Protein 8UO8 (pdb70)

Organism: Homo sapiens (NCBI:txid9606)

InterPro domains:
  IPR005828 Major facilitator, sugar transporter-like [PF00083] (129-327)
  IPR005829 Sugar transporter, conserved site [PS00216] (165-181)
  IPR005829 Sugar transporter, conserved site [PS00217] (207-232)
  IPR011701 Major facilitator superfamily [PF07690] (538-678)
  IPR020846 Major facilitator superfamily domain [PS50850] (111-678)
  IPR022308 Synaptic vesicle protein SV2 [TIGR01299] (8-683)
  IPR036259 MFS transporter superfamily [G3DSA:1.20.1250.20] (103-435)
  IPR036259 MFS transporter superfamily [G3DSA:1.20.1250.20] (519-682)
  IPR036259 MFS transporter superfamily [SSF103473] (94-417)
  IPR036259 MFS transporter superfamily [SSF103473] (537-679)
  IPR055415 SV2A/B/C, luminal domain [PF23894] (428-519)

Sequence (574 aa):
DEEQLAHQYETIMDECGHGRFQWILFFVLGLALMADGVEVFVVSFALPSAEKDMCLSSSKKGMLGMIVYLGMMAGAFILGGLADKLGRKRVLSMSLAVNASFASLSSFVQGYGAFLFCRLISGIGIGGALPIVFAYFSEFLSREKRGEHLSWLGIFWMTGGLYASAMAWSIIPHYGWGFSMGTNYHFHSWRVFVIVCALPCTVSMVALKFMPESPRFLLEMGKHDEAWMILKQVHDTNMRAKGTPEKVFTVSNIKTPFKTIFKQVWDNALYCVMGPYRMNTLILAVVWFAMAFSYYGLTVWFPDMIRYFQDEEYKSKMKVFFGEHVYGATINFTMENQIHQHGKLVNDKFTRMYFKHVLFEDTFFDECYFEDVTSTDTYFKNCTIESTIFYNTDLYEHKFINCRFINSTFLEQKEGCHMDLEQDNDFLIYLVSFLGSLSVLPGNIISALLMDRIGRLKMIGGSMLISAVCCFFLFFGNSESAMIGWQCLFCGTSIAAWNALDVITVELYPTNQRATAFGILNGLCKFGAILGNTIFASFVGITKVVPILLAAASLVGGGLIALRLPETREQVLM

Structure (mmCIF, N/CA/C/O backbone):
data_8UO8
#
_entry.id   8UO8
#
_cell.length_a   1.00
_cell.length_b   1.00
_cell.length_c   1.00
_cell.angle_alpha   90.00
_cell.angle_beta   90.00
_cell.angle_gamma   90.00
#
_symmetry.space_group_name_H-M   'P 1'
#
loop_
_entity.id
_entity.type
_entity.pdbx_description
1 polymer 'Synaptic vesicle glycoprotein 2B'
2 non-polymer 2-acetamido-2-deoxy-beta-D-glucopyranose
3 non-polymer (4R)-4-(2-chloro-2,2-difluoroethyl)-1-{[(4R)-2-(methoxymethyl)-6-(trifluoromethyl)imidazo[2,1-b][1,3,4]thiadiazol-5-yl]methyl}pyrrolidin-2-one
4 non-polymer 1,2-DIDECANOYL-SN-GLYCERO-3-[PHOSPHO-L-SERINE]
5 non-polymer (3beta,14beta,17beta,25R)-3-[4-methoxy-3-(methoxymethyl)butoxy]spirost-5-en
6 non-polymer '[(2R)-3-[oxidanyl-[2-(trimethyl-$l^{4}-azanyl)ethoxy]phosphoryl]oxy-2-propanoyloxy-propyl] propanoate'
7 non-polymer 'CHOLESTEROL HEMISUCCINATE'
8 water water
#
loop_
_atom_site.group_PDB
_atom_site.id
_atom_site.type_symbol
_atom_site.label_atom_id
_atom_site.label_alt_id
_atom_site.label_comp_id
_atom_site.label_asym_id
_atom_site.label_entity_id
_atom_site.label_seq_id
_atom_site.pdbx_PDB_ins_code
_atom_site.Cartn_x
_atom_site.Cartn_y
_atom_site.Cartn_z
_atom_site.occupancy
_atom_site.B_iso_or_equiv
_atom_site.auth_seq_id
_atom_site.auth_comp_id
_atom_site.auth_asym_id
_atom_site.auth_atom_id
_atom_site.pdbx_PDB_model_num
ATOM 1 N N . ASP A 1 87 ? 85.702 97.585 119.031 1.00 53.77 87 ASP A N 1
ATOM 2 C CA . ASP A 1 87 ? 85.960 99.016 118.930 1.00 53.77 87 ASP A CA 1
ATOM 3 C C . ASP A 1 87 ? 87.462 99.288 118.988 1.00 53.77 87 ASP A C 1
ATOM 4 O O . ASP A 1 87 ? 88.272 98.377 118.813 1.00 53.77 87 ASP A O 1
ATOM 9 N N . GLU A 1 88 ? 87.832 100.548 119.234 1.00 53.33 88 GLU A N 1
ATOM 10 C CA . GLU A 1 88 ? 89.246 100.906 119.262 1.00 53.33 88 GLU A CA 1
ATOM 11 C C . GLU A 1 88 ? 89.969 100.251 120.431 1.00 53.33 88 GLU A C 1
ATOM 12 O O . GLU A 1 88 ? 91.157 99.929 120.319 1.00 53.33 88 GLU A O 1
ATOM 18 N N . GLU A 1 89 ? 89.279 100.038 121.551 1.00 52.87 89 GLU A N 1
ATOM 19 C CA . GLU A 1 89 ? 89.899 99.338 122.671 1.00 52.87 89 GLU A CA 1
ATOM 20 C C . GLU A 1 89 ? 90.271 97.913 122.278 1.00 52.87 89 GLU A C 1
ATOM 21 O O . GLU A 1 89 ? 91.382 97.446 122.559 1.00 52.87 89 GLU A O 1
ATOM 27 N N . GLN A 1 90 ? 89.354 97.208 121.612 1.00 52.00 90 GLN A N 1
ATOM 28 C CA . GLN A 1 90 ? 89.649 95.851 121.169 1.00 52.00 90 GLN A CA 1
ATOM 29 C C . GLN A 1 90 ? 90.723 95.850 120.091 1.00 52.00 90 GLN A C 1
ATOM 30 O O . GLN A 1 90 ? 91.559 94.942 120.040 1.00 52.00 90 GLN A O 1
ATOM 36 N N . LEU A 1 91 ? 90.716 96.860 119.221 1.00 50.10 91 LEU A N 1
ATOM 37 C CA . LEU A 1 91 ? 91.772 96.985 118.222 1.00 50.10 91 LEU A CA 1
ATOM 38 C C . LEU A 1 91 ? 93.136 97.107 118.887 1.00 50.10 91 LEU A C 1
ATOM 39 O O . LEU A 1 91 ? 94.097 96.433 118.496 1.00 50.10 91 LEU A O 1
ATOM 44 N N . ALA A 1 92 ? 93.237 97.963 119.904 1.00 46.89 92 ALA A N 1
ATOM 45 C CA . ALA A 1 92 ? 94.510 98.147 120.592 1.00 46.89 92 ALA A CA 1
ATOM 46 C C . ALA A 1 92 ? 94.920 96.888 121.343 1.00 46.89 92 ALA A C 1
ATOM 47 O O . ALA A 1 92 ? 96.104 96.536 121.373 1.00 46.89 92 ALA A O 1
ATOM 49 N N . HIS A 1 93 ? 93.961 96.199 121.963 1.00 48.79 93 HIS A N 1
ATOM 50 C CA . HIS A 1 93 ? 94.278 94.944 122.638 1.00 48.79 93 HIS A CA 1
ATOM 51 C C . HIS A 1 93 ? 94.819 93.917 121.650 1.00 48.79 93 HIS A C 1
ATOM 52 O O . HIS A 1 93 ? 95.816 93.234 121.921 1.00 48.79 93 HIS A O 1
ATOM 59 N N . GLN A 1 94 ? 94.168 93.795 120.492 1.00 50.42 94 GLN A N 1
ATOM 60 C CA . GLN A 1 94 ? 94.632 92.861 119.475 1.00 50.42 94 GLN A CA 1
ATOM 61 C C . GLN A 1 94 ? 96.018 93.237 118.975 1.00 50.42 94 GLN A C 1
ATOM 62 O O . GLN A 1 94 ? 96.863 92.365 118.757 1.00 50.42 94 GLN A O 1
ATOM 68 N N . TYR A 1 95 ? 96.275 94.533 118.790 1.00 44.32 95 TYR A N 1
ATOM 69 C CA . TYR A 1 95 ? 97.588 94.957 118.315 1.00 44.32 95 TYR A CA 1
ATOM 70 C C . TYR A 1 95 ? 98.666 94.685 119.355 1.00 44.32 95 TYR A C 1
ATOM 71 O O . TYR A 1 95 ? 99.797 94.322 119.008 1.00 44.32 95 TYR A O 1
ATOM 80 N N . GLU A 1 96 ? 98.341 94.866 120.635 1.00 44.34 96 GLU A N 1
ATOM 81 C CA . GLU A 1 96 ? 99.301 94.550 121.684 1.00 44.34 96 GLU A CA 1
ATOM 82 C C . GLU A 1 96 ? 99.598 93.058 121.717 1.00 44.34 96 GLU A C 1
ATOM 83 O O . GLU A 1 96 ? 100.759 92.653 121.846 1.00 44.34 96 GLU A O 1
ATOM 89 N N . THR A 1 97 ? 98.564 92.224 121.593 1.00 48.03 97 THR A N 1
ATOM 90 C CA . THR A 1 97 ? 98.794 90.785 121.508 1.00 48.03 97 THR A CA 1
ATOM 91 C C . THR A 1 97 ? 99.648 90.442 120.293 1.00 48.03 97 THR A C 1
ATOM 92 O O . THR A 1 97 ? 100.519 89.566 120.358 1.00 48.03 97 THR A O 1
ATOM 96 N N . ILE A 1 98 ? 99.419 91.134 119.177 1.00 48.34 98 ILE A N 1
ATOM 97 C CA . ILE A 1 98 ? 100.203 90.905 117.966 1.00 48.34 98 ILE A CA 1
ATOM 98 C C . ILE A 1 98 ? 101.675 91.196 118.228 1.00 48.34 98 ILE A C 1
ATOM 99 O O . ILE A 1 98 ? 102.551 90.357 117.985 1.00 48.34 98 ILE A O 1
ATOM 104 N N . MET A 1 99 ? 101.966 92.403 118.714 1.00 45.28 99 MET A N 1
ATOM 105 C CA . MET A 1 99 ? 103.348 92.788 118.965 1.00 45.28 99 MET A CA 1
ATOM 106 C C . MET A 1 99 ? 103.987 91.944 120.058 1.00 45.28 99 MET A C 1
ATOM 107 O O . MET A 1 99 ? 105.217 91.832 120.100 1.00 45.28 99 MET A O 1
ATOM 112 N N . ASP A 1 100 ? 103.185 91.351 120.944 1.00 46.54 100 ASP A N 1
ATOM 113 C CA . ASP A 1 100 ? 103.738 90.421 121.922 1.00 46.54 100 ASP A CA 1
ATOM 114 C C . ASP A 1 100 ? 104.084 89.091 121.266 1.00 46.54 100 ASP A C 1
ATOM 115 O O . ASP A 1 100 ? 105.065 88.440 121.643 1.00 46.54 100 ASP A O 1
ATOM 120 N N . GLU A 1 101 ? 103.287 88.673 120.280 1.00 50.11 101 GLU A N 1
ATOM 121 C CA . GLU A 1 101 ? 103.619 87.475 119.514 1.00 50.11 101 GLU A CA 1
ATOM 122 C C . GLU A 1 101 ? 104.912 87.675 118.732 1.00 50.11 101 GLU A C 1
ATOM 123 O O . GLU A 1 101 ? 105.828 86.848 118.800 1.00 50.11 101 GLU A O 1
ATOM 129 N N . CYS A 1 102 ? 104.998 88.770 117.975 1.00 46.62 102 CYS A N 1
ATOM 130 C CA . CYS A 1 102 ? 106.214 89.065 117.222 1.00 46.62 102 CYS A CA 1
ATOM 131 C C . CYS A 1 102 ? 107.395 89.286 118.160 1.00 46.62 102 CYS A C 1
ATOM 132 O O . CYS A 1 102 ? 108.38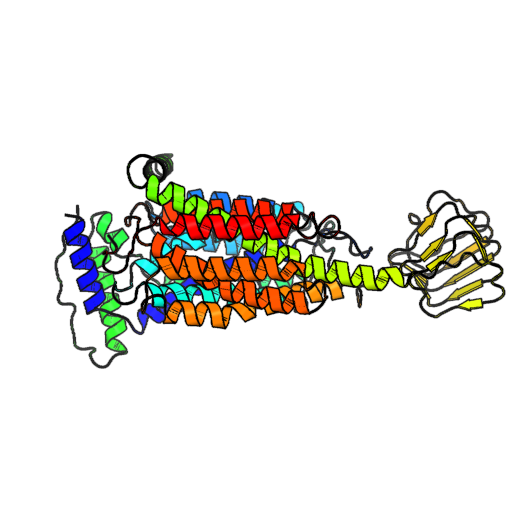1 88.541 118.128 1.00 46.62 102 CYS A O 1
ATOM 135 N N . GLY A 1 103 ? 107.312 90.311 119.000 1.00 42.13 103 GLY A N 1
ATOM 136 C CA . GLY A 1 103 ? 108.350 90.582 119.974 1.00 42.13 103 GLY A CA 1
ATOM 137 C C . GLY A 1 103 ? 109.456 91.464 119.426 1.00 42.13 103 GLY A C 1
ATOM 138 O O . GLY A 1 103 ? 109.266 92.289 118.528 1.00 42.13 103 GLY A O 1
ATOM 139 N N . HIS A 1 104 ? 110.640 91.279 119.999 1.00 35.53 104 HIS A N 1
ATOM 140 C CA . HIS A 1 104 ? 111.835 92.014 119.613 1.00 35.53 104 HIS A CA 1
ATOM 141 C C . HIS A 1 104 ? 112.774 91.120 118.814 1.00 35.53 104 HIS A C 1
ATOM 142 O O . HIS A 1 104 ? 112.600 89.902 118.731 1.00 35.53 104 HIS A O 1
ATOM 149 N N . GLY A 1 105 ? 113.789 91.746 118.222 1.00 35.63 105 GLY A N 1
ATOM 150 C CA . GLY A 1 105 ? 114.805 91.000 117.511 1.00 35.63 105 GLY A CA 1
ATOM 151 C C . GLY A 1 105 ? 115.521 91.782 116.433 1.00 35.63 105 GLY A C 1
ATOM 152 O O . GLY A 1 105 ? 115.886 92.945 116.625 1.00 35.63 105 GLY A O 1
ATOM 153 N N . ARG A 1 106 ? 115.722 91.142 115.281 0.50 36.60 106 ARG A N 1
ATOM 154 C CA . ARG A 1 106 ? 116.569 91.714 114.243 0.50 36.60 106 ARG A CA 1
ATOM 155 C C . ARG A 1 106 ? 115.952 92.964 113.627 0.50 36.60 106 ARG A C 1
ATOM 156 O O . ARG A 1 106 ? 116.660 93.728 112.963 0.50 36.60 106 ARG A O 1
ATOM 164 N N . PHE A 1 107 ? 114.664 93.209 113.859 1.00 35.57 107 PHE A N 1
ATOM 165 C CA . PHE A 1 107 ? 113.961 94.339 113.261 1.00 35.57 107 PHE A CA 1
ATOM 166 C C . PHE A 1 107 ? 113.870 95.548 114.183 1.00 35.57 107 PHE A C 1
ATOM 167 O O . PHE A 1 107 ? 114.065 96.681 113.731 1.00 35.57 107 PHE A O 1
ATOM 175 N N . GLN A 1 108 ? 113.562 95.343 115.464 1.00 32.99 108 GLN A N 1
ATOM 176 C CA . GLN A 1 108 ? 113.472 96.475 116.379 1.00 32.99 108 GLN A CA 1
ATOM 177 C C . GLN A 1 108 ? 114.825 97.152 116.545 1.00 32.99 108 GLN A C 1
ATOM 178 O O . GLN A 1 108 ? 114.906 98.382 116.612 1.00 32.99 108 GLN A O 1
ATOM 184 N N . TRP A 1 109 ? 115.900 96.366 116.614 1.00 32.59 109 TRP A N 1
ATOM 185 C CA . TRP A 1 109 ? 117.235 96.949 116.699 1.00 32.59 109 TRP A CA 1
ATOM 186 C C . TRP A 1 109 ? 117.563 97.751 115.446 1.00 32.59 109 TRP A C 1
ATOM 187 O O . TRP A 1 109 ? 118.138 98.844 115.528 1.00 32.59 109 TRP A O 1
ATOM 198 N N . ILE A 1 110 ? 117.217 97.217 114.274 1.00 28.79 110 ILE A N 1
ATOM 199 C CA . ILE A 1 110 ? 117.445 97.939 113.027 1.00 28.79 110 ILE A CA 1
ATOM 200 C C . ILE A 1 110 ? 116.703 99.266 113.042 1.00 28.79 110 ILE A C 1
ATOM 201 O O . ILE A 1 110 ? 117.245 100.309 112.660 1.00 28.79 110 ILE A O 1
ATOM 206 N N . LEU A 1 111 ? 115.442 99.242 113.468 1.00 26.00 111 LEU A N 1
ATOM 207 C CA . LEU A 1 111 ? 114.653 100.466 113.508 1.00 26.00 111 LEU A CA 1
ATOM 208 C C . LEU A 1 111 ? 115.196 101.449 114.536 1.00 26.00 111 LEU A C 1
ATOM 209 O O . LEU A 1 111 ? 115.124 102.665 114.331 1.00 26.00 111 LEU A O 1
ATOM 214 N N . PHE A 1 112 ? 115.748 100.941 115.637 1.00 24.91 112 PHE A N 1
ATOM 215 C CA . PHE A 1 112 ? 116.319 101.805 116.660 1.00 24.91 112 PHE A CA 1
ATOM 216 C C . PHE A 1 112 ? 117.604 102.458 116.179 1.00 24.91 112 PHE A C 1
ATOM 217 O O . PHE A 1 112 ? 117.897 103.598 116.554 1.00 24.91 112 PHE A O 1
ATOM 225 N N . PHE A 1 113 ? 118.375 101.759 115.348 1.00 25.91 113 PHE A N 1
ATOM 226 C CA . PHE A 1 113 ? 119.563 102.363 114.758 1.00 25.91 113 PHE A CA 1
ATOM 227 C C . PHE A 1 113 ? 119.204 103.337 113.645 1.00 25.91 113 PHE A C 1
ATOM 228 O O . PHE A 1 113 ? 119.882 104.354 113.475 1.00 25.91 113 PHE A O 1
ATOM 236 N N . VAL A 1 114 ? 118.149 103.048 112.886 1.00 22.59 114 VAL A N 1
ATOM 237 C CA . VAL A 1 114 ? 117.749 103.928 111.793 1.00 22.59 114 VAL A CA 1
ATOM 238 C C . VAL A 1 114 ? 117.159 105.223 112.338 1.00 22.59 114 VAL A C 1
ATOM 239 O O . VAL A 1 114 ? 117.677 106.316 112.086 1.00 22.59 114 VAL A O 1
ATOM 243 N N . LEU A 1 115 ? 116.059 105.119 113.083 1.00 23.21 115 LEU A N 1
ATOM 244 C CA . LEU A 1 115 ? 115.420 106.311 113.623 1.00 23.21 115 LEU A CA 1
ATOM 245 C C . LEU A 1 115 ? 116.333 107.071 114.570 1.00 23.21 115 LEU A C 1
ATOM 246 O O . LEU A 1 115 ? 116.134 108.273 114.774 1.00 23.21 115 LEU A O 1
ATOM 251 N N . GLY A 1 116 ? 117.324 106.403 115.155 1.00 23.33 116 GLY A N 1
ATOM 252 C CA . GLY A 1 116 ? 118.283 107.114 115.979 1.00 23.33 116 GLY A CA 1
ATOM 253 C C . GLY A 1 116 ? 119.037 108.171 115.198 1.00 23.33 116 GLY A C 1
ATOM 254 O O . GLY A 1 116 ? 119.304 109.262 115.706 1.00 23.33 116 GLY A O 1
ATOM 255 N N . LEU A 1 117 ? 119.381 107.866 113.946 1.00 20.71 117 LEU A N 1
ATOM 256 C CA . LEU A 1 117 ? 120.098 108.823 113.115 1.00 20.71 117 LEU A CA 1
ATOM 257 C C . LEU A 1 117 ? 119.285 110.082 112.853 1.00 20.71 117 LEU A C 1
ATOM 258 O O . LEU A 1 117 ? 119.859 111.108 112.472 1.00 20.71 117 LEU A O 1
ATOM 263 N N . ALA A 1 118 ? 117.966 110.033 113.042 1.00 20.03 118 ALA A N 1
ATOM 264 C CA . ALA A 1 118 ? 117.145 111.228 112.903 1.00 20.03 118 ALA A CA 1
ATOM 265 C C . ALA A 1 118 ? 117.161 112.085 114.158 1.00 20.03 118 ALA A C 1
ATOM 266 O O . ALA A 1 118 ? 116.783 113.259 114.095 1.00 20.03 118 ALA A O 1
ATOM 268 N N . LEU A 1 119 ? 117.575 111.522 115.292 1.00 21.54 119 LEU A N 1
ATOM 269 C CA . LEU A 1 119 ? 117.857 112.309 116.484 1.00 21.54 119 LEU A CA 1
ATOM 270 C C . LEU A 1 119 ? 119.288 112.822 116.474 1.00 21.54 119 LEU A C 1
ATOM 271 O O . LEU A 1 119 ? 119.543 113.971 116.850 1.00 21.54 119 LEU A O 1
ATOM 276 N N . MET A 1 120 ? 120.225 111.972 116.053 1.00 20.62 120 MET A N 1
ATOM 277 C CA . MET A 1 120 ? 121.601 112.401 115.843 1.00 20.62 120 MET A CA 1
ATOM 278 C C . MET A 1 120 ? 121.645 113.721 115.089 1.00 20.62 120 MET A C 1
ATOM 279 O O . MET A 1 120 ? 122.365 114.650 115.473 1.00 20.62 120 MET A O 1
ATOM 284 N N . ALA A 1 121 ? 120.864 113.826 114.013 1.00 20.63 121 ALA A N 1
ATOM 285 C CA . ALA A 1 121 ? 120.813 115.072 113.261 1.00 20.63 121 ALA A CA 1
ATOM 286 C C . ALA A 1 121 ? 120.181 116.189 114.075 1.00 20.63 121 ALA A C 1
ATOM 287 O O . ALA A 1 121 ? 120.572 117.351 113.934 1.00 20.63 121 ALA A O 1
ATOM 289 N N . ASP A 1 122 ? 119.217 115.866 114.938 1.00 20.85 122 ASP A N 1
ATOM 290 C CA . ASP A 1 122 ? 118.635 116.895 115.792 1.00 20.85 122 ASP A CA 1
ATOM 291 C C . ASP A 1 122 ? 119.652 117.406 116.803 1.00 20.85 122 ASP A C 1
ATOM 292 O O . ASP A 1 122 ? 119.693 118.605 117.096 1.00 20.85 122 ASP A O 1
ATOM 297 N N . GLY A 1 123 ? 120.491 116.518 117.337 1.00 21.28 123 GLY A N 1
ATOM 298 C CA . GLY A 1 123 ? 121.570 116.969 118.200 1.00 21.28 123 GLY A CA 1
ATOM 299 C C . GLY A 1 123 ? 122.584 117.815 117.457 1.00 21.28 123 GLY A C 1
ATOM 300 O O . GLY A 1 123 ? 123.052 118.837 117.968 1.00 21.28 123 GLY A O 1
ATOM 301 N N . VAL A 1 124 ? 122.936 117.401 116.240 1.00 21.23 124 VAL A N 1
ATOM 302 C CA . VAL A 1 124 ? 123.856 118.184 115.423 1.00 21.23 124 VAL A CA 1
ATOM 303 C C . VAL A 1 124 ? 123.292 119.576 115.172 1.00 21.23 124 VAL A C 1
ATOM 304 O O . VAL A 1 124 ? 124.020 120.573 115.216 1.00 21.23 124 VAL A O 1
ATOM 308 N N . GLU A 1 125 ? 121.990 119.667 114.904 1.00 20.77 125 GLU A N 1
ATOM 309 C CA . GLU A 1 125 ? 121.381 120.965 114.642 1.00 20.77 125 GLU A CA 1
ATOM 310 C C . GLU A 1 125 ? 121.309 121.807 115.908 1.00 20.77 125 GLU A C 1
ATOM 311 O O . GLU A 1 125 ? 121.566 123.014 115.869 1.00 20.77 125 GLU A O 1
ATOM 317 N N . VAL A 1 126 ? 120.944 121.196 117.035 1.00 21.14 126 VAL A N 1
ATOM 318 C CA . VAL A 1 126 ? 120.956 121.912 118.306 1.00 21.14 126 VAL A CA 1
ATOM 319 C C . VAL A 1 126 ? 122.335 122.500 118.563 1.00 21.14 126 VAL A C 1
ATOM 320 O O . VAL A 1 126 ? 122.465 123.649 119.005 1.00 21.14 126 VAL A O 1
ATOM 324 N N . PHE A 1 127 ? 123.386 121.727 118.289 1.00 21.93 127 PHE A N 1
ATOM 325 C CA . PHE A 1 127 ? 124.739 122.250 118.439 1.00 21.93 127 PHE A CA 1
ATOM 326 C C . PHE A 1 127 ? 124.983 123.407 117.481 1.00 21.93 127 PHE A C 1
ATOM 327 O O . PHE A 1 127 ? 125.386 124.498 117.895 1.00 21.93 127 PHE A O 1
ATOM 335 N N . VAL A 1 128 ? 124.744 123.187 116.189 1.00 22.60 128 VAL A N 1
ATOM 336 C CA . VAL A 1 128 ? 124.990 124.225 115.193 1.00 22.60 128 VAL A CA 1
ATOM 337 C C . VAL A 1 128 ? 124.246 125.504 115.539 1.00 22.60 128 VAL A C 1
ATOM 338 O O . VAL A 1 128 ? 124.652 126.600 115.134 1.00 22.60 128 VAL A O 1
ATOM 342 N N . VAL A 1 129 ? 123.156 125.391 116.288 1.00 21.23 129 VAL A N 1
ATOM 343 C CA . VAL A 1 129 ? 122.305 126.538 116.577 1.00 21.23 129 VAL A CA 1
ATOM 344 C C . VAL A 1 129 ? 122.717 127.231 117.870 1.00 21.23 129 VAL A C 1
ATOM 345 O O . VAL A 1 129 ? 122.631 128.457 117.973 1.00 21.23 129 VAL A O 1
ATOM 349 N N . SER A 1 130 ? 123.169 126.475 118.871 1.00 22.34 130 SER A N 1
ATOM 350 C CA . SER A 1 130 ? 123.476 127.054 120.173 1.00 22.34 130 SER A CA 1
ATOM 351 C C . SER A 1 130 ? 124.951 127.376 120.364 1.00 22.34 130 SER A C 1
ATOM 352 O O . SER A 1 130 ? 125.274 128.370 121.024 1.00 22.34 130 SER A O 1
ATOM 355 N N . PHE A 1 131 ? 125.852 126.565 119.813 1.00 23.86 131 PHE A N 1
ATOM 356 C CA . PHE A 1 131 ? 127.279 126.683 120.069 1.00 23.86 131 PHE A CA 1
ATOM 357 C C . PHE A 1 131 ? 128.102 127.073 118.852 1.00 23.86 131 PHE A C 1
ATOM 358 O O . PHE A 1 131 ? 129.128 127.734 119.015 1.00 23.86 131 PHE A O 1
ATOM 366 N N . ALA A 1 132 ? 127.700 126.671 117.646 1.00 22.85 132 ALA A N 1
ATOM 367 C CA . ALA A 1 132 ? 128.395 127.056 116.425 1.00 22.85 132 ALA A CA 1
ATOM 368 C C . ALA A 1 132 ? 127.758 128.269 115.764 1.00 22.85 132 ALA A C 1
ATOM 369 O O . ALA A 1 132 ? 127.949 128.491 114.564 1.00 22.85 132 ALA A O 1
ATOM 371 N N . LEU A 1 133 ? 127.004 129.045 116.525 1.00 26.77 133 LEU A N 1
ATOM 372 C CA . LEU A 1 133 ? 126.432 130.320 116.116 1.00 26.77 133 LEU A CA 1
ATOM 373 C C . LEU A 1 133 ? 127.451 131.457 116.008 1.00 26.77 133 LEU A C 1
ATOM 374 O O . LEU A 1 133 ? 127.205 132.409 115.256 1.00 26.77 133 LEU A O 1
ATOM 379 N N . PRO A 1 134 ? 128.605 131.426 116.726 1.00 27.62 134 PRO A N 1
ATOM 380 C CA . PRO A 1 134 ? 129.350 132.671 116.933 1.00 27.62 134 PRO A CA 1
ATOM 381 C C . PRO A 1 134 ? 130.044 133.176 115.679 1.00 27.62 134 PRO A C 1
ATOM 382 O O . PRO A 1 134 ? 130.871 134.090 115.748 1.00 27.62 134 PRO A O 1
ATOM 386 N N . SER A 1 135 ? 129.719 132.585 114.529 1.00 27.77 135 SER A N 1
ATOM 387 C CA . SER A 1 135 ? 130.308 133.004 113.266 1.00 27.77 135 SER A CA 1
ATOM 388 C C . SER A 1 135 ? 130.278 134.514 113.069 1.00 27.77 135 SER A C 1
ATOM 389 O O . SER A 1 135 ? 131.024 135.032 112.230 1.00 27.77 135 SER A O 1
ATOM 392 N N . ALA A 1 136 ? 129.430 135.234 113.804 1.00 29.45 136 ALA A N 1
ATOM 393 C CA . ALA A 1 136 ? 129.446 136.689 113.748 1.00 29.45 136 ALA A CA 1
ATOM 394 C C . ALA A 1 136 ? 130.508 137.302 114.649 1.00 29.45 136 ALA A C 1
ATOM 395 O O . ALA A 1 136 ? 130.882 138.461 114.437 1.00 29.45 136 ALA A O 1
ATOM 397 N N . GLU A 1 137 ? 130.987 136.568 115.651 1.00 29.69 137 GLU A N 1
ATOM 398 C CA . GLU A 1 137 ? 132.093 137.048 116.466 1.00 29.69 137 GLU A CA 1
ATOM 399 C C . GLU A 1 137 ? 133.238 137.502 115.573 1.00 29.69 137 GLU A C 1
ATOM 400 O O . GLU A 1 137 ? 133.718 136.746 114.727 1.00 29.69 137 GLU A O 1
ATOM 406 N N . LYS A 1 138 ? 133.672 138.743 115.766 1.00 34.05 138 LYS A N 1
ATOM 407 C CA . LYS A 1 138 ? 134.650 139.351 114.872 1.00 34.05 138 LYS A CA 1
ATOM 408 C C . LYS A 1 138 ? 135.959 138.576 114.943 1.00 34.05 138 LYS A C 1
ATOM 409 O O . LYS A 1 138 ? 136.637 138.576 115.974 1.00 34.05 138 LYS A O 1
ATOM 415 N N . ASP A 1 139 ? 136.314 137.910 113.841 1.00 36.92 139 ASP A N 1
ATOM 416 C CA . ASP A 1 139 ? 137.535 137.111 113.814 1.00 36.92 139 ASP A CA 1
ATOM 417 C C . ASP A 1 139 ? 138.770 137.953 114.100 1.00 36.92 139 ASP A C 1
ATOM 418 O O . ASP A 1 139 ? 139.773 137.430 114.598 1.00 36.92 139 ASP A O 1
ATOM 423 N N . MET A 1 140 ? 138.722 139.247 113.790 1.00 39.70 140 MET A N 1
ATOM 424 C CA . MET A 1 140 ? 139.874 140.117 113.981 1.00 39.70 140 MET A CA 1
ATOM 425 C C . MET A 1 140 ? 140.001 140.629 115.407 1.00 39.70 140 MET A C 1
ATOM 426 O O . MET A 1 140 ? 141.039 141.205 115.748 1.00 39.70 140 MET A O 1
ATOM 431 N N . CYS A 1 141 ? 138.987 140.431 116.242 1.00 37.79 141 CYS A N 1
ATOM 432 C CA . CYS A 1 141 ? 138.991 140.910 117.613 1.00 37.79 141 CYS A CA 1
ATOM 433 C C . CYS A 1 141 ? 138.681 139.762 118.561 1.00 37.79 141 CYS A C 1
ATOM 434 O O . CYS A 1 141 ? 137.919 138.848 118.232 1.00 37.79 141 CYS A O 1
ATOM 437 N N . LEU A 1 142 ? 139.288 139.818 119.737 1.00 41.39 142 LEU A N 1
ATOM 438 C CA . LEU A 1 142 ? 139.083 138.843 120.794 1.00 41.39 142 LEU A CA 1
ATOM 439 C C . LEU A 1 142 ? 138.197 139.434 121.881 1.00 41.39 142 LEU A C 1
ATOM 440 O O . LEU A 1 142 ? 137.994 140.648 121.966 1.00 41.39 142 LEU A O 1
ATOM 445 N N . SER A 1 143 ? 137.666 138.553 122.725 1.00 37.35 143 SER A N 1
ATOM 446 C CA . SER A 1 143 ? 136.701 138.879 123.768 1.00 37.35 143 SER A CA 1
ATOM 447 C C . SER A 1 143 ? 135.340 139.242 123.194 1.00 37.35 143 SER A C 1
ATOM 448 O O . SER A 1 143 ? 134.446 139.630 123.957 1.00 37.35 143 SER A O 1
ATOM 451 N N . SER A 1 144 ? 135.148 139.132 121.882 1.00 33.07 144 SER A N 1
ATOM 452 C CA . SER A 1 144 ? 133.876 139.497 121.278 1.00 33.07 144 SER A CA 1
ATOM 453 C C . SER A 1 144 ? 132.761 138.601 121.798 1.00 33.07 144 SER A C 1
ATOM 454 O O . SER A 1 144 ? 132.954 137.403 122.022 1.00 33.07 144 SER A O 1
ATOM 457 N N . SER A 1 145 ? 131.587 139.192 121.990 1.00 29.57 145 SER A N 1
ATOM 458 C CA . SER A 1 145 ? 130.449 138.465 122.525 1.00 29.57 145 SER A CA 1
ATOM 459 C C . SER A 1 145 ? 129.754 137.671 121.427 1.00 29.57 145 SER A C 1
ATOM 460 O O . SER A 1 145 ? 129.730 138.069 120.259 1.00 29.57 145 SER A O 1
ATOM 463 N N . LYS A 1 146 ? 129.184 136.535 121.818 1.00 26.27 146 LYS A N 1
ATOM 464 C CA . LYS A 1 146 ? 128.518 135.665 120.866 1.00 26.27 146 LYS A CA 1
ATOM 465 C C . LYS A 1 146 ? 127.303 136.363 120.260 1.00 26.27 146 LYS A C 1
ATOM 466 O O . LYS A 1 146 ? 126.911 137.462 120.657 1.00 26.27 146 LYS A O 1
ATOM 472 N N . LYS A 1 147 ? 126.724 135.699 119.262 1.00 27.39 147 LYS A N 1
ATOM 473 C CA . LYS A 1 147 ? 125.564 136.289 118.552 1.00 27.39 147 LYS A CA 1
ATOM 474 C C . LYS A 1 147 ? 124.280 135.625 119.050 1.00 27.39 147 LYS A C 1
ATOM 475 O O . LYS A 1 147 ? 124.366 134.791 119.967 1.00 27.39 147 LYS A O 1
ATOM 481 N N . GLY A 1 148 ? 123.136 136.013 118.489 1.00 27.20 148 GLY A N 1
ATOM 482 C CA . GLY A 1 148 ? 121.847 135.410 118.867 1.00 27.20 148 GLY A CA 1
ATOM 483 C C . GLY A 1 148 ? 120.935 135.395 117.660 1.00 27.20 148 GLY A C 1
ATOM 484 O O . GLY A 1 148 ? 119.774 135.811 117.794 1.00 27.20 148 GLY A O 1
ATOM 485 N N . MET A 1 149 ? 121.464 134.970 116.511 1.00 26.28 149 MET A N 1
ATOM 486 C CA . MET A 1 149 ? 120.657 134.929 115.265 1.00 26.28 149 MET A CA 1
ATOM 487 C C . MET A 1 149 ? 120.844 133.579 114.570 1.00 26.28 149 MET A C 1
ATOM 488 O O . MET A 1 149 ? 119.825 133.036 114.114 1.00 26.28 149 MET A O 1
ATOM 493 N N . LEU A 1 150 ? 122.078 133.059 114.494 1.00 24.52 150 LEU A N 1
ATOM 494 C CA . LEU A 1 150 ? 122.304 131.806 113.716 1.00 24.52 150 LEU A CA 1
ATOM 495 C C . LEU A 1 150 ? 121.099 130.901 113.929 1.00 24.52 150 LEU A C 1
ATOM 496 O O . LEU A 1 150 ? 120.463 130.508 112.940 1.00 24.52 150 LEU A O 1
ATOM 501 N N . GLY A 1 151 ? 120.807 130.588 115.182 1.00 23.57 151 GLY A N 1
ATOM 502 C CA . GLY A 1 151 ? 119.716 129.631 115.374 1.00 23.57 151 GLY A CA 1
ATOM 503 C C . GLY A 1 151 ? 118.648 130.131 116.315 1.00 23.57 151 GLY A C 1
ATOM 504 O O . GLY A 1 151 ? 117.600 129.476 116.402 1.00 23.57 151 GLY A O 1
ATOM 505 N N . MET A 1 152 ? 118.884 131.247 116.997 1.00 24.16 152 MET A N 1
ATOM 506 C CA . MET A 1 152 ? 117.759 131.753 117.814 1.00 24.16 152 MET A CA 1
ATOM 507 C C . MET A 1 152 ? 116.552 131.801 116.876 1.00 24.16 152 MET A C 1
ATOM 508 O O . MET A 1 152 ? 115.465 131.471 117.347 1.00 24.16 152 MET A O 1
ATOM 513 N N . ILE A 1 153 ? 116.767 132.123 115.594 1.00 22.11 153 ILE A N 1
ATOM 514 C CA . ILE A 1 153 ? 115.670 132.140 114.578 1.00 22.11 153 ILE A CA 1
ATOM 515 C C . ILE A 1 153 ? 115.443 130.726 114.016 1.00 22.11 153 ILE A C 1
ATOM 516 O O . ILE A 1 153 ? 114.295 130.431 113.642 1.00 22.11 153 ILE A O 1
ATOM 521 N N . VAL A 1 154 ? 116.477 129.877 113.977 1.00 20.71 154 VAL A N 1
ATOM 522 C CA . VAL A 1 154 ? 116.312 128.469 113.499 1.00 20.71 154 VAL A CA 1
ATOM 523 C C . VAL A 1 154 ? 115.483 127.701 114.533 1.00 20.71 154 VAL A C 1
ATOM 524 O O . VAL A 1 154 ? 114.775 126.759 114.142 1.00 20.71 154 VAL A O 1
ATOM 528 N N . TYR A 1 155 ? 115.552 128.095 115.805 1.00 19.44 155 TYR A N 1
ATOM 529 C CA . TYR A 1 155 ? 114.681 127.457 116.822 1.00 19.44 155 TYR A CA 1
ATOM 530 C C . TYR A 1 155 ? 113.230 127.734 116.428 1.00 19.44 155 TYR A C 1
ATOM 531 O O . TYR A 1 155 ? 112.404 126.811 116.496 1.00 19.44 155 TYR A O 1
ATOM 540 N N . LEU A 1 156 ? 112.937 128.967 116.010 1.00 19.58 156 LEU A N 1
ATOM 541 C CA . LEU A 1 156 ? 111.568 129.296 115.528 1.00 19.58 156 LEU A CA 1
ATOM 542 C C . LEU A 1 156 ? 111.294 128.419 114.309 1.00 19.58 156 LEU A C 1
ATOM 543 O O . LEU A 1 156 ? 110.113 128.135 114.045 1.00 19.58 156 LEU A O 1
ATOM 548 N N . GLY A 1 157 ? 112.337 128.025 113.582 1.00 19.07 157 GLY A N 1
ATOM 549 C CA . GLY A 1 157 ? 112.182 127.081 112.464 1.00 19.07 157 GLY A CA 1
ATOM 550 C C . GLY A 1 157 ? 111.714 125.745 112.999 1.00 19.07 157 GLY A C 1
ATOM 551 O O . GLY A 1 157 ? 110.731 125.242 112.470 1.00 19.07 157 GLY A O 1
ATOM 552 N N . MET A 1 158 ? 112.337 125.230 114.063 1.00 18.98 158 MET A N 1
ATOM 553 C CA . MET A 1 158 ? 111.995 123.910 114.659 1.00 18.98 158 MET A CA 1
ATOM 554 C C . MET A 1 158 ? 110.644 124.009 115.370 1.00 18.98 158 MET A C 1
ATOM 555 O O . MET A 1 158 ? 110.073 122.949 115.668 1.00 18.98 158 MET A O 1
ATOM 560 N N . MET A 1 159 ? 110.155 125.221 115.638 1.00 19.82 159 MET A N 1
ATOM 561 C CA . MET A 1 159 ? 108.858 125.460 116.325 1.00 19.82 159 MET A CA 1
ATOM 562 C C . MET A 1 159 ? 107.720 125.406 115.304 1.00 19.82 159 MET A C 1
ATOM 563 O O . MET A 1 159 ? 106.587 125.129 115.727 1.00 19.82 159 MET A O 1
ATOM 568 N N . ALA A 1 160 ? 108.000 125.650 114.020 1.00 18.15 160 ALA A N 1
ATOM 569 C CA . ALA A 1 160 ? 106.993 125.641 112.931 1.00 18.15 160 ALA A CA 1
ATOM 570 C C . ALA A 1 160 ? 106.981 124.267 112.268 1.00 18.15 160 ALA A C 1
ATOM 571 O O . ALA A 1 160 ? 105.931 123.912 111.727 1.00 18.15 160 ALA A O 1
ATOM 573 N N . GLY A 1 161 ? 108.116 123.568 112.230 1.00 18.79 161 GLY A N 1
ATOM 574 C CA . GLY A 1 161 ? 108.221 122.213 111.722 1.00 18.79 161 GLY A CA 1
ATOM 575 C C . GLY A 1 161 ? 107.612 121.188 112.652 1.00 18.79 161 GLY A C 1
ATOM 576 O O . GLY A 1 161 ? 107.065 120.180 112.198 1.00 18.79 161 GLY A O 1
ATOM 577 N N . ALA A 1 162 ? 107.693 121.424 113.960 1.00 18.36 162 ALA A N 1
ATOM 578 C CA . ALA A 1 162 ? 107.043 120.529 114.904 1.00 18.36 162 ALA A CA 1
ATOM 579 C C . ALA A 1 162 ? 105.533 120.703 114.879 1.00 18.36 162 ALA A C 1
ATOM 580 O O . ALA A 1 162 ? 104.795 119.723 115.022 1.00 18.36 162 ALA A O 1
ATOM 582 N N . PHE A 1 163 ? 105.058 121.934 114.699 1.00 18.79 163 PHE A N 1
ATOM 583 C CA . PHE A 1 163 ? 103.621 122.161 114.602 1.00 18.79 163 PHE A CA 1
ATOM 584 C C . PHE A 1 163 ? 103.049 121.512 113.348 1.00 18.79 163 PHE A C 1
ATOM 585 O O . PHE A 1 163 ? 102.096 120.728 113.420 1.00 18.79 163 PHE A O 1
ATOM 593 N N . ILE A 1 164 ? 103.625 121.823 112.188 1.00 21.85 164 ILE A N 1
ATOM 594 C CA . ILE A 1 164 ? 103.058 121.372 110.921 1.00 21.85 164 ILE A CA 1
ATOM 595 C C . ILE A 1 164 ? 103.460 119.933 110.627 1.00 21.85 164 ILE A C 1
ATOM 596 O O . ILE A 1 164 ? 102.613 119.034 110.571 1.00 21.85 164 ILE A O 1
ATOM 601 N N . LEU A 1 165 ? 104.759 119.690 110.439 1.00 21.68 165 LEU A N 1
ATOM 602 C CA . LEU A 1 165 ? 105.211 118.358 110.058 1.00 21.68 165 LEU A CA 1
ATOM 603 C C . LEU A 1 165 ? 104.955 117.328 111.148 1.00 21.68 165 LEU A C 1
ATOM 604 O O . LEU A 1 165 ? 104.824 116.139 110.841 1.00 21.68 165 LEU A O 1
ATOM 609 N N . GLY A 1 166 ? 104.880 117.751 112.409 1.00 21.15 166 GLY A N 1
ATOM 610 C CA . GLY A 1 166 ? 104.536 116.829 113.474 1.00 21.15 166 GLY A CA 1
ATOM 611 C C . GLY A 1 166 ? 103.059 116.527 113.578 1.00 21.15 166 GLY A C 1
ATOM 612 O O . GLY A 1 166 ? 102.690 115.471 114.098 1.00 21.15 166 GLY A O 1
ATOM 613 N N . GLY A 1 167 ? 102.208 117.428 113.098 1.00 24.16 167 GLY A N 1
ATOM 614 C CA . GLY A 1 167 ? 100.777 117.207 113.109 1.00 24.16 167 GLY A CA 1
ATOM 615 C C . GLY A 1 167 ? 100.270 116.685 111.783 1.00 24.16 167 GLY A C 1
ATOM 616 O O . GLY A 1 167 ? 99.192 116.090 111.707 1.00 24.16 167 GLY A O 1
ATOM 617 N N . LEU A 1 168 ? 101.044 116.913 110.727 1.00 26.60 168 LEU A N 1
ATOM 618 C CA . LEU A 1 168 ? 100.727 116.395 109.406 1.00 26.60 168 LEU A CA 1
ATOM 619 C C . LEU A 1 168 ? 101.047 114.915 109.271 1.00 26.60 168 LEU A C 1
ATOM 620 O O . LEU A 1 168 ? 100.815 114.341 108.203 1.00 26.60 168 LEU A O 1
ATOM 625 N N . ALA A 1 169 ? 101.573 114.290 110.323 1.00 24.70 169 ALA A N 1
ATOM 626 C CA . ALA A 1 169 ? 101.925 112.880 110.257 1.00 24.70 169 ALA A CA 1
ATOM 627 C C . ALA A 1 169 ? 100.715 111.992 110.510 1.00 24.70 169 ALA A C 1
ATOM 628 O O . ALA A 1 169 ? 100.541 110.968 109.840 1.00 24.70 169 ALA A O 1
ATOM 630 N N . ASP A 1 170 ? 99.869 112.371 111.466 1.00 28.03 170 ASP A N 1
ATOM 631 C CA . ASP A 1 170 ? 98.677 111.603 111.795 1.00 28.03 170 ASP A CA 1
ATOM 632 C C . ASP A 1 170 ? 97.642 111.608 110.681 1.00 28.03 170 ASP A C 1
ATOM 633 O O . ASP A 1 170 ? 96.622 110.921 110.809 1.00 28.03 170 ASP A O 1
ATOM 638 N N . LYS A 1 171 ? 97.870 112.360 109.604 1.00 30.50 171 LYS A N 1
ATOM 639 C CA . LYS A 1 171 ? 96.965 112.401 108.465 1.00 30.50 171 LYS A CA 1
ATOM 640 C C . LYS A 1 171 ? 97.592 111.899 107.176 1.00 30.50 171 LYS A C 1
ATOM 641 O O . LYS A 1 171 ? 96.866 111.451 106.288 1.00 30.50 171 LYS A O 1
ATOM 647 N N . LEU A 1 172 ? 98.917 111.962 107.054 1.00 28.66 172 LEU A N 1
ATOM 648 C CA . LEU A 1 172 ? 99.620 111.465 105.881 1.00 28.66 172 LEU A CA 1
ATOM 649 C C . LEU A 1 172 ? 100.483 110.248 106.161 1.00 28.66 172 LEU A C 1
ATOM 650 O O . LEU A 1 172 ? 100.686 109.432 105.260 1.00 28.66 172 LEU A O 1
ATOM 655 N N . GLY A 1 173 ? 100.993 110.110 107.372 1.00 27.94 173 GLY A N 1
ATOM 656 C CA . GLY A 1 173 ? 101.851 109.000 107.738 1.00 27.94 173 GLY A CA 1
ATOM 657 C C . GLY A 1 173 ? 102.998 109.465 108.610 1.00 27.94 173 GLY A C 1
ATOM 658 O O . GLY A 1 173 ? 103.328 110.647 108.684 1.00 27.94 173 GLY A O 1
ATOM 659 N N . ARG A 1 174 ? 103.624 108.504 109.285 1.00 26.40 174 ARG A N 1
ATOM 660 C CA . ARG A 1 174 ? 104.753 108.776 110.157 1.00 26.40 174 ARG A CA 1
ATOM 661 C C . ARG A 1 174 ? 106.093 108.550 109.473 1.00 26.40 174 ARG A C 1
ATOM 662 O O . ARG A 1 174 ? 107.123 108.968 110.009 1.00 26.40 174 ARG A O 1
ATOM 670 N N . LYS A 1 175 ? 106.101 107.902 108.312 1.00 25.49 175 LYS A N 1
ATOM 671 C CA . LYS A 1 175 ? 107.303 107.725 107.511 1.00 25.49 175 LYS A CA 1
ATOM 672 C C . LYS A 1 175 ? 107.352 108.675 106.327 1.00 25.49 175 LYS A C 1
ATOM 673 O O . LYS A 1 175 ? 108.423 109.190 105.993 1.00 25.49 175 LYS A O 1
ATOM 679 N N . ARG A 1 176 ? 106.211 108.912 105.682 1.00 25.54 176 ARG A N 1
ATOM 680 C CA . ARG A 1 176 ? 106.163 109.861 104.577 1.00 25.54 176 ARG A CA 1
ATOM 681 C C . ARG A 1 176 ? 106.637 111.236 105.024 1.00 25.54 176 ARG A C 1
ATOM 682 O O . ARG A 1 176 ? 107.562 111.813 104.437 1.00 25.54 176 ARG A O 1
ATOM 690 N N . VAL A 1 177 ? 106.021 111.774 106.076 1.00 23.02 177 VAL A N 1
ATOM 691 C CA . VAL A 1 177 ? 106.382 113.110 106.529 1.00 23.02 177 VAL A CA 1
ATOM 692 C C . VAL A 1 177 ? 107.748 113.108 107.193 1.00 23.02 177 VAL A C 1
ATOM 693 O O . VAL A 1 177 ? 108.472 114.106 107.130 1.00 23.02 177 VAL A O 1
ATOM 697 N N . LEU A 1 178 ? 108.132 112.007 107.839 1.00 21.16 178 LEU A N 1
ATOM 698 C CA . LEU A 1 178 ? 109.488 111.917 108.370 1.00 21.16 178 LEU A CA 1
ATOM 699 C C . LEU A 1 178 ? 110.514 111.960 107.245 1.00 21.16 178 LEU A C 1
ATOM 700 O O . LEU A 1 178 ? 111.549 112.629 107.359 1.00 21.16 178 LEU A O 1
ATOM 705 N N . SER A 1 179 ? 110.240 111.255 106.146 1.00 21.14 179 SER A N 1
ATOM 706 C CA . SER A 1 179 ? 111.119 111.323 104.987 1.00 21.14 179 SER A CA 1
ATOM 707 C C . SER A 1 179 ? 111.180 112.737 104.428 1.00 21.14 179 SER A C 1
ATOM 708 O O . SER A 1 179 ? 112.263 113.235 104.103 1.00 21.14 179 SER A O 1
ATOM 711 N N . MET A 1 180 ? 110.026 113.397 104.299 1.00 21.45 180 MET A N 1
ATOM 712 C CA . MET A 1 180 ? 110.016 114.771 103.804 1.00 21.45 180 MET A CA 1
ATOM 713 C C . MET A 1 180 ? 110.837 115.686 104.701 1.00 21.45 180 MET A C 1
ATOM 714 O O . MET A 1 180 ? 111.604 116.525 104.214 1.00 21.45 180 MET A O 1
ATOM 719 N N . SER A 1 181 ? 110.679 115.546 106.016 1.00 20.01 181 SER A N 1
ATOM 720 C CA . SER A 1 181 ? 111.421 116.371 106.960 1.00 20.01 181 SER A CA 1
ATOM 721 C C . SER A 1 181 ? 112.920 116.152 106.823 1.00 20.01 181 SER A C 1
ATOM 722 O O . SER A 1 181 ? 113.696 117.110 106.704 1.00 20.01 181 SER A O 1
ATOM 725 N N . LEU A 1 182 ? 113.351 114.892 106.868 1.00 19.69 182 LEU A N 1
ATOM 726 C CA . LEU A 1 182 ? 114.771 114.604 106.740 1.00 19.69 182 LEU A CA 1
ATOM 727 C C . LEU A 1 182 ? 115.319 115.079 105.402 1.00 19.69 182 LEU A C 1
ATOM 728 O O . LEU A 1 182 ? 116.472 115.513 105.327 1.00 19.69 182 LEU A O 1
ATOM 733 N N . ALA A 1 183 ? 114.514 115.026 104.340 1.00 19.48 183 ALA A N 1
ATOM 734 C CA . ALA A 1 183 ? 114.996 115.485 103.043 1.00 19.48 183 ALA A CA 1
ATOM 735 C C . ALA A 1 183 ? 115.145 116.997 103.023 1.00 19.48 183 ALA A C 1
ATOM 736 O O . ALA A 1 183 ? 116.136 117.521 102.504 1.00 19.48 183 ALA A O 1
ATOM 738 N N . VAL A 1 184 ? 114.171 117.714 103.581 1.00 18.62 184 VAL A N 1
ATOM 739 C CA . VAL A 1 184 ? 114.292 119.162 103.710 1.00 18.62 184 VAL A CA 1
ATOM 740 C C . VAL A 1 184 ? 115.569 119.513 104.461 1.00 18.62 184 VAL A C 1
ATOM 741 O O . VAL A 1 184 ? 116.333 120.397 104.053 1.00 18.62 184 VAL A O 1
ATOM 745 N N . ASN A 1 185 ? 115.817 118.820 105.572 1.00 19.57 185 ASN A N 1
ATOM 746 C CA . ASN A 1 185 ? 117.000 119.110 106.376 1.00 19.57 185 ASN A CA 1
ATOM 747 C C . ASN A 1 185 ? 118.280 118.830 105.597 1.00 19.57 185 ASN A C 1
ATOM 748 O O . ASN A 1 185 ? 119.175 119.679 105.526 1.00 19.57 185 ASN A O 1
ATOM 753 N N . ALA A 1 186 ? 118.385 117.642 105.001 1.00 19.97 186 ALA A N 1
ATOM 754 C CA . ALA A 1 186 ? 119.606 117.272 104.299 1.00 19.97 186 ALA A CA 1
ATOM 755 C C . ALA A 1 186 ? 119.835 118.132 103.066 1.00 19.97 186 ALA A C 1
ATOM 756 O O . ALA A 1 186 ? 120.980 118.296 102.633 1.00 19.97 186 ALA A O 1
ATOM 758 N N . SER A 1 187 ? 118.772 118.687 102.487 1.00 19.91 187 SER A N 1
ATOM 759 C CA . SER A 1 187 ? 118.929 119.538 101.316 1.00 19.91 187 SER A CA 1
ATOM 760 C C . SER A 1 187 ? 119.356 120.942 101.718 1.00 19.91 187 SER A C 1
ATOM 761 O O . SER A 1 187 ? 120.410 121.427 101.294 1.00 19.91 187 SER A O 1
ATOM 764 N N . PHE A 1 188 ? 118.551 121.609 102.542 1.00 20.56 188 PHE A N 1
ATOM 765 C CA . PHE A 1 188 ? 118.877 122.966 102.956 1.00 20.56 188 PHE A CA 1
ATOM 766 C C . PHE A 1 188 ? 120.030 123.025 103.949 1.00 20.56 188 PHE A C 1
ATOM 767 O O . PHE A 1 188 ? 120.383 124.124 104.387 1.00 20.56 188 PHE A O 1
ATOM 775 N N . ALA A 1 189 ? 120.619 121.888 104.319 1.00 21.76 189 ALA A N 1
ATOM 776 C CA . ALA A 1 189 ? 121.846 121.875 105.108 1.00 21.76 189 ALA A CA 1
ATOM 777 C C . ALA A 1 189 ? 123.069 121.768 104.203 1.00 21.76 189 ALA A C 1
ATOM 778 O O . ALA A 1 189 ? 123.961 122.620 104.245 1.00 21.76 189 ALA A O 1
ATOM 780 N N . SER A 1 190 ? 123.120 120.719 103.379 1.00 22.95 190 SER A N 1
ATOM 781 C CA . SER A 1 190 ? 124.179 120.601 102.388 1.00 22.95 190 SER A CA 1
ATOM 782 C C . SER A 1 190 ? 124.137 121.733 101.371 1.00 22.95 190 SER A C 1
ATOM 783 O O . SER A 1 190 ? 125.139 121.979 100.691 1.00 22.95 190 SER A O 1
ATOM 786 N N . LEU A 1 191 ? 123.000 122.420 101.246 1.00 23.51 191 LEU A N 1
ATOM 787 C CA . LEU A 1 191 ? 122.924 123.587 100.378 1.00 23.51 191 LEU A CA 1
ATOM 788 C C . LEU A 1 191 ? 123.566 124.807 101.020 1.00 23.51 191 LEU A C 1
ATOM 789 O O . LEU A 1 191 ? 124.141 125.642 100.315 1.00 23.51 191 LEU A O 1
ATOM 794 N N . SER A 1 192 ? 123.482 124.926 102.345 1.00 24.29 192 SER A N 1
ATOM 795 C CA . SER A 1 192 ? 124.098 126.045 103.042 1.00 24.29 192 SER A CA 1
ATOM 796 C C . SER A 1 192 ? 125.616 126.040 102.935 1.00 24.29 192 SER A C 1
ATOM 797 O O . SER A 1 192 ? 126.249 127.032 103.311 1.00 24.29 192 SER A O 1
ATOM 800 N N . SER A 1 193 ? 126.210 124.960 102.440 1.00 25.34 193 SER A N 1
ATOM 801 C CA . SER A 1 193 ? 127.649 124.876 102.254 1.00 25.34 193 SER A CA 1
ATOM 802 C C . SER A 1 193 ? 128.112 125.522 100.959 1.00 25.34 193 SER A C 1
ATOM 803 O O . SER A 1 193 ? 129.270 125.335 100.572 1.00 25.34 193 SER A O 1
ATOM 806 N N . PHE A 1 194 ? 127.242 126.271 100.287 1.00 27.54 194 PHE A N 1
ATOM 807 C CA . PHE A 1 194 ? 127.577 126.916 99.025 1.00 27.54 194 PHE A CA 1
ATOM 808 C C . PHE A 1 194 ? 127.240 128.394 98.984 1.00 27.54 194 PHE A C 1
ATOM 809 O O . PHE A 1 194 ? 127.751 129.095 98.102 1.00 27.54 194 PHE A O 1
ATOM 817 N N . VAL A 1 195 ? 126.405 128.894 99.897 1.00 28.23 195 VAL A N 1
ATOM 818 C CA . VAL A 1 195 ? 126.056 130.306 99.885 1.00 28.23 195 VAL A CA 1
ATOM 819 C C . VAL A 1 195 ? 127.310 131.160 100.058 1.00 28.23 195 VAL A C 1
ATOM 820 O O . VAL A 1 195 ? 128.345 130.713 100.567 1.00 28.23 195 VAL A O 1
ATOM 824 N N . GLN A 1 196 ? 127.206 132.412 99.621 1.00 31.39 196 GLN A N 1
ATOM 825 C CA . GLN A 1 196 ? 128.291 133.383 99.703 1.00 31.39 196 GLN A CA 1
ATOM 826 C C . GLN A 1 196 ? 127.950 134.506 100.678 1.00 31.39 196 GLN A C 1
ATOM 827 O O . GLN A 1 196 ? 128.306 135.666 100.465 1.00 31.39 196 GLN A O 1
ATOM 833 N N . GLY A 1 197 ? 127.256 134.170 101.757 1.00 29.58 197 GLY A N 1
ATOM 834 C CA . GLY A 1 197 ? 126.878 135.168 102.739 1.00 29.58 197 GLY A CA 1
ATOM 835 C C . GLY A 1 197 ? 126.213 134.514 103.926 1.00 29.58 197 GLY A C 1
ATOM 836 O O . GLY A 1 197 ? 125.981 133.303 103.951 1.00 29.58 197 GLY A O 1
ATOM 837 N N . TYR A 1 198 ? 125.906 135.342 104.923 1.00 26.52 198 TYR A N 1
ATOM 838 C CA . TYR A 1 198 ? 125.246 134.861 106.127 1.00 26.52 198 TYR A CA 1
ATOM 839 C C . TYR A 1 198 ? 123.731 134.843 106.007 1.00 26.52 198 TYR A C 1
ATOM 840 O O . TYR A 1 198 ? 123.089 133.951 106.573 1.00 26.52 198 TYR A O 1
ATOM 849 N N . GLY A 1 199 ? 123.145 135.798 105.285 1.00 27.49 199 GLY A N 1
ATOM 850 C CA . GLY A 1 199 ? 121.699 135.813 105.145 1.00 27.49 199 GLY A CA 1
ATOM 851 C C . GLY A 1 199 ? 121.173 134.544 104.505 1.00 27.49 199 GLY A C 1
ATOM 852 O O . GLY A 1 199 ? 120.188 133.962 104.965 1.00 27.49 199 GLY A O 1
ATOM 853 N N . ALA A 1 200 ? 121.828 134.093 103.435 1.00 27.43 200 ALA A N 1
ATOM 854 C CA . ALA A 1 200 ? 121.408 132.857 102.787 1.00 27.43 200 ALA A CA 1
ATOM 855 C C . ALA A 1 200 ? 121.703 131.652 103.668 1.00 27.43 200 ALA A C 1
ATOM 856 O O . ALA A 1 200 ? 120.898 130.717 103.745 1.00 27.43 200 ALA A O 1
ATOM 858 N N . PHE A 1 201 ? 122.851 131.658 104.346 1.00 26.00 201 PHE A N 1
ATOM 859 C CA . PHE A 1 201 ? 123.162 130.585 105.283 1.00 26.00 201 PHE A CA 1
ATOM 860 C C . PHE A 1 201 ? 122.107 130.501 106.376 1.00 26.00 201 PHE A C 1
ATOM 861 O O . PHE A 1 201 ? 121.664 129.407 106.743 1.00 26.00 201 PHE A O 1
ATOM 869 N N . LEU A 1 202 ? 121.690 131.650 106.902 1.00 24.40 202 LEU A N 1
ATOM 870 C CA . LEU A 1 202 ? 120.660 131.670 107.933 1.00 24.40 202 LEU A CA 1
ATOM 871 C C . LEU A 1 202 ? 119.328 131.172 107.386 1.00 24.40 202 LEU A C 1
ATOM 872 O O . LEU A 1 202 ? 118.655 130.349 108.016 1.00 24.40 202 LEU A O 1
ATOM 877 N N . PHE A 1 203 ? 118.928 131.671 106.215 1.00 24.29 203 PHE A N 1
ATOM 878 C CA . PHE A 1 203 ? 117.677 131.251 105.596 1.00 24.29 203 PHE A CA 1
ATOM 879 C C . PHE A 1 203 ? 117.672 129.768 105.250 1.00 24.29 203 PHE A C 1
ATOM 880 O O . PHE A 1 203 ? 116.595 129.175 105.129 1.00 24.29 203 PHE A O 1
ATOM 888 N N . CYS A 1 204 ? 118.844 129.160 105.079 1.00 22.85 204 CYS A N 1
ATOM 889 C CA . CYS A 1 204 ? 118.937 127.734 104.795 1.00 22.85 204 CYS A CA 1
ATOM 890 C C . CYS A 1 204 ? 118.904 126.899 106.071 1.00 22.85 204 CYS A C 1
ATOM 891 O O . CYS A 1 204 ? 118.183 125.896 106.146 1.00 22.85 204 CYS A O 1
ATOM 894 N N . ARG A 1 205 ? 119.686 127.292 107.078 1.00 22.12 205 ARG A N 1
ATOM 895 C CA . ARG A 1 205 ? 119.641 126.588 108.353 1.00 22.12 205 ARG A CA 1
ATOM 896 C C . ARG A 1 205 ? 118.264 126.692 108.990 1.00 22.12 205 ARG A C 1
ATOM 897 O O . ARG A 1 205 ? 117.855 125.793 109.729 1.00 22.12 205 ARG A O 1
ATOM 905 N N . LEU A 1 206 ? 117.533 127.770 108.710 1.00 20.12 206 LEU A N 1
ATOM 906 C CA . LEU A 1 206 ? 116.168 127.895 109.208 1.00 20.12 206 LEU A CA 1
ATOM 907 C C . LEU A 1 206 ? 115.298 126.748 108.711 1.00 20.12 206 LEU A C 1
ATOM 908 O O . LEU A 1 206 ? 114.612 126.080 109.494 1.00 20.12 206 LEU A O 1
ATOM 913 N N . ILE A 1 207 ? 115.317 126.504 107.401 1.00 20.28 207 ILE A N 1
ATOM 914 C CA . ILE A 1 207 ? 114.505 125.440 106.828 1.00 20.28 207 ILE A CA 1
ATOM 915 C C . ILE A 1 207 ? 115.027 124.072 107.247 1.00 20.28 207 ILE A C 1
ATOM 916 O O . ILE A 1 207 ? 114.244 123.133 107.452 1.00 20.28 207 ILE A O 1
ATOM 921 N N . SER A 1 208 ? 116.346 123.929 107.388 1.00 20.58 208 SER A N 1
ATOM 922 C CA . SER A 1 208 ? 116.886 122.674 107.897 1.00 20.58 208 SER A CA 1
ATOM 923 C C . SER A 1 208 ? 116.362 122.385 109.299 1.00 20.58 208 SER A C 1
ATOM 924 O O . SER A 1 208 ? 116.007 121.242 109.623 1.00 20.58 208 SER A O 1
ATOM 927 N N . GLY A 1 209 ? 116.309 123.413 110.146 1.00 19.22 209 GLY A N 1
ATOM 928 C CA . GLY A 1 209 ? 115.746 123.241 111.470 1.00 19.22 209 GLY A CA 1
ATOM 929 C C . GLY A 1 209 ? 114.269 122.917 111.422 1.00 19.22 209 GLY A C 1
ATOM 930 O O . GLY A 1 209 ? 113.784 122.087 112.190 1.00 19.22 209 GLY A O 1
ATOM 931 N N . ILE A 1 210 ? 113.530 123.578 110.530 1.00 19.23 210 ILE A N 1
ATOM 932 C CA . ILE A 1 210 ? 112.129 123.218 110.312 1.00 19.23 210 ILE A CA 1
ATOM 933 C C . ILE A 1 210 ? 112.012 121.713 110.107 1.00 19.23 210 ILE A C 1
ATOM 934 O O . ILE A 1 210 ? 111.278 121.013 110.819 1.00 19.23 210 ILE A O 1
ATOM 939 N N . GLY A 1 211 ? 112.742 121.204 109.121 1.00 19.25 211 GLY A N 1
ATOM 940 C CA . GLY A 1 211 ? 112.733 119.789 108.819 1.00 19.25 211 GLY A CA 1
ATOM 941 C C . GLY A 1 211 ? 113.032 118.919 110.020 1.00 19.25 211 GLY A C 1
ATOM 942 O O . GLY A 1 211 ? 112.229 118.054 110.384 1.00 19.25 211 GLY A O 1
ATOM 943 N N . ILE A 1 212 ? 114.180 119.138 110.660 1.00 19.34 212 ILE A N 1
ATOM 944 C CA . ILE A 1 212 ? 114.590 118.208 111.709 1.00 19.34 212 ILE A CA 1
ATOM 945 C C . ILE A 1 212 ? 113.673 118.307 112.924 1.00 19.34 212 ILE A C 1
ATOM 946 O O . ILE A 1 212 ? 113.421 117.301 113.605 1.00 19.34 212 ILE A O 1
ATOM 951 N N . GLY A 1 213 ? 113.150 119.499 113.215 1.00 17.54 213 GLY A N 1
ATOM 952 C CA . GLY A 1 213 ? 112.246 119.643 114.338 1.00 17.54 213 GLY A CA 1
ATOM 953 C C . GLY A 1 213 ? 110.906 118.996 114.083 1.00 17.54 213 GLY A C 1
ATOM 954 O O . GLY A 1 213 ? 110.255 118.520 115.017 1.00 17.54 213 GLY A O 1
ATOM 955 N N . GLY A 1 214 ? 110.470 118.969 112.824 1.00 18.81 214 GLY A N 1
ATOM 956 C CA . GLY A 1 214 ? 109.316 118.159 112.485 1.00 18.81 214 GLY A CA 1
ATOM 957 C C . GLY A 1 214 ? 109.626 116.678 112.527 1.00 18.81 214 GLY A C 1
ATOM 958 O O . GLY A 1 214 ? 108.731 115.857 112.744 1.00 18.81 214 GLY A O 1
ATOM 959 N N . ALA A 1 215 ? 110.893 116.319 112.327 1.00 18.95 215 ALA A N 1
ATOM 960 C CA . ALA A 1 215 ? 111.284 114.914 112.313 1.00 18.95 215 ALA A CA 1
ATOM 961 C C . ALA A 1 215 ? 111.314 114.308 113.710 1.00 18.95 215 ALA A C 1
ATOM 962 O O . ALA A 1 215 ? 110.877 113.169 113.901 1.00 18.95 215 ALA A O 1
ATOM 964 N N . LEU A 1 216 ? 111.842 115.037 114.689 1.00 18.81 216 LEU A N 1
ATOM 965 C CA . LEU A 1 216 ? 112.032 114.484 116.028 1.00 18.81 216 LEU A CA 1
ATOM 966 C C . LEU A 1 216 ? 110.764 113.841 116.584 1.00 18.81 216 LEU A C 1
ATOM 967 O O . LEU A 1 216 ? 110.777 112.647 116.905 1.00 18.81 216 LEU A O 1
ATOM 972 N N . PRO A 1 217 ? 109.660 114.580 116.728 1.00 19.95 217 PRO A N 1
ATOM 973 C CA . PRO A 1 217 ? 108.471 113.980 117.361 1.00 19.95 217 PRO A CA 1
ATOM 974 C C . PRO A 1 217 ? 107.960 112.743 116.647 1.00 19.95 217 PRO A C 1
ATOM 975 O O . PRO A 1 217 ? 107.562 111.761 117.293 1.00 19.95 217 PRO A O 1
ATOM 979 N N . ILE A 1 218 ? 107.951 112.774 115.315 1.00 21.38 218 ILE A N 1
ATOM 980 C CA . ILE A 1 218 ? 107.501 111.621 114.549 1.00 21.38 218 ILE A CA 1
ATOM 981 C C . ILE A 1 218 ? 108.317 110.389 114.896 1.00 21.38 218 ILE A C 1
ATOM 982 O O . ILE A 1 218 ? 107.816 109.267 114.811 1.00 21.38 218 ILE A O 1
ATOM 987 N N . VAL A 1 219 ? 109.576 110.563 115.296 1.00 20.67 219 VAL A N 1
ATOM 988 C CA . VAL A 1 219 ? 110.402 109.407 115.633 1.00 20.67 219 VAL A CA 1
ATOM 989 C C . VAL A 1 219 ? 109.811 108.664 116.822 1.00 20.67 219 VAL A C 1
ATOM 990 O O . VAL A 1 219 ? 109.684 107.434 116.810 1.00 20.67 219 VAL A O 1
ATOM 994 N N . PHE A 1 220 ? 109.440 109.400 117.869 1.00 22.34 220 PHE A N 1
ATOM 995 C CA . PHE A 1 220 ? 108.879 108.764 119.053 1.00 22.34 220 PHE A CA 1
ATOM 996 C C . PHE A 1 220 ? 107.445 108.312 118.828 1.00 22.34 220 PHE A C 1
ATOM 997 O O . PHE A 1 220 ? 106.996 107.357 119.470 1.00 22.34 220 PHE A O 1
ATOM 1005 N N . ALA A 1 221 ? 106.712 108.973 117.935 1.00 23.76 221 ALA A N 1
ATOM 1006 C CA . ALA A 1 221 ? 105.367 108.517 117.608 1.00 23.76 221 ALA A CA 1
ATOM 1007 C C . ALA A 1 221 ? 105.354 107.395 116.578 1.00 23.76 221 ALA A C 1
ATOM 1008 O O . ALA A 1 221 ? 104.287 106.834 116.308 1.00 23.76 221 ALA A O 1
ATOM 1010 N N . TYR A 1 222 ? 106.504 107.066 116.001 1.00 24.97 222 TYR A N 1
ATOM 1011 C CA . TYR A 1 222 ? 106.649 106.041 114.977 1.00 24.97 222 TYR A CA 1
ATOM 1012 C C . TYR A 1 222 ? 107.317 104.778 115.489 1.00 24.97 222 TYR A C 1
ATOM 1013 O O . TYR A 1 222 ? 106.947 103.679 115.076 1.00 24.97 222 TYR A O 1
ATOM 1022 N N . PHE A 1 223 ? 108.296 104.911 116.383 1.00 24.92 223 PHE A N 1
ATOM 1023 C CA . PHE A 1 223 ? 108.885 103.754 117.038 1.00 24.92 223 PHE A CA 1
ATOM 1024 C C . PHE A 1 223 ? 108.040 103.257 118.200 1.00 24.92 223 PHE A C 1
ATOM 1025 O O . PHE A 1 223 ? 108.207 102.110 118.625 1.00 24.92 223 PHE A O 1
ATOM 1033 N N . SER A 1 224 ? 107.137 104.087 118.715 1.00 25.95 224 SER A N 1
ATOM 1034 C CA . SER A 1 224 ? 106.228 103.700 119.784 1.00 25.95 224 SER A CA 1
ATOM 1035 C C . SER A 1 224 ? 105.083 102.829 119.297 1.00 25.95 224 SER A C 1
ATOM 1036 O O . SER A 1 224 ? 104.136 102.595 120.055 1.00 25.95 224 SER A O 1
ATOM 1039 N N . GLU A 1 225 ? 105.144 102.351 118.056 1.00 29.73 225 GLU A N 1
ATOM 1040 C CA . GLU A 1 225 ? 104.097 101.520 117.481 1.00 29.73 225 GLU A CA 1
ATOM 1041 C C . GLU A 1 225 ? 104.628 100.173 117.008 1.00 29.73 225 GLU A C 1
ATOM 1042 O O . GLU A 1 225 ? 103.906 99.438 116.325 1.00 29.73 225 GLU A O 1
ATOM 1048 N N . PHE A 1 226 ? 105.872 99.837 117.349 1.00 30.12 226 PHE A N 1
ATOM 1049 C CA . PHE A 1 226 ? 106.450 98.536 117.057 1.00 30.12 226 PHE A CA 1
ATOM 1050 C C . PHE A 1 226 ? 106.833 97.765 118.311 1.00 30.12 226 PHE A C 1
ATOM 1051 O O . PHE A 1 226 ? 107.313 96.632 118.199 1.00 30.12 226 PHE A O 1
ATOM 1059 N N . LEU A 1 227 ? 106.637 98.337 119.492 1.00 30.54 227 LEU A N 1
ATOM 1060 C CA . LEU A 1 227 ? 107.127 97.773 120.735 1.00 30.54 227 LEU A CA 1
ATOM 1061 C C . LEU A 1 227 ? 106.034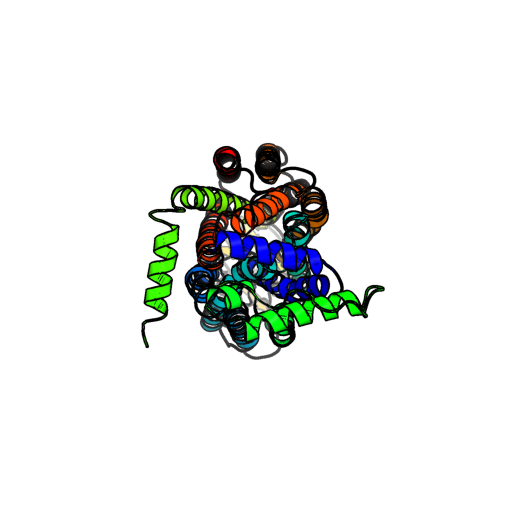 96.957 121.419 1.00 30.54 227 LEU A C 1
ATOM 1062 O O . LEU A 1 227 ? 104.964 96.704 120.858 1.00 30.54 227 LEU A O 1
ATOM 1067 N N . SER A 1 228 ? 106.309 96.539 122.653 1.00 34.89 228 SER A N 1
ATOM 1068 C CA . SER A 1 228 ? 105.357 95.821 123.482 1.00 34.89 228 SER A CA 1
ATOM 1069 C C . SER A 1 228 ? 105.223 96.536 124.817 1.00 34.89 228 SER A C 1
ATOM 1070 O O . SER A 1 228 ? 106.189 97.101 125.336 1.00 34.89 228 SER A O 1
ATOM 1073 N N . ARG A 1 229 ? 104.007 96.509 125.368 1.00 37.09 229 ARG A N 1
ATOM 1074 C CA . ARG A 1 229 ? 103.745 97.187 126.633 1.00 37.09 229 ARG A CA 1
ATOM 1075 C C . ARG A 1 229 ? 104.688 96.739 127.740 1.00 37.09 229 ARG A C 1
ATOM 1076 O O . ARG A 1 229 ? 104.898 97.487 128.700 1.00 37.09 229 ARG A O 1
ATOM 1084 N N . GLU A 1 230 ? 105.260 95.539 127.629 1.00 35.62 230 GLU A N 1
ATOM 1085 C CA . GLU A 1 230 ? 106.135 95.038 128.683 1.00 35.62 230 GLU A CA 1
ATOM 1086 C C . GLU A 1 230 ? 107.354 95.933 128.869 1.00 35.62 230 GLU A C 1
ATOM 1087 O O . GLU A 1 230 ? 107.762 96.209 130.003 1.00 35.62 230 GLU A O 1
ATOM 1093 N N . LYS A 1 231 ? 107.952 96.392 127.773 1.00 32.46 231 LYS A N 1
ATOM 1094 C CA . LYS A 1 231 ? 109.195 97.157 127.823 1.00 32.46 231 LYS A CA 1
ATOM 1095 C C . LYS A 1 231 ? 109.138 98.337 126.857 1.00 32.46 231 LYS A C 1
ATOM 1096 O O . LYS A 1 231 ? 110.073 98.596 126.099 1.00 32.46 231 LYS A O 1
ATOM 1102 N N . ARG A 1 232 ? 108.023 99.069 126.871 1.00 32.62 232 ARG A N 1
ATOM 1103 C CA . ARG A 1 232 ? 107.917 100.257 126.035 1.00 32.62 232 ARG A CA 1
ATOM 1104 C C . ARG A 1 232 ? 108.759 101.411 126.559 1.00 32.62 232 ARG A C 1
ATOM 1105 O O . ARG A 1 232 ? 109.025 102.356 125.811 1.00 32.62 232 ARG A O 1
ATOM 1113 N N . GLY A 1 233 ? 109.184 101.359 127.818 1.00 29.54 233 GLY A N 1
ATOM 1114 C CA . GLY A 1 233 ? 109.950 102.444 128.396 1.00 29.54 233 GLY A CA 1
ATOM 1115 C C . GLY A 1 233 ? 111.439 102.293 128.179 1.00 29.54 233 GLY A C 1
ATOM 1116 O O . GLY A 1 233 ? 112.123 103.253 127.813 1.00 29.54 233 GLY A O 1
ATOM 1117 N N . GLU A 1 234 ? 111.956 101.087 128.407 0.50 27.53 234 GLU A N 1
ATOM 1118 C CA . GLU A 1 234 ? 113.377 100.840 128.199 0.50 27.53 234 GLU A CA 1
ATOM 1119 C C . GLU A 1 234 ? 113.745 100.994 126.729 0.50 27.53 234 GLU A C 1
ATOM 1120 O O . GLU A 1 234 ? 114.625 101.786 126.374 0.50 27.53 234 GLU A O 1
ATOM 1126 N N . HIS A 1 235 ? 113.073 100.246 125.854 1.00 28.64 235 HIS A N 1
ATOM 1127 C CA . HIS A 1 235 ? 113.406 100.250 124.437 1.00 28.64 235 HIS A CA 1
ATOM 1128 C C . HIS A 1 235 ? 113.073 101.568 123.754 1.00 28.64 235 HIS A C 1
ATOM 1129 O O . HIS A 1 235 ? 113.440 101.750 122.589 1.00 28.64 235 HIS A O 1
ATOM 1136 N N . LEU A 1 236 ? 112.397 102.482 124.444 1.00 26.92 236 LEU A N 1
ATOM 1137 C CA . LEU A 1 236 ? 112.103 103.806 123.918 1.00 26.92 236 LEU A CA 1
ATOM 1138 C C . LEU A 1 236 ? 112.975 104.889 124.536 1.00 26.92 236 LEU A C 1
ATOM 1139 O O . LEU A 1 236 ? 113.009 106.008 124.016 1.00 26.92 236 LEU A O 1
ATOM 1144 N N . SER A 1 237 ? 113.676 104.584 125.626 1.00 25.33 237 SER A N 1
ATOM 1145 C CA . SER A 1 237 ? 114.561 105.546 126.264 1.00 25.33 237 SER A CA 1
ATOM 1146 C C . SER A 1 237 ? 115.970 105.506 125.696 1.00 25.33 237 SER A C 1
ATOM 1147 O O . SER A 1 237 ? 116.651 106.538 125.679 1.00 25.33 237 SER A O 1
ATOM 1150 N N . TRP A 1 238 ? 116.423 104.340 125.235 1.00 25.32 238 TRP A N 1
ATOM 1151 C CA . TRP A 1 238 ? 117.748 104.247 124.634 1.00 25.32 238 TRP A CA 1
ATOM 1152 C C . TRP A 1 238 ? 117.899 105.203 123.461 1.00 25.32 238 TRP A C 1
ATOM 1153 O O . TRP A 1 238 ? 119.015 105.635 123.154 1.00 25.32 238 TRP A O 1
ATOM 1164 N N . LEU A 1 239 ? 116.795 105.542 122.792 1.00 23.39 239 LEU A N 1
ATOM 1165 C CA . LEU A 1 239 ? 116.868 106.414 121.625 1.00 23.39 239 LEU A CA 1
ATOM 1166 C C . LEU A 1 239 ? 117.609 107.708 121.927 1.00 23.39 239 LEU A C 1
ATOM 1167 O O . LEU A 1 239 ? 118.256 108.274 121.040 1.00 23.39 239 LEU A O 1
ATOM 1172 N N . GLY A 1 240 ? 117.528 108.192 123.166 1.00 24.68 240 GLY A N 1
ATOM 1173 C CA . GLY A 1 240 ? 118.248 109.396 123.532 1.00 24.68 240 GLY A CA 1
ATOM 1174 C C . GLY A 1 240 ? 119.750 109.259 123.420 1.00 24.68 240 GLY A C 1
ATOM 1175 O O . GLY A 1 240 ? 120.461 110.269 123.432 1.00 24.68 240 GLY A O 1
ATOM 1176 N N . ILE A 1 241 ? 120.253 108.026 123.318 1.00 23.02 241 ILE A N 1
ATOM 1177 C CA . ILE A 1 241 ? 121.678 107.807 123.125 1.00 23.02 241 ILE A CA 1
ATOM 1178 C C . ILE A 1 241 ? 122.157 108.434 121.827 1.00 23.02 241 ILE A C 1
ATOM 1179 O O . ILE A 1 241 ? 123.343 108.750 121.694 1.00 23.02 241 ILE A O 1
ATOM 1184 N N . PHE A 1 242 ? 121.263 108.623 120.860 1.00 22.46 242 PHE A N 1
ATOM 1185 C CA . PHE A 1 242 ? 121.643 109.188 119.574 1.00 22.46 242 PHE A CA 1
ATOM 1186 C C . PHE A 1 242 ? 121.671 110.707 119.582 1.00 22.46 242 PHE A C 1
ATOM 1187 O O . PHE A 1 242 ? 122.442 111.304 118.828 1.00 22.46 242 PHE A O 1
ATOM 1195 N N . TRP A 1 243 ? 120.844 111.349 120.404 1.00 21.99 243 TRP A N 1
ATOM 1196 C CA . TRP A 1 243 ? 120.977 112.786 120.607 1.00 21.99 243 TRP A CA 1
ATOM 1197 C C . TRP A 1 243 ? 122.347 113.115 121.188 1.00 21.99 243 TRP A C 1
ATOM 1198 O O . TRP A 1 243 ? 123.064 113.991 120.686 1.00 21.99 243 TRP A O 1
ATOM 1209 N N . MET A 1 244 ? 122.719 112.417 122.261 1.00 23.19 244 MET A N 1
ATOM 1210 C CA . MET A 1 244 ? 124.070 112.512 122.797 1.00 23.19 244 MET A CA 1
ATOM 1211 C C . MET A 1 244 ? 125.109 112.235 121.720 1.00 23.19 244 MET A C 1
ATOM 1212 O O . MET A 1 244 ? 126.150 112.901 121.660 1.00 23.19 244 MET A O 1
ATOM 1217 N N . THR A 1 245 ? 124.850 111.244 120.866 1.00 22.87 245 THR A N 1
ATOM 1218 C CA . THR A 1 245 ? 125.823 110.880 119.843 1.00 22.87 245 THR A CA 1
ATOM 1219 C C . THR A 1 245 ? 126.008 112.008 118.841 1.00 22.87 245 THR A C 1
ATOM 1220 O O . THR A 1 245 ? 127.128 112.271 118.393 1.00 22.87 245 THR A O 1
ATOM 1224 N N . GLY A 1 246 ? 124.922 112.690 118.485 1.00 22.90 246 GLY A N 1
ATOM 1225 C CA . GLY A 1 246 ? 125.037 113.823 117.587 1.00 22.90 246 GLY A CA 1
ATOM 1226 C C . GLY A 1 246 ? 125.738 114.992 118.245 1.00 22.90 246 GLY A C 1
ATOM 1227 O O . GLY A 1 246 ? 126.496 115.718 117.599 1.00 22.90 246 GLY A O 1
ATOM 1228 N N . GLY A 1 247 ? 125.502 115.184 119.541 1.00 24.70 247 GLY A N 1
ATOM 1229 C CA . GLY A 1 247 ? 126.249 116.198 120.266 1.00 24.70 247 GLY A CA 1
ATOM 1230 C C . GLY A 1 247 ? 127.743 115.946 120.218 1.00 24.70 247 GLY A C 1
ATOM 1231 O O . GLY A 1 247 ? 128.531 116.854 119.943 1.00 24.70 247 GLY A O 1
ATOM 1232 N N . LEU A 1 248 ? 128.152 114.705 120.490 1.00 27.04 248 LEU A N 1
ATOM 1233 C CA . LEU A 1 248 ? 129.567 114.355 120.407 1.00 27.04 248 LEU A CA 1
ATOM 1234 C C . LEU A 1 248 ? 130.099 114.553 118.994 1.00 27.04 248 LEU A C 1
ATOM 1235 O O . LEU A 1 248 ? 131.168 115.141 118.794 1.00 27.04 248 LEU A O 1
ATOM 1240 N N . TYR A 1 249 ? 129.383 114.022 118.003 1.00 22.76 249 TYR A N 1
ATOM 1241 C CA . TYR A 1 249 ? 129.773 114.181 116.608 1.00 22.76 249 TYR A CA 1
ATOM 1242 C C . TYR A 1 249 ? 130.037 115.641 116.274 1.00 22.76 249 TYR A C 1
ATOM 1243 O O . TYR A 1 249 ? 131.089 115.988 115.728 1.00 22.76 249 TYR A O 1
ATOM 1252 N N . ALA A 1 250 ? 129.086 116.514 116.604 1.00 21.82 250 ALA A N 1
ATOM 1253 C CA . ALA A 1 250 ? 129.207 117.916 116.233 1.00 21.82 250 ALA A CA 1
ATOM 1254 C C . ALA A 1 250 ? 130.332 118.595 117.002 1.00 21.82 250 ALA A C 1
ATOM 1255 O O . ALA A 1 250 ? 131.143 119.315 116.416 1.00 21.82 250 ALA A O 1
ATOM 1257 N N . SER A 1 251 ? 130.400 118.381 118.316 1.00 22.88 251 SER A N 1
ATOM 1258 C CA . SER A 1 251 ? 131.464 118.992 119.104 1.00 22.88 251 SER A CA 1
ATOM 1259 C C . SER A 1 251 ? 132.834 118.606 118.566 1.00 22.88 251 SER A C 1
ATOM 1260 O O . SER A 1 251 ? 133.715 119.460 118.403 1.00 22.88 251 SER A O 1
ATOM 1263 N N . ALA A 1 252 ? 133.035 117.317 118.292 1.00 24.65 252 ALA A N 1
ATOM 1264 C CA . ALA A 1 252 ? 134.330 116.850 117.819 1.00 24.65 252 ALA A CA 1
ATOM 1265 C C . ALA A 1 252 ? 134.639 117.389 116.430 1.00 24.65 252 ALA A C 1
ATOM 1266 O O . ALA A 1 252 ? 135.704 117.975 116.204 1.00 24.65 252 ALA A O 1
ATOM 1268 N N . MET A 1 253 ? 133.724 117.197 115.478 1.00 25.84 253 MET A N 1
ATOM 1269 C CA . MET A 1 253 ? 133.947 117.688 114.128 1.00 25.84 253 MET A CA 1
ATOM 1270 C C . MET A 1 253 ? 133.942 119.208 114.049 1.00 25.84 253 MET A C 1
ATOM 1271 O O . MET A 1 253 ? 134.206 119.753 112.974 1.00 25.84 253 MET A O 1
ATOM 1276 N N . ALA A 1 254 ? 133.639 119.899 115.147 1.00 24.00 254 ALA A N 1
ATOM 1277 C CA . ALA A 1 254 ? 133.722 121.350 115.205 1.00 24.00 254 ALA A CA 1
ATOM 1278 C C . ALA A 1 254 ? 135.048 121.831 115.772 1.00 24.00 254 ALA A C 1
ATOM 1279 O O . ALA A 1 254 ? 135.728 122.643 115.139 1.00 24.00 254 ALA A O 1
ATOM 1281 N N . TRP A 1 255 ? 135.439 121.351 116.953 1.00 25.63 255 TRP A N 1
ATOM 1282 C CA . TRP A 1 255 ? 136.777 121.700 117.418 1.00 25.63 255 TRP A CA 1
ATOM 1283 C C . TRP A 1 255 ? 137.866 121.034 116.594 1.00 25.63 255 TRP A C 1
ATOM 1284 O O . TRP A 1 255 ? 139.046 121.324 116.815 1.00 25.63 255 TRP A O 1
ATOM 1295 N N . SER A 1 256 ? 137.503 120.186 115.633 1.00 26.43 256 SER A N 1
ATOM 1296 C CA . SER A 1 256 ? 138.453 119.612 114.695 1.00 26.43 256 SER A CA 1
ATOM 1297 C C . SER A 1 256 ? 138.408 120.267 113.321 1.00 26.43 256 SER A C 1
ATOM 1298 O O . SER A 1 256 ? 139.332 120.062 112.528 1.00 26.43 256 SER A O 1
ATOM 1301 N N . ILE A 1 257 ? 137.367 121.043 113.018 1.00 25.74 257 ILE A N 1
ATOM 1302 C CA . ILE A 1 257 ? 137.214 121.649 111.700 1.00 25.74 257 ILE A CA 1
ATOM 1303 C C . ILE A 1 257 ? 137.048 123.158 111.828 1.00 25.74 257 ILE A C 1
ATOM 1304 O O . ILE A 1 257 ? 137.753 123.925 111.163 1.00 25.74 257 ILE A O 1
ATOM 1309 N N . ILE A 1 258 ? 136.122 123.596 112.675 1.00 25.11 258 ILE A N 1
ATOM 1310 C CA . ILE A 1 258 ? 135.878 125.023 112.879 1.00 25.11 258 ILE A CA 1
ATOM 1311 C C . ILE A 1 258 ? 136.246 125.413 114.306 1.00 25.11 258 ILE A C 1
ATOM 1312 O O . ILE A 1 258 ? 135.376 125.869 115.062 1.00 25.11 258 ILE A O 1
ATOM 1317 N N . PRO A 1 259 ? 137.508 125.271 114.719 1.00 26.96 259 PRO A N 1
ATOM 1318 C CA . PRO A 1 259 ? 137.893 125.722 116.061 1.00 26.96 259 PRO A CA 1
ATOM 1319 C C . PRO A 1 259 ? 137.952 127.231 116.202 1.00 26.96 259 PRO A C 1
ATOM 1320 O O . PRO A 1 259 ? 138.209 127.723 117.306 1.00 26.96 259 PRO A O 1
ATOM 1324 N N . HIS A 1 260 ? 137.719 127.974 115.126 1.00 29.93 260 HIS A N 1
ATOM 1325 C CA . HIS A 1 260 ? 137.801 129.423 115.111 1.00 29.93 260 HIS A CA 1
ATOM 1326 C C . HIS A 1 260 ? 136.402 130.018 115.026 1.00 29.93 260 HIS A C 1
ATOM 1327 O O . HIS A 1 260 ? 135.395 129.306 114.986 1.00 29.93 260 HIS A O 1
ATOM 1334 N N . TYR A 1 261 ? 136.349 131.346 114.999 1.00 32.48 261 TYR A N 1
ATOM 1335 C CA . TYR A 1 261 ? 135.090 132.062 114.892 1.00 32.48 261 TYR A CA 1
ATOM 1336 C C . TYR A 1 261 ? 135.261 133.243 113.952 1.00 32.48 261 TYR A C 1
ATOM 1337 O O . TYR A 1 261 ? 136.377 133.677 113.659 1.00 32.48 261 TYR A O 1
ATOM 1346 N N . GLY A 1 262 ? 134.130 133.755 113.481 1.00 31.57 262 GLY A N 1
ATOM 1347 C CA . GLY A 1 262 ? 134.126 134.897 112.596 1.00 31.57 262 GLY A CA 1
ATOM 1348 C C . GLY A 1 262 ? 134.134 134.523 111.132 1.00 31.57 262 GLY A C 1
ATOM 1349 O O . GLY A 1 262 ? 134.786 135.189 110.323 1.00 31.57 262 GLY A O 1
ATOM 1350 N N . TRP A 1 263 ? 133.418 133.459 110.775 1.00 28.30 263 TRP A N 1
ATOM 1351 C CA . TRP A 1 263 ? 133.240 133.089 109.379 1.00 28.30 263 TRP A CA 1
ATOM 1352 C C . TRP A 1 263 ? 131.895 133.530 108.818 1.00 28.30 263 TRP A C 1
ATOM 1353 O O . TRP A 1 263 ? 131.622 133.288 107.639 1.00 28.30 263 TRP A O 1
ATOM 1364 N N . GLY A 1 264 ? 131.054 134.167 109.629 1.00 29.88 264 GLY A N 1
ATOM 1365 C CA . GLY A 1 264 ? 129.852 134.805 109.133 1.00 29.88 264 GLY A CA 1
ATOM 1366 C C . GLY A 1 264 ? 130.055 136.286 108.887 1.00 29.88 264 GLY A C 1
ATOM 1367 O O . GLY A 1 264 ? 129.407 137.121 109.525 1.00 29.88 264 GLY A O 1
ATOM 1368 N N . PHE A 1 265 ? 130.949 136.624 107.962 1.00 34.44 265 PHE A N 1
ATOM 1369 C CA . PHE A 1 265 ? 131.368 138.000 107.704 1.00 34.44 265 PHE A CA 1
ATOM 1370 C C . PHE A 1 265 ? 131.367 138.281 106.206 1.00 34.44 265 PHE A C 1
ATOM 1371 O O . PHE A 1 265 ? 132.325 138.813 105.641 1.00 34.44 265 PHE A O 1
ATOM 1379 N N . SER A 1 266 ? 130.267 137.918 105.542 1.00 33.79 266 SER A N 1
ATOM 1380 C CA . SER A 1 266 ? 130.167 137.951 104.080 1.00 33.79 266 SER A CA 1
ATOM 1381 C C . SER A 1 266 ? 131.056 136.864 103.475 1.00 33.79 266 SER A C 1
ATOM 1382 O O . SER A 1 266 ? 131.840 137.107 102.556 1.00 33.79 266 SER A O 1
ATOM 1385 N N . MET A 1 267 ? 130.926 135.658 104.024 1.00 32.08 267 MET A N 1
ATOM 1386 C CA . MET A 1 267 ? 131.637 134.477 103.555 1.00 32.08 267 MET A CA 1
ATOM 1387 C C . MET A 1 267 ? 131.724 134.442 102.035 1.00 32.08 267 MET A C 1
ATOM 1388 O O . MET A 1 267 ? 130.750 134.734 101.337 1.00 32.08 267 MET A O 1
ATOM 1393 N N . GLY A 1 268 ? 132.905 134.086 101.527 1.00 34.65 268 GLY A N 1
ATOM 1394 C CA . GLY A 1 268 ? 133.109 133.931 100.103 1.00 34.65 268 GLY A CA 1
ATOM 1395 C C . GLY A 1 268 ? 132.914 132.495 99.650 1.00 34.65 268 GLY A C 1
ATOM 1396 O O . GLY A 1 268 ? 132.551 131.608 100.421 1.00 34.65 268 GLY A O 1
ATOM 1397 N N . THR A 1 269 ? 133.165 132.272 98.363 1.00 36.53 269 THR A N 1
ATOM 1398 C CA . THR A 1 269 ? 133.052 130.953 97.742 1.00 36.53 269 THR A CA 1
ATOM 1399 C C . THR A 1 269 ? 134.446 130.531 97.288 1.00 36.53 269 THR A C 1
ATOM 1400 O O . THR A 1 269 ? 134.849 130.790 96.151 1.00 36.53 269 THR A O 1
ATOM 1404 N N . ASN A 1 270 ? 135.179 129.883 98.182 1.00 39.04 270 ASN A N 1
ATOM 1405 C CA . ASN A 1 270 ? 136.536 129.410 97.915 1.00 39.04 270 ASN A CA 1
ATOM 1406 C C . ASN A 1 270 ? 136.929 128.487 99.064 1.00 39.04 270 ASN A C 1
ATOM 1407 O O . ASN A 1 270 ? 136.102 128.151 99.920 1.00 39.04 270 ASN A O 1
ATOM 1412 N N . TYR A 1 271 ? 138.193 128.070 99.083 1.00 38.38 271 TYR A N 1
ATOM 1413 C CA . TYR A 1 271 ? 138.726 127.193 100.117 1.00 38.38 271 TYR A CA 1
ATOM 1414 C C . TYR A 1 271 ? 139.840 127.881 100.900 1.00 38.38 271 TYR A C 1
ATOM 1415 O O . TYR A 1 271 ? 140.879 127.286 101.193 1.00 38.38 271 TYR A O 1
ATOM 1424 N N . HIS A 1 272 ? 139.635 129.150 101.246 1.00 39.08 272 HIS A N 1
ATOM 1425 C CA . HIS A 1 272 ? 140.511 129.875 102.159 1.00 39.08 272 HIS A CA 1
ATOM 1426 C C . HIS A 1 272 ? 139.747 130.099 103.456 1.00 39.08 272 HIS A C 1
ATOM 1427 O O . HIS A 1 272 ? 138.704 130.762 103.455 1.00 39.08 272 HIS A O 1
ATOM 1434 N N . PHE A 1 273 ? 140.251 129.518 104.547 1.00 37.76 273 PHE A N 1
ATOM 1435 C CA . PHE A 1 273 ? 139.581 129.510 105.852 1.00 37.76 273 PHE A CA 1
ATOM 1436 C C . PHE A 1 273 ? 138.108 129.128 105.732 1.00 37.76 273 PHE A C 1
ATOM 1437 O O . PHE A 1 273 ? 137.300 129.456 106.606 1.00 37.76 273 PHE A O 1
ATOM 1445 N N . HIS A 1 274 ? 137.750 128.418 104.667 1.00 35.66 274 HIS A N 1
ATOM 1446 C CA . HIS A 1 274 ? 136.377 127.974 104.445 1.00 35.66 274 HIS A CA 1
ATOM 1447 C C . HIS A 1 274 ? 136.214 126.522 104.888 1.00 35.66 274 HIS A C 1
ATOM 1448 O O . HIS A 1 274 ? 135.967 125.616 104.093 1.00 35.66 274 HIS A O 1
ATOM 1455 N N . SER A 1 275 ? 136.370 126.313 106.192 1.00 28.38 275 SER A N 1
ATOM 1456 C CA . SER A 1 275 ? 136.214 124.991 106.779 1.00 28.38 275 SER A CA 1
ATOM 1457 C C . SER A 1 275 ? 134.814 124.754 107.313 1.00 28.38 275 SER A C 1
ATOM 1458 O O . SER A 1 275 ? 134.401 123.595 107.448 1.00 28.38 275 SER A O 1
ATOM 1461 N N . TRP A 1 276 ? 134.076 125.821 107.618 1.00 25.97 276 TRP A N 1
ATOM 1462 C CA . TRP A 1 276 ? 132.689 125.660 108.029 1.00 25.97 276 TRP A CA 1
ATOM 1463 C C . TRP A 1 276 ? 131.882 124.930 106.966 1.00 25.97 276 TRP A C 1
ATOM 1464 O O . TRP A 1 276 ? 130.892 124.268 107.287 1.00 25.97 276 TRP A O 1
ATOM 1475 N N . ARG A 1 277 ? 132.301 125.013 105.703 1.00 27.24 277 ARG A N 1
ATOM 1476 C CA . ARG A 1 277 ? 131.611 124.284 104.647 1.00 27.24 277 ARG A CA 1
ATOM 1477 C C . ARG A 1 277 ? 131.819 122.785 104.799 1.00 27.24 277 ARG A C 1
ATOM 1478 O O . ARG A 1 277 ? 130.862 122.003 104.748 1.00 27.24 277 ARG A O 1
ATOM 1486 N N . VAL A 1 278 ? 133.071 122.364 104.984 1.00 25.77 278 VAL A N 1
ATOM 1487 C CA . VAL A 1 278 ? 133.352 120.954 105.218 1.00 25.77 278 VAL A CA 1
ATOM 1488 C C . VAL A 1 278 ? 132.672 120.476 106.490 1.00 25.77 278 VAL A C 1
ATOM 1489 O O . VAL A 1 278 ? 132.294 119.306 106.599 1.00 25.77 278 VAL A O 1
ATOM 1493 N N . PHE A 1 279 ? 132.504 121.363 107.469 1.00 23.92 279 PHE A N 1
ATOM 1494 C CA . PHE A 1 279 ? 131.828 120.978 108.702 1.00 23.92 279 PHE A CA 1
ATOM 1495 C C . PHE A 1 279 ? 130.338 120.769 108.466 1.00 23.92 279 PHE A C 1
ATOM 1496 O O . PHE A 1 279 ? 129.764 119.764 108.898 1.00 23.92 279 PHE A O 1
ATOM 1504 N N . VAL A 1 280 ? 129.694 121.709 107.771 1.00 23.51 280 VAL A N 1
ATOM 1505 C CA . VAL A 1 280 ? 128.275 121.578 107.463 1.00 23.51 280 VAL A CA 1
ATOM 1506 C C . VAL A 1 280 ? 128.028 120.367 106.577 1.00 23.51 280 VAL A C 1
ATOM 1507 O O . VAL A 1 280 ? 126.945 119.772 106.614 1.00 23.51 280 VAL A O 1
ATOM 1511 N N . ILE A 1 281 ? 129.013 119.987 105.765 1.00 24.60 281 ILE A N 1
ATOM 1512 C CA . ILE A 1 281 ? 128.876 118.780 104.957 1.00 24.60 281 ILE A CA 1
ATOM 1513 C C . ILE A 1 281 ? 129.043 117.535 105.817 1.00 24.60 281 ILE A C 1
ATOM 1514 O O . ILE A 1 281 ? 128.291 116.566 105.674 1.00 24.60 281 ILE A O 1
ATOM 1519 N N . VAL A 1 282 ? 130.030 117.531 106.715 1.00 24.19 282 VAL A N 1
ATOM 1520 C CA . VAL A 1 282 ? 130.162 116.431 107.664 1.00 24.19 282 VAL A CA 1
ATOM 1521 C C . VAL A 1 282 ? 128.880 116.281 108.464 1.00 24.19 282 VAL A C 1
ATOM 1522 O O . VAL A 1 282 ? 128.395 115.166 108.689 1.00 24.19 282 VAL A O 1
ATOM 1526 N N . CYS A 1 283 ? 128.314 117.397 108.908 1.00 22.11 283 CYS A N 1
ATOM 1527 C CA . CYS A 1 283 ? 126.966 117.378 109.440 1.00 22.11 283 CYS A CA 1
ATOM 1528 C C . CYS A 1 283 ? 125.979 117.127 108.306 1.00 22.11 283 CYS A C 1
ATOM 1529 O O . CYS A 1 283 ? 126.291 117.302 107.126 1.00 22.11 283 CYS A O 1
ATOM 1532 N N . ALA A 1 284 ? 124.776 116.701 108.675 1.00 20.36 284 ALA A N 1
ATOM 1533 C CA . ALA A 1 284 ? 123.733 116.231 107.771 1.00 20.36 284 ALA A CA 1
ATOM 1534 C C . ALA A 1 284 ? 124.023 114.812 107.293 1.00 20.36 284 ALA A C 1
ATOM 1535 O O . ALA A 1 284 ? 123.191 114.237 106.583 1.00 20.36 284 ALA A O 1
ATOM 1537 N N . LEU A 1 285 ? 125.173 114.229 107.651 1.00 20.34 285 LEU A N 1
ATOM 1538 C CA . LEU A 1 285 ? 125.410 112.823 107.327 1.00 20.34 285 LEU A CA 1
ATOM 1539 C C . LEU A 1 285 ? 124.463 111.906 108.082 1.00 20.34 285 LEU A C 1
ATOM 1540 O O . LEU A 1 285 ? 123.905 110.984 107.463 1.00 20.34 285 LEU A O 1
ATOM 1545 N N . PRO A 1 286 ? 124.256 112.059 109.392 1.00 20.80 286 PRO A N 1
ATOM 1546 C CA . PRO A 1 286 ? 123.229 111.243 110.058 1.00 20.80 286 PRO A CA 1
ATOM 1547 C C . PRO A 1 286 ? 121.873 111.320 109.375 1.00 20.80 286 PRO A C 1
ATOM 1548 O O . PRO A 1 286 ? 121.237 110.287 109.126 1.00 20.80 286 PRO A O 1
ATOM 1552 N N . CYS A 1 287 ? 121.415 112.530 109.056 1.00 20.01 287 CYS A N 1
ATOM 1553 C CA . CYS A 1 287 ? 120.127 112.676 108.391 1.00 20.01 287 CYS A CA 1
ATOM 1554 C C . CYS A 1 287 ? 120.165 112.102 106.982 1.00 20.01 287 CYS A C 1
ATOM 1555 O O . CYS A 1 287 ? 119.193 111.488 106.530 1.00 20.01 287 CYS A O 1
ATOM 1558 N N . THR A 1 288 ? 121.275 112.302 106.268 1.00 19.66 288 THR A N 1
ATOM 1559 C CA . THR A 1 288 ? 121.382 111.779 104.911 1.00 19.66 288 THR A CA 1
ATOM 1560 C C . THR A 1 288 ? 121.415 110.258 104.897 1.00 19.66 288 THR A C 1
ATOM 1561 O O . THR A 1 288 ? 121.059 109.642 103.887 1.00 19.66 288 THR A O 1
ATOM 1565 N N . VAL A 1 289 ? 121.836 109.641 105.998 1.00 19.47 289 VAL A N 1
ATOM 1566 C CA . VAL A 1 289 ? 121.850 108.186 106.078 1.00 19.47 289 VAL A CA 1
ATOM 1567 C C . VAL A 1 289 ? 120.487 107.667 106.509 1.00 19.47 289 VAL A C 1
ATOM 1568 O O . VAL A 1 289 ? 120.024 106.627 106.030 1.00 19.47 289 VAL A O 1
ATOM 1572 N N . SER A 1 290 ? 119.820 108.383 107.414 1.00 20.29 290 SER A N 1
ATOM 1573 C CA . SER A 1 290 ? 118.484 107.972 107.826 1.00 20.29 290 SER A CA 1
ATOM 1574 C C . SER A 1 290 ? 117.499 108.073 106.670 1.00 20.29 290 SER A C 1
ATOM 1575 O O . SER A 1 290 ? 116.704 107.154 106.441 1.00 20.29 290 SER A O 1
ATOM 1578 N N . MET A 1 291 ? 117.542 109.179 105.923 1.00 22.21 291 MET A N 1
ATOM 1579 C CA . MET A 1 291 ? 116.604 109.373 104.824 1.00 22.21 291 MET A CA 1
ATOM 1580 C C . MET A 1 291 ? 116.643 108.204 103.849 1.00 22.21 291 MET A C 1
ATOM 1581 O O . MET A 1 291 ? 115.598 107.760 103.359 1.00 22.21 291 MET A O 1
ATOM 1586 N N . VAL A 1 292 ? 117.838 107.692 103.553 1.00 20.83 292 VAL A N 1
ATOM 1587 C CA . VAL A 1 292 ? 117.937 106.577 102.619 1.00 20.83 292 VAL A CA 1
ATOM 1588 C C . VAL A 1 292 ? 117.631 105.259 103.317 1.00 20.83 292 VAL A C 1
ATOM 1589 O O . VAL A 1 292 ? 117.085 104.340 102.698 1.00 20.83 292 VAL A O 1
ATOM 1593 N N . ALA A 1 293 ? 117.973 105.137 104.601 1.00 20.98 293 ALA A N 1
ATOM 1594 C CA . ALA A 1 293 ? 117.610 103.944 105.353 1.00 20.98 293 ALA A CA 1
ATOM 1595 C C . ALA A 1 293 ? 116.127 103.911 105.687 1.00 20.98 293 ALA A C 1
ATOM 1596 O O . ALA A 1 293 ? 115.582 102.829 105.924 1.00 20.98 293 ALA A O 1
ATOM 1598 N N . LEU A 1 294 ? 115.466 105.069 105.708 1.00 22.08 294 LEU A N 1
ATOM 1599 C CA . LEU A 1 294 ? 114.036 105.101 105.989 1.00 22.08 294 LEU A CA 1
ATOM 1600 C C . LEU A 1 294 ? 113.227 104.500 104.849 1.00 22.08 294 LEU A C 1
ATOM 1601 O O . LEU A 1 294 ? 112.179 103.892 105.090 1.00 22.08 294 LEU A O 1
ATOM 1606 N N . LYS A 1 295 ? 113.691 104.661 103.609 1.00 22.73 295 LYS A N 1
ATOM 1607 C CA . LYS A 1 295 ? 112.982 104.076 102.476 1.00 22.73 295 LYS A CA 1
ATOM 1608 C C . LYS A 1 295 ? 112.806 102.575 102.657 1.00 22.73 295 LYS A C 1
ATOM 1609 O O . LYS A 1 295 ? 111.771 102.013 102.282 1.00 22.73 295 LYS A O 1
ATOM 1615 N N . PHE A 1 296 ? 113.805 101.912 103.232 1.00 24.58 296 PHE A N 1
ATOM 1616 C CA . PHE A 1 296 ? 113.756 100.476 103.459 1.00 24.58 296 PHE A CA 1
ATOM 1617 C C . PHE A 1 296 ? 112.893 100.091 104.652 1.00 24.58 296 PHE A C 1
ATOM 1618 O O . PHE A 1 296 ? 112.760 98.897 104.936 1.00 24.58 296 PHE A O 1
ATOM 1626 N N . MET A 1 297 ? 112.305 101.064 105.351 1.00 27.12 297 MET A N 1
ATOM 1627 C CA . MET A 1 297 ? 111.508 100.777 106.531 1.00 27.12 297 MET A CA 1
ATOM 1628 C C . MET A 1 297 ? 110.019 100.857 106.211 1.00 27.12 297 MET A C 1
ATOM 1629 O O . MET A 1 297 ? 109.598 101.664 105.377 1.00 27.12 297 MET A O 1
ATOM 1634 N N . PRO A 1 298 ? 109.196 100.037 106.858 1.00 32.23 298 PRO A N 1
ATOM 1635 C CA . PRO A 1 298 ? 107.752 100.111 106.637 1.00 32.23 298 PRO A CA 1
ATOM 1636 C C . PRO A 1 298 ? 107.107 101.220 107.452 1.00 32.23 298 PRO A C 1
ATOM 1637 O O . PRO A 1 298 ? 107.674 101.741 108.413 1.00 32.23 298 PRO A O 1
ATOM 1641 N N . GLU A 1 299 ? 105.890 101.569 107.050 1.00 33.25 299 GLU A N 1
ATOM 1642 C CA . GLU A 1 299 ? 105.126 102.564 107.780 1.00 33.25 299 GLU A CA 1
ATOM 1643 C C . GLU A 1 299 ? 104.464 101.932 109.000 1.00 33.25 299 GLU A C 1
ATOM 1644 O O . GLU A 1 299 ? 104.237 100.721 109.061 1.00 33.25 299 GLU A O 1
ATOM 1650 N N . SER A 1 300 ? 104.155 102.771 109.974 1.00 33.67 300 SER A N 1
ATOM 1651 C CA . SER A 1 300 ? 103.620 102.295 111.238 1.00 33.67 300 SER A CA 1
ATOM 1652 C C . SER A 1 300 ? 102.299 101.568 111.009 1.00 33.67 300 SER A C 1
ATOM 1653 O O . SER A 1 300 ? 101.363 102.165 110.457 1.00 33.67 300 SER A O 1
ATOM 1656 N N . PRO A 1 301 ? 102.173 100.299 111.408 1.00 39.29 301 PRO A N 1
ATOM 1657 C CA . PRO A 1 301 ? 100.905 99.592 111.161 1.00 39.29 301 PRO A CA 1
ATOM 1658 C C . PRO A 1 301 ? 99.692 100.286 111.757 1.00 39.29 301 PRO A C 1
ATOM 1659 O O . PRO A 1 301 ? 98.694 100.487 111.053 1.00 39.29 301 PRO A O 1
ATOM 1663 N N . ARG A 1 302 ? 99.743 100.654 113.041 1.00 40.29 302 ARG A N 1
ATOM 1664 C CA . ARG A 1 302 ? 98.587 101.278 113.676 1.00 40.29 302 ARG A CA 1
ATOM 1665 C C . ARG A 1 302 ? 98.041 102.415 112.828 1.00 40.29 302 ARG A C 1
ATOM 1666 O O . ARG A 1 302 ? 96.822 102.582 112.706 1.00 40.29 302 ARG A O 1
ATOM 1674 N N . PHE A 1 303 ? 98.929 103.208 112.228 1.00 36.34 303 PHE A N 1
ATOM 1675 C CA . PHE A 1 303 ? 98.471 104.258 111.329 1.00 36.34 303 PHE A CA 1
ATOM 1676 C C . PHE A 1 303 ? 97.737 103.665 110.134 1.00 36.34 303 PHE A C 1
ATOM 1677 O O . PHE A 1 303 ? 96.675 104.159 109.737 1.00 36.34 303 PHE A O 1
ATOM 1685 N N . LEU A 1 304 ? 98.289 102.602 109.546 1.00 41.62 304 LEU A N 1
ATOM 1686 C CA . LEU A 1 304 ? 97.607 101.898 108.470 1.00 41.62 304 LEU A CA 1
ATOM 1687 C C . LEU A 1 304 ? 96.434 101.073 108.972 1.00 41.62 304 LEU A C 1
ATOM 1688 O O . LEU A 1 304 ? 95.645 100.587 108.157 1.00 41.62 304 LEU A O 1
ATOM 1693 N N . LEU A 1 305 ? 96.307 100.904 110.287 1.00 47.23 305 LEU A N 1
ATOM 1694 C CA . LEU A 1 305 ? 95.223 100.133 110.873 1.00 47.23 305 LEU A CA 1
ATOM 1695 C C . LEU A 1 305 ? 94.080 101.003 111.367 1.00 47.23 305 LEU A C 1
ATOM 1696 O O . LEU A 1 305 ? 92.961 100.502 111.519 1.00 47.23 305 LEU A O 1
ATOM 1701 N N . GLU A 1 306 ? 94.335 102.285 111.621 1.00 45.67 306 GLU A N 1
ATOM 1702 C CA . GLU A 1 306 ? 93.284 103.224 111.982 1.00 45.67 306 GLU A CA 1
ATOM 1703 C C . GLU A 1 306 ? 92.636 103.863 110.764 1.00 45.67 306 GLU A C 1
ATOM 1704 O O . GLU A 1 306 ? 91.438 104.167 110.796 1.00 45.67 306 GLU A O 1
ATOM 1710 N N . MET A 1 307 ? 93.403 104.078 109.692 1.00 47.76 307 MET A N 1
ATOM 1711 C CA . MET A 1 307 ? 92.833 104.660 108.481 1.00 47.76 307 MET A CA 1
ATOM 1712 C C . MET A 1 307 ? 91.671 103.822 107.962 1.00 47.76 307 MET A C 1
ATOM 1713 O O . MET A 1 307 ? 90.677 104.368 107.467 1.00 47.76 307 MET A O 1
ATOM 1718 N N . GLY A 1 308 ? 91.774 102.499 108.067 1.00 51.13 308 GLY A N 1
ATOM 1719 C CA . GLY A 1 308 ? 90.683 101.625 107.680 1.00 51.13 308 GLY A CA 1
ATOM 1720 C C . GLY A 1 308 ? 91.063 100.526 106.708 1.00 51.13 308 GLY A C 1
ATOM 1721 O O . GLY A 1 308 ? 90.189 99.959 106.045 1.00 51.13 308 GLY A O 1
ATOM 1722 N N . LYS A 1 309 ? 92.352 100.211 106.611 1.00 48.73 309 LYS A N 1
ATOM 1723 C CA . LYS A 1 309 ? 92.836 99.165 105.722 1.00 48.73 309 LYS A CA 1
ATOM 1724 C C . LYS A 1 309 ? 93.639 98.138 106.508 1.00 48.73 309 LYS A C 1
ATOM 1725 O O . LYS A 1 309 ? 94.292 98.464 107.503 1.00 48.73 309 LYS A O 1
ATOM 1731 N N . HIS A 1 310 ? 93.582 96.889 106.047 1.00 54.34 310 HIS A N 1
ATOM 1732 C CA . HIS A 1 310 ? 94.280 95.774 106.676 1.00 54.34 310 HIS A CA 1
ATOM 1733 C C . HIS A 1 310 ? 95.393 95.214 105.805 1.00 54.34 310 HIS A C 1
ATOM 1734 O O . HIS A 1 310 ? 96.491 94.944 106.301 1.00 54.34 310 HIS A O 1
ATOM 1741 N N . ASP A 1 311 ? 95.132 95.027 104.509 1.00 53.48 311 ASP A N 1
ATOM 1742 C CA . ASP A 1 311 ? 96.112 94.384 103.641 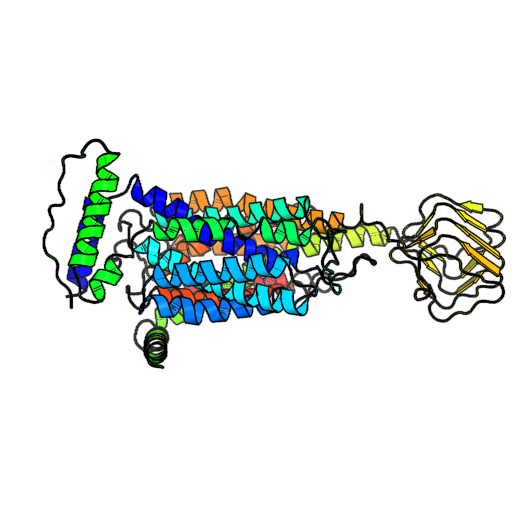1.00 53.48 311 ASP A CA 1
ATOM 1743 C C . ASP A 1 311 ? 97.447 95.114 103.659 1.00 53.48 311 ASP A C 1
ATOM 1744 O O . ASP A 1 311 ? 98.500 94.485 103.501 1.00 53.48 311 ASP A O 1
ATOM 1749 N N . GLU A 1 312 ? 97.430 96.433 103.849 1.00 50.30 312 GLU A N 1
ATOM 1750 C CA . GLU A 1 312 ? 98.665 97.200 103.932 1.00 50.30 312 GLU A CA 1
ATOM 1751 C C . GLU A 1 312 ? 99.334 97.092 105.294 1.00 50.30 312 GLU A C 1
ATOM 1752 O O . GLU A 1 312 ? 100.487 97.513 105.433 1.00 50.30 312 GLU A O 1
ATOM 1758 N N . ALA A 1 313 ? 98.646 96.544 106.294 1.00 47.61 313 ALA A N 1
ATOM 1759 C CA . ALA A 1 313 ? 99.193 96.373 107.632 1.00 47.61 313 ALA A CA 1
ATOM 1760 C C . ALA A 1 313 ? 99.505 94.921 107.956 1.00 47.61 313 ALA A C 1
ATOM 1761 O O . ALA A 1 313 ? 100.590 94.620 108.461 1.00 47.61 313 ALA A O 1
ATOM 1763 N N . TRP A 1 314 ? 98.576 94.005 107.673 1.00 51.72 314 TRP A N 1
ATOM 1764 C CA . TRP A 1 314 ? 98.820 92.595 107.953 1.00 51.72 314 TRP A CA 1
ATOM 1765 C C . TRP A 1 314 ? 100.077 92.086 107.264 1.00 51.72 314 TRP A C 1
ATOM 1766 O O . TRP A 1 314 ? 100.659 91.093 107.716 1.00 51.72 314 TRP A O 1
ATOM 1777 N N . MET A 1 315 ? 100.509 92.738 106.185 1.00 48.30 315 MET A N 1
ATOM 1778 C CA . MET A 1 315 ? 101.761 92.360 105.543 1.00 48.30 315 MET A CA 1
ATOM 1779 C C . MET A 1 315 ? 102.959 92.841 106.350 1.00 48.30 315 MET A C 1
ATOM 1780 O O . MET A 1 315 ? 103.962 92.128 106.463 1.00 48.30 315 MET A O 1
ATOM 1785 N N . ILE A 1 316 ? 102.871 94.045 106.915 1.00 42.18 316 ILE A N 1
ATOM 1786 C CA . ILE A 1 316 ? 103.947 94.548 107.764 1.00 42.18 316 ILE A CA 1
ATOM 1787 C C . ILE A 1 316 ? 104.099 93.664 108.994 1.00 42.18 316 ILE A C 1
ATOM 1788 O O . ILE A 1 316 ? 105.212 93.298 109.387 1.00 42.18 316 ILE A O 1
ATOM 1793 N N . LEU A 1 317 ? 102.978 93.309 109.621 1.00 46.42 317 LEU A N 1
ATOM 1794 C CA . LEU A 1 317 ? 103.029 92.447 110.796 1.00 46.42 317 LEU A CA 1
ATOM 1795 C C . LEU A 1 317 ? 103.642 91.095 110.448 1.00 46.42 317 LEU A C 1
ATOM 1796 O O . LEU A 1 317 ? 104.506 90.585 111.171 1.00 46.42 317 LEU A O 1
ATOM 1801 N N . LYS A 1 318 ? 103.209 90.502 109.334 1.00 48.27 318 LYS A N 1
ATOM 1802 C CA . LYS A 1 318 ? 103.848 89.284 108.848 1.00 48.27 318 LYS A CA 1
ATOM 1803 C C . LYS A 1 318 ? 105.319 89.531 108.552 1.00 48.27 318 LYS A C 1
ATOM 1804 O O . LYS A 1 318 ? 106.178 88.693 108.859 1.00 48.27 318 LYS A O 1
ATOM 1810 N N . GLN A 1 319 ? 105.627 90.680 107.951 1.00 43.06 319 GLN A N 1
ATOM 1811 C CA . GLN A 1 319 ? 107.012 91.027 107.660 1.00 43.06 319 GLN A CA 1
ATOM 1812 C C . GLN A 1 319 ? 107.844 91.056 108.934 1.00 43.06 319 GLN A C 1
ATOM 1813 O O . GLN A 1 319 ? 108.946 90.502 108.980 1.00 43.06 319 GLN A O 1
ATOM 1819 N N . VAL A 1 320 ? 107.326 91.691 109.986 1.00 42.17 320 VAL A N 1
ATOM 1820 C CA . VAL A 1 320 ? 108.085 91.811 111.226 1.00 42.17 320 VAL A CA 1
ATOM 1821 C C . VAL A 1 320 ? 108.233 90.454 111.898 1.00 42.17 320 VAL A C 1
ATOM 1822 O O . VAL A 1 320 ? 109.294 90.133 112.448 1.00 42.17 320 VAL A O 1
ATOM 1826 N N . HIS A 1 321 ? 107.175 89.643 111.886 1.00 47.48 321 HIS A N 1
ATOM 1827 C CA . HIS A 1 321 ? 107.273 88.309 112.467 1.00 47.48 321 HIS A CA 1
ATOM 1828 C C . HIS A 1 321 ? 108.352 87.495 111.767 1.00 47.48 321 HIS A C 1
ATOM 1829 O O . HIS A 1 321 ? 109.191 86.860 112.418 1.00 47.48 321 HIS A O 1
ATOM 1836 N N . ASP A 1 322 ? 108.348 87.507 110.433 1.00 45.78 322 ASP A N 1
ATOM 1837 C CA . ASP A 1 322 ? 109.371 86.783 109.688 1.00 45.78 322 ASP A CA 1
ATOM 1838 C C . ASP A 1 322 ? 110.757 87.342 109.976 1.00 45.78 322 ASP A C 1
ATOM 1839 O O . ASP A 1 322 ? 111.719 86.585 110.142 1.00 45.78 322 ASP A O 1
ATOM 1844 N N . THR A 1 323 ? 110.878 88.667 110.046 1.00 40.48 323 THR A N 1
ATOM 1845 C CA . THR A 1 323 ? 112.177 89.286 110.276 1.00 40.48 323 THR A CA 1
ATOM 1846 C C . THR A 1 323 ? 112.741 88.896 111.635 1.00 40.48 323 THR A C 1
ATOM 1847 O O . THR A 1 323 ? 113.944 88.647 111.768 1.00 40.48 323 THR A O 1
ATOM 1851 N N . ASN A 1 324 ? 111.887 88.827 112.656 1.00 42.66 324 ASN A N 1
ATOM 1852 C CA . ASN A 1 324 ? 112.353 88.498 113.996 1.00 42.66 324 ASN A CA 1
ATOM 1853 C C . ASN A 1 324 ? 112.484 86.999 114.221 1.00 42.66 324 ASN A C 1
ATOM 1854 O O . ASN A 1 324 ? 113.177 86.589 115.158 1.00 42.66 324 ASN A O 1
ATOM 1859 N N . MET A 1 325 ? 111.838 86.176 113.396 1.00 50.37 325 MET A N 1
ATOM 1860 C CA . MET A 1 325 ? 111.957 84.730 113.527 1.00 50.37 325 MET A CA 1
ATOM 1861 C C . MET A 1 325 ? 113.118 84.159 112.727 1.00 50.37 325 MET A C 1
ATOM 1862 O O . MET A 1 325 ? 113.717 83.163 113.149 1.00 50.37 325 MET A O 1
ATOM 1867 N N . ARG A 1 326 ? 113.450 84.759 111.581 1.00 49.01 326 ARG A N 1
ATOM 1868 C CA . ARG A 1 326 ? 114.576 84.267 110.795 1.00 49.01 326 ARG A CA 1
ATOM 1869 C C . ARG A 1 326 ? 115.865 84.304 111.604 1.00 49.01 326 ARG A C 1
ATOM 1870 O O . ARG A 1 326 ? 116.645 83.345 111.588 1.00 49.01 326 ARG A O 1
ATOM 1878 N N . ALA A 1 327 ? 116.107 85.405 112.317 1.00 46.77 327 ALA A N 1
ATOM 1879 C CA . ALA A 1 327 ? 117.301 85.494 113.150 1.00 46.77 327 ALA A CA 1
ATOM 1880 C C . ALA A 1 327 ? 117.212 84.552 114.343 1.00 46.77 327 ALA A C 1
ATOM 1881 O O . ALA A 1 327 ? 118.209 83.929 114.725 1.00 46.77 327 ALA A O 1
ATOM 1883 N N . LYS A 1 328 ? 116.031 84.435 114.943 1.00 49.11 328 LYS A N 1
ATOM 1884 C CA . LYS A 1 328 ? 115.845 83.577 116.100 1.00 49.11 328 LYS A CA 1
ATOM 1885 C C . LYS A 1 328 ? 115.805 82.113 115.665 1.00 49.11 328 LYS A C 1
ATOM 1886 O O . LYS A 1 328 ? 115.929 81.781 114.483 1.00 49.11 328 LYS A O 1
ATOM 1892 N N . GLY A 1 329 ? 115.627 81.224 116.638 1.00 55.10 329 GLY A N 1
ATOM 1893 C CA . GLY A 1 329 ? 115.665 79.800 116.376 1.00 55.10 329 GLY A CA 1
ATOM 1894 C C . GLY A 1 329 ? 114.309 79.189 116.095 1.00 55.10 329 GLY A C 1
ATOM 1895 O O . GLY A 1 329 ? 114.064 78.030 116.445 1.00 55.10 329 GLY A O 1
ATOM 1896 N N . THR A 1 330 ? 113.417 79.951 115.466 1.00 55.01 330 THR A N 1
ATOM 1897 C CA . THR A 1 330 ? 112.112 79.426 115.084 1.00 55.01 330 THR A CA 1
ATOM 1898 C C . THR A 1 330 ? 111.627 80.077 113.794 1.00 55.01 330 THR A C 1
ATOM 1899 O O . THR A 1 330 ? 110.589 80.751 113.794 1.00 55.01 330 THR A O 1
ATOM 1903 N N . PRO A 1 331 ? 112.337 79.900 112.674 1.00 53.53 331 PRO A N 1
ATOM 1904 C CA . PRO A 1 331 ? 111.866 80.482 111.407 1.00 53.53 331 PRO A CA 1
ATOM 1905 C C . PRO A 1 331 ? 110.647 79.787 110.826 1.00 53.53 331 PRO A C 1
ATOM 1906 O O . PRO A 1 331 ? 110.127 80.248 109.802 1.00 53.53 331 PRO A O 1
ATOM 1910 N N . GLU A 1 332 ? 110.176 78.703 111.437 1.00 55.91 332 GLU A N 1
ATOM 1911 C CA . GLU A 1 332 ? 109.067 77.924 110.904 1.00 55.91 332 GLU A CA 1
ATOM 1912 C C . GLU A 1 332 ? 107.719 78.337 111.477 1.00 55.91 332 GLU A C 1
ATOM 1913 O O . GLU A 1 332 ? 106.702 77.732 111.123 1.00 55.91 332 GLU A O 1
ATOM 1919 N N . LYS A 1 333 ? 107.685 79.341 112.348 1.00 54.57 333 LYS A N 1
ATOM 1920 C CA . LYS A 1 333 ? 106.434 79.801 112.938 1.00 54.57 333 LYS A CA 1
ATOM 1921 C C . LYS A 1 333 ? 105.772 80.803 112.000 1.00 54.57 333 LYS A C 1
ATOM 1922 O O . LYS A 1 333 ? 106.375 81.820 111.641 1.00 54.57 333 LYS A O 1
ATOM 1928 N N . VAL A 1 334 ? 104.537 80.514 111.604 1.00 53.63 334 VAL A N 1
ATOM 1929 C CA . VAL A 1 334 ? 103.802 81.340 110.656 1.00 53.63 334 VAL A CA 1
ATOM 1930 C C . VAL A 1 334 ? 102.882 82.278 111.423 1.00 53.63 334 VAL A C 1
ATOM 1931 O O . VAL A 1 334 ? 102.373 81.946 112.500 1.00 53.63 334 VAL A O 1
ATOM 1935 N N . PHE A 1 335 ? 102.669 83.465 110.861 1.00 52.32 335 PHE A N 1
ATOM 1936 C CA . PHE A 1 335 ? 101.780 84.443 111.474 1.00 52.32 335 PHE A CA 1
ATOM 1937 C C . PHE A 1 335 ? 100.383 83.854 111.621 1.00 52.32 335 PHE A C 1
ATOM 1938 O O . PHE A 1 335 ? 99.731 83.521 110.626 1.00 52.32 335 PHE A O 1
ATOM 1946 N N . THR A 1 336 ? 99.926 83.726 112.867 1.00 56.57 336 THR A N 1
ATOM 1947 C CA . THR A 1 336 ? 98.668 83.037 113.134 1.00 56.57 336 THR A CA 1
ATOM 1948 C C . THR A 1 336 ? 97.466 83.942 112.891 1.00 56.57 336 THR A C 1
ATOM 1949 O O . THR A 1 336 ? 96.471 83.506 112.300 1.00 56.57 336 THR A O 1
ATOM 1953 N N . VAL A 1 337 ? 97.534 85.198 113.338 1.00 55.27 337 VAL A N 1
ATOM 1954 C CA . VAL A 1 337 ? 96.405 86.102 113.164 1.00 55.27 337 VAL A CA 1
ATOM 1955 C C . VAL A 1 337 ? 96.148 86.318 111.680 1.00 55.27 337 VAL A C 1
ATOM 1956 O O . VAL A 1 337 ? 97.080 86.442 110.875 1.00 55.27 337 VAL A O 1
ATOM 1960 N N . SER A 1 338 ? 94.867 86.367 111.313 1.00 57.56 338 SER A N 1
ATOM 1961 C CA . SER A 1 338 ? 94.472 86.476 109.915 1.00 57.56 338 SER A CA 1
ATOM 1962 C C . SER A 1 338 ? 93.549 87.668 109.692 1.00 57.56 338 SER A C 1
ATOM 1963 O O . SER A 1 338 ? 93.570 88.283 108.621 1.00 57.56 338 SER A O 1
ATOM 1966 N N . ASN A 1 339 ? 92.737 88.000 110.692 1.00 56.20 339 ASN A N 1
ATOM 1967 C CA . ASN A 1 339 ? 91.762 89.075 110.591 1.00 56.20 339 ASN A CA 1
ATOM 1968 C C . ASN A 1 339 ? 91.926 90.023 111.771 1.00 56.20 339 ASN A C 1
ATOM 1969 O O . ASN A 1 339 ? 92.579 89.706 112.769 1.00 56.20 339 ASN A O 1
ATOM 1974 N N . ILE A 1 340 ? 91.318 91.202 111.644 1.00 54.29 340 ILE A N 1
ATOM 1975 C CA . ILE A 1 340 ? 91.402 92.234 112.671 1.00 54.29 340 ILE A CA 1
ATOM 1976 C C . ILE A 1 340 ? 90.277 93.227 112.428 1.00 54.29 340 ILE A C 1
ATOM 1977 O O . ILE A 1 340 ? 89.740 93.323 111.324 1.00 54.29 340 ILE A O 1
ATOM 1982 N N . LYS A 1 341 ? 89.914 93.970 113.469 1.00 57.96 341 LYS A N 1
ATOM 1983 C CA . LYS A 1 341 ? 88.802 94.908 113.415 1.00 57.96 341 LYS A CA 1
ATOM 1984 C C . LYS A 1 341 ? 89.314 96.336 113.276 1.00 57.96 341 LYS A C 1
ATOM 1985 O O . LYS A 1 341 ? 90.340 96.701 113.858 1.00 57.96 341 LYS A O 1
ATOM 1991 N N . THR A 1 342 ? 88.589 97.138 112.505 1.00 57.84 342 THR A N 1
ATOM 1992 C CA . THR A 1 342 ? 88.927 98.536 112.283 1.00 57.84 342 THR A CA 1
ATOM 1993 C C . THR A 1 342 ? 87.634 99.324 112.151 1.00 57.84 342 THR A C 1
ATOM 1994 O O . THR A 1 342 ? 86.568 98.740 111.921 1.00 57.84 342 THR A O 1
ATOM 1998 N N . PRO A 1 343 ? 87.690 100.658 112.292 1.00 60.18 343 PRO A N 1
ATOM 1999 C CA . PRO A 1 343 ? 86.479 101.480 112.178 1.00 60.18 343 PRO A CA 1
ATOM 2000 C C . PRO A 1 343 ? 85.781 101.320 110.831 1.00 60.18 343 PRO A C 1
ATOM 2001 O O . PRO A 1 343 ? 85.165 102.277 110.362 1.00 60.18 343 PRO A O 1
ATOM 2005 N N . PHE A 1 367 ? 92.401 120.952 97.037 1.00 61.00 367 PHE A N 1
ATOM 2006 C CA . PHE A 1 367 ? 93.410 121.072 98.082 1.00 61.00 367 PHE A CA 1
ATOM 2007 C C . PHE A 1 367 ? 93.054 122.190 99.061 1.00 61.00 367 PHE A C 1
ATOM 2008 O O . PHE A 1 367 ? 91.957 122.745 99.004 1.00 61.00 367 PHE A O 1
ATOM 2016 N N . LYS A 1 368 ? 93.987 122.512 99.960 1.00 55.99 368 LYS A N 1
ATOM 2017 C CA . LYS A 1 368 ? 93.758 123.471 101.040 1.00 55.99 368 LYS A CA 1
ATOM 2018 C C . LYS A 1 368 ? 92.801 122.915 102.089 1.00 55.99 368 LYS A C 1
ATOM 2019 O O . LYS A 1 368 ? 92.071 123.666 102.739 1.00 55.99 368 LYS A O 1
ATOM 2025 N N . THR A 1 369 ? 92.796 121.595 102.255 1.00 45.82 369 THR A N 1
ATOM 2026 C CA . THR A 1 369 ? 91.963 120.923 103.240 1.00 45.82 369 THR A CA 1
ATOM 2027 C C . THR A 1 369 ? 92.755 120.069 104.214 1.00 45.82 369 THR A C 1
ATOM 2028 O O . THR A 1 369 ? 92.305 119.869 105.344 1.00 45.82 369 THR A O 1
ATOM 2032 N N . ILE A 1 370 ? 93.922 119.565 103.810 1.00 36.49 370 ILE A N 1
ATOM 2033 C CA . ILE A 1 370 ? 94.722 118.738 104.704 1.00 36.49 370 ILE A CA 1
ATOM 2034 C C . ILE A 1 370 ? 95.124 119.522 105.943 1.00 36.49 370 ILE A C 1
ATOM 2035 O O . ILE A 1 370 ? 95.224 118.958 107.040 1.00 36.49 370 ILE A O 1
ATOM 2040 N N . PHE A 1 371 ? 95.359 120.826 105.798 1.00 33.87 371 PHE A N 1
ATOM 2041 C CA . PHE A 1 371 ? 95.745 121.639 106.944 1.00 33.87 371 PHE A CA 1
ATOM 2042 C C . PHE A 1 371 ? 94.561 121.952 107.844 1.00 33.87 371 PHE A C 1
ATOM 2043 O O . PHE A 1 371 ? 94.737 122.115 109.056 1.00 33.87 371 PHE A O 1
ATOM 2051 N N . LYS A 1 372 ? 93.355 122.041 107.281 1.00 38.63 372 LYS A N 1
ATOM 2052 C CA . LYS A 1 372 ? 92.172 122.222 108.113 1.00 38.63 372 LYS A CA 1
ATOM 2053 C C . LYS A 1 372 ? 91.977 121.031 109.040 1.00 38.63 372 LYS A C 1
ATOM 2054 O O . LYS A 1 372 ? 91.624 121.196 110.214 1.00 38.63 372 LYS A O 1
ATOM 2060 N N . GLN A 1 373 ? 92.213 119.820 108.531 1.00 36.26 373 GLN A N 1
ATOM 2061 C CA . GLN A 1 373 ? 92.114 118.632 109.371 1.00 36.26 373 GLN A CA 1
ATOM 2062 C C . GLN A 1 373 ? 93.198 118.623 110.440 1.00 36.26 373 GLN A C 1
ATOM 2063 O O . GLN A 1 373 ? 92.940 118.255 111.591 1.00 36.26 373 GLN A O 1
ATOM 2069 N N . VAL A 1 374 ? 94.418 119.026 110.079 1.00 32.13 374 VAL A N 1
ATOM 2070 C CA . VAL A 1 374 ? 95.498 119.092 111.060 1.00 32.13 374 VAL A CA 1
ATOM 2071 C C . VAL A 1 374 ? 95.156 120.086 112.161 1.00 32.13 374 VAL A C 1
ATOM 2072 O O . VAL A 1 374 ? 95.447 119.854 113.340 1.00 32.13 374 VAL A O 1
ATOM 2076 N N . TRP A 1 375 ? 94.541 121.212 111.797 1.00 33.44 375 TRP A N 1
ATOM 2077 C CA . TRP A 1 375 ? 94.147 122.192 112.801 1.00 33.44 375 TRP A CA 1
ATOM 2078 C C . TRP A 1 375 ? 93.044 121.646 113.695 1.00 33.44 375 TRP A C 1
ATOM 2079 O O . TRP A 1 375 ? 93.124 121.743 114.922 1.00 33.44 375 TRP A O 1
ATOM 2090 N N . ASP A 1 376 ? 91.993 121.081 113.097 1.00 35.33 376 ASP A N 1
ATOM 2091 C CA . ASP A 1 376 ? 90.927 120.484 113.893 1.00 35.33 376 ASP A CA 1
ATOM 2092 C C . ASP A 1 376 ? 91.440 119.363 114.786 1.00 35.33 376 ASP A C 1
ATOM 2093 O O . ASP A 1 376 ? 90.829 119.079 115.821 1.00 35.33 376 ASP A O 1
ATOM 2098 N N . ASN A 1 377 ? 92.545 118.720 114.407 1.00 29.64 377 ASN A N 1
ATOM 2099 C CA . ASN A 1 377 ? 93.138 117.676 115.234 1.00 29.64 377 ASN A CA 1
ATOM 2100 C C . ASN A 1 377 ? 93.920 118.271 116.397 1.00 29.64 377 ASN A C 1
ATOM 2101 O O . ASN A 1 377 ? 93.683 117.925 117.559 1.00 29.64 377 ASN A O 1
ATOM 2106 N N . ALA A 1 378 ? 94.860 119.170 116.097 1.00 28.34 378 ALA A N 1
ATOM 2107 C CA . ALA A 1 378 ? 95.648 119.801 117.148 1.00 28.34 378 ALA A CA 1
ATOM 2108 C C . ALA A 1 378 ? 94.771 120.580 118.117 1.00 28.34 378 ALA A C 1
ATOM 2109 O O . ALA A 1 378 ? 95.133 120.746 119.287 1.00 28.34 378 ALA A O 1
ATOM 2111 N N . LEU A 1 379 ? 93.620 121.065 117.652 1.00 31.38 379 LEU A N 1
ATOM 2112 C CA . LEU A 1 379 ? 92.708 121.790 118.526 1.00 31.38 379 LEU A CA 1
ATOM 2113 C C . LEU A 1 379 ? 92.001 120.852 119.491 1.00 31.38 379 LEU A C 1
ATOM 2114 O O . LEU A 1 379 ? 91.665 121.253 120.611 1.00 31.38 379 LEU A O 1
ATOM 2119 N N . TYR A 1 380 ? 91.761 119.607 119.076 1.00 29.60 380 TYR A N 1
ATOM 2120 C CA . TYR A 1 380 ? 91.210 118.602 119.973 1.00 29.60 380 TYR A CA 1
ATOM 2121 C C . TYR A 1 380 ? 92.210 118.163 121.031 1.00 29.60 380 TYR A C 1
ATOM 2122 O O . TYR A 1 380 ? 91.817 117.503 121.998 1.00 29.60 380 TYR A O 1
ATOM 2131 N N . CYS A 1 381 ? 93.484 118.512 120.868 1.00 28.74 381 CYS A N 1
ATOM 2132 C CA . CYS A 1 381 ? 94.511 118.176 121.839 1.00 28.74 381 CYS A CA 1
ATOM 2133 C C . CYS A 1 381 ? 94.634 119.206 122.951 1.00 28.74 381 CYS A C 1
ATOM 2134 O O . CYS A 1 381 ? 95.103 118.865 124.042 1.00 28.74 381 CYS A O 1
ATOM 2137 N N . VAL A 1 382 ? 94.224 120.452 122.704 1.00 28.95 382 VAL A N 1
ATOM 2138 C CA . VAL A 1 382 ? 94.357 121.518 123.691 1.00 28.95 382 VAL A CA 1
ATOM 2139 C C . VAL A 1 382 ? 93.028 121.906 124.322 1.00 28.95 382 VAL A C 1
ATOM 2140 O O . VAL A 1 382 ? 93.025 122.630 125.331 1.00 28.95 382 VAL A O 1
ATOM 2144 N N . MET A 1 383 ? 91.906 121.463 123.764 1.00 30.66 383 MET A N 1
ATOM 2145 C CA . MET A 1 383 ? 90.595 121.721 124.335 1.00 30.66 383 MET A CA 1
ATOM 2146 C C . MET A 1 383 ? 89.753 120.457 124.251 1.00 30.66 383 MET A C 1
ATOM 2147 O O . MET A 1 383 ? 89.935 119.620 123.364 1.00 30.66 383 MET A O 1
ATOM 2152 N N . GLY A 1 384 ? 88.821 120.331 125.191 1.00 31.02 384 GLY A N 1
ATOM 2153 C CA . GLY A 1 384 ? 88.039 119.127 125.329 1.00 31.02 384 GLY A CA 1
ATOM 2154 C C . GLY A 1 384 ? 88.845 118.043 126.015 1.00 31.02 384 GLY A C 1
ATOM 2155 O O . GLY A 1 384 ? 89.543 118.302 127.000 1.00 31.02 384 GLY A O 1
ATOM 2156 N N . PRO A 1 385 ? 88.775 116.809 125.519 1.00 29.09 385 PRO A N 1
ATOM 2157 C CA . PRO A 1 385 ? 89.623 115.757 126.083 1.00 29.09 385 PRO A CA 1
ATOM 2158 C C . PRO A 1 385 ? 91.085 115.994 125.747 1.00 29.09 385 PRO A C 1
ATOM 2159 O O . PRO A 1 385 ? 91.426 116.549 124.700 1.00 29.09 385 PRO A O 1
ATOM 2163 N N . TYR A 1 386 ? 91.953 115.565 126.662 1.00 28.61 386 TYR A N 1
ATOM 2164 C CA . TYR A 1 386 ? 93.394 115.778 126.575 1.00 28.61 386 TYR A CA 1
ATOM 2165 C C . TYR A 1 386 ? 93.774 117.239 126.777 1.00 28.61 386 TYR A C 1
ATOM 2166 O O . TYR A 1 386 ? 94.838 117.672 126.327 1.00 28.61 386 TYR A O 1
ATOM 2175 N N . ARG A 1 387 ? 92.915 118.012 127.443 1.00 28.70 387 ARG A N 1
ATOM 2176 C CA . ARG A 1 387 ? 93.254 119.387 127.787 1.00 28.70 387 ARG A CA 1
ATOM 2177 C C . ARG A 1 387 ? 94.013 119.467 129.103 1.00 28.70 387 ARG A C 1
ATOM 2178 O O . ARG A 1 387 ? 94.877 120.336 129.264 1.00 28.70 387 ARG A O 1
ATOM 2186 N N . MET A 1 388 ? 93.704 118.582 130.052 1.00 28.67 388 MET A N 1
ATOM 2187 C CA . MET A 1 388 ? 94.396 118.591 131.334 1.00 28.67 388 MET A CA 1
ATOM 2188 C C . MET A 1 388 ? 95.738 117.879 131.244 1.00 28.67 388 MET A C 1
ATOM 2189 O O . MET A 1 388 ? 96.721 118.325 131.844 1.00 28.67 388 MET A O 1
ATOM 2194 N N . ASN A 1 389 ? 95.796 116.771 130.505 1.00 25.68 389 ASN A N 1
ATOM 2195 C CA . ASN A 1 389 ? 97.056 116.062 130.326 1.00 25.68 389 ASN A CA 1
ATOM 2196 C C . ASN A 1 389 ? 98.030 116.838 129.454 1.00 25.68 389 ASN A C 1
ATOM 2197 O O . ASN A 1 389 ? 99.241 116.607 129.542 1.00 25.68 389 ASN A O 1
ATOM 2202 N N . THR A 1 390 ? 97.534 117.751 128.622 1.00 24.50 390 THR A N 1
ATOM 2203 C CA . THR A 1 390 ? 98.389 118.529 127.737 1.00 24.50 390 THR A CA 1
ATOM 2204 C C . THR A 1 390 ? 98.795 119.858 128.357 1.00 24.50 390 THR A C 1
ATOM 2205 O O . THR A 1 390 ? 99.935 120.298 128.182 1.00 24.50 390 THR A O 1
ATOM 2209 N N . LEU A 1 391 ? 97.882 120.512 129.077 1.00 25.74 391 LEU A N 1
ATOM 2210 C CA . LEU A 1 391 ? 98.219 121.762 129.746 1.00 25.74 391 LEU A CA 1
ATOM 2211 C C . LEU A 1 391 ? 99.280 121.571 130.819 1.00 25.74 391 LEU A C 1
ATOM 2212 O O . LEU A 1 391 ? 99.878 122.555 131.266 1.00 25.74 391 LEU A O 1
ATOM 2217 N N . ILE A 1 392 ? 99.527 120.335 131.238 1.00 24.39 392 ILE A N 1
ATOM 2218 C CA . ILE A 1 392 ? 100.551 120.031 132.226 1.00 24.39 392 ILE A CA 1
ATOM 2219 C C . ILE A 1 392 ? 101.824 119.519 131.568 1.00 24.39 392 ILE A C 1
ATOM 2220 O O . ILE A 1 392 ? 102.930 119.857 131.995 1.00 24.39 392 ILE A O 1
ATOM 2225 N N . LEU A 1 393 ? 101.680 118.697 130.529 1.00 21.96 393 LEU A N 1
ATOM 2226 C CA . LEU A 1 393 ? 102.846 118.255 129.779 1.00 21.96 393 LEU A CA 1
ATOM 2227 C C . LEU A 1 393 ? 103.545 119.437 129.128 1.00 21.96 393 LEU A C 1
ATOM 2228 O O . LEU A 1 393 ? 104.775 119.473 129.054 1.00 21.96 393 LEU A O 1
ATOM 2233 N N . ALA A 1 394 ? 102.776 120.422 128.664 1.00 20.55 394 ALA A N 1
ATOM 2234 C CA . ALA A 1 394 ? 103.375 121.621 128.091 1.00 20.55 394 ALA A CA 1
ATOM 2235 C C . ALA A 1 394 ? 104.200 122.368 129.127 1.00 20.55 394 ALA A C 1
ATOM 2236 O O . ALA A 1 394 ? 105.318 122.812 128.843 1.00 20.55 394 ALA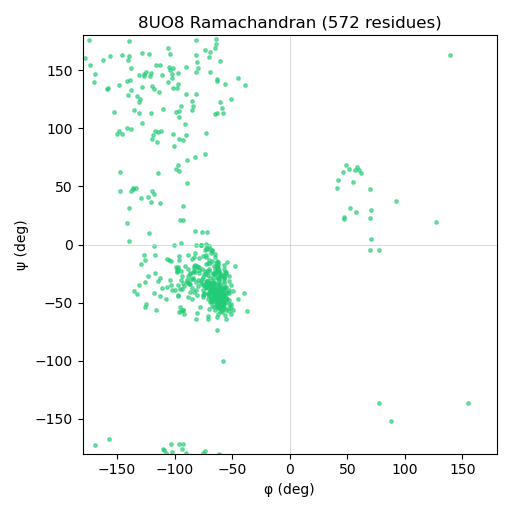 A O 1
ATOM 2238 N N . VAL A 1 395 ? 103.654 122.528 130.332 1.00 20.70 395 VAL A N 1
ATOM 2239 C CA . VAL A 1 395 ? 104.389 123.170 131.416 1.00 20.70 395 VAL A CA 1
ATOM 2240 C C . VAL A 1 395 ? 105.688 122.427 131.691 1.00 20.70 395 VAL A C 1
ATOM 2241 O O . VAL A 1 395 ? 106.769 123.027 131.755 1.00 20.70 395 VAL A O 1
ATOM 2245 N N . VAL A 1 396 ? 105.598 121.111 131.884 1.00 21.57 396 VAL A N 1
ATOM 2246 C CA . VAL A 1 396 ? 106.784 120.333 132.232 1.00 21.57 396 VAL A CA 1
ATOM 2247 C C . VAL A 1 396 ? 107.820 120.416 131.120 1.00 21.57 396 VAL A C 1
ATOM 2248 O O . VAL A 1 396 ? 109.023 120.541 131.378 1.00 21.57 396 VAL A O 1
ATOM 2252 N N . TRP A 1 397 ? 107.372 120.343 129.867 1.00 20.62 397 TRP A N 1
ATOM 2253 C CA . TRP A 1 397 ? 108.289 120.395 128.737 1.00 20.62 397 TRP A CA 1
ATOM 2254 C C . TRP A 1 397 ? 108.981 121.746 128.654 1.00 20.62 397 TRP A C 1
ATOM 2255 O O . TRP A 1 397 ? 110.204 121.822 128.485 1.00 20.62 397 TRP A O 1
ATOM 2266 N N . PHE A 1 398 ? 108.205 122.828 128.731 1.00 19.51 398 PHE A N 1
ATOM 2267 C CA . PHE A 1 398 ? 108.788 124.161 128.724 1.00 19.51 398 PHE A CA 1
ATOM 2268 C C . PHE A 1 398 ? 109.828 124.294 129.826 1.00 19.51 398 PHE A C 1
ATOM 2269 O O . PHE A 1 398 ? 110.937 124.785 129.594 1.00 19.51 398 PHE A O 1
ATOM 2277 N N . ALA A 1 399 ? 109.488 123.848 131.034 1.00 20.61 399 ALA A N 1
ATOM 2278 C CA . ALA A 1 399 ? 110.421 123.940 132.149 1.00 20.61 399 ALA A CA 1
ATOM 2279 C C . ALA A 1 399 ? 111.710 123.190 131.845 1.00 20.61 399 ALA A C 1
ATOM 2280 O O . ALA A 1 399 ? 112.810 123.753 131.920 1.00 20.61 399 ALA A O 1
ATOM 2282 N N . MET A 1 400 ? 111.590 121.901 131.519 1.00 21.72 400 MET A N 1
ATOM 2283 C CA . MET A 1 400 ? 112.763 121.083 131.233 1.00 21.72 400 MET A CA 1
ATOM 2284 C C . MET A 1 400 ? 113.646 121.738 130.183 1.00 21.72 400 MET A C 1
ATOM 2285 O O . MET A 1 400 ? 114.857 121.891 130.378 1.00 21.72 400 MET A O 1
ATOM 2290 N N . ALA A 1 401 ? 113.052 122.129 129.055 1.00 19.70 401 ALA A N 1
ATOM 2291 C CA . ALA A 1 401 ? 113.842 122.613 127.932 1.00 19.70 401 ALA A CA 1
ATOM 2292 C C . ALA A 1 401 ? 114.482 123.956 128.247 1.00 19.70 401 ALA A C 1
ATOM 2293 O O . ALA A 1 401 ? 115.679 124.158 128.011 1.00 19.70 401 ALA A O 1
ATOM 2295 N N . PHE A 1 402 ? 113.692 124.903 128.751 1.00 19.57 402 PHE A N 1
ATOM 2296 C CA . PHE A 1 402 ? 114.239 126.188 129.157 1.00 19.57 402 PHE A CA 1
ATOM 2297 C C . PHE A 1 402 ? 115.435 125.995 130.077 1.00 19.57 402 PHE A C 1
ATOM 2298 O O . PHE A 1 402 ? 116.527 126.511 129.814 1.00 19.57 402 PHE A O 1
ATOM 2306 N N . SER A 1 403 ? 115.252 125.225 131.152 1.00 20.13 403 SER A N 1
ATOM 2307 C CA . SER A 1 403 ? 116.333 125.022 132.107 1.00 20.13 403 SER A CA 1
ATOM 2308 C C . SER A 1 403 ? 117.558 124.413 131.437 1.00 20.13 403 SER A C 1
ATOM 2309 O O . SER A 1 403 ? 118.675 124.921 131.586 1.00 20.13 403 SER A O 1
ATOM 2312 N N . TYR A 1 404 ? 117.374 123.315 130.701 1.00 21.28 404 TYR A N 1
ATOM 2313 C CA . TYR A 1 404 ? 118.521 122.618 130.129 1.00 21.28 404 TYR A CA 1
ATOM 2314 C C . TYR A 1 404 ? 119.290 123.511 129.169 1.00 21.28 404 TYR A C 1
ATOM 2315 O O . TYR A 1 404 ? 120.516 123.628 129.264 1.00 21.28 404 TYR A O 1
ATOM 2324 N N . TYR A 1 405 ? 118.594 124.116 128.207 1.00 20.23 405 TYR A N 1
ATOM 2325 C CA . TYR A 1 405 ? 119.281 124.933 127.215 1.00 20.23 405 TYR A CA 1
ATOM 2326 C C . TYR A 1 405 ? 119.961 126.127 127.871 1.00 20.23 405 TYR A C 1
ATOM 2327 O O . TYR A 1 405 ? 121.128 126.429 127.583 1.00 20.23 405 TYR A O 1
ATOM 2336 N N . GLY A 1 406 ? 119.251 126.820 128.765 1.00 23.43 406 GLY A N 1
ATOM 2337 C CA . GLY A 1 406 ? 119.858 127.943 129.453 1.00 23.43 406 GLY A CA 1
ATOM 2338 C C . GLY A 1 406 ? 121.115 127.556 130.205 1.00 23.43 406 GLY A C 1
ATOM 2339 O O . GLY A 1 406 ? 122.125 128.259 130.143 1.00 23.43 406 GLY A O 1
ATOM 2340 N N . LEU A 1 407 ? 121.080 126.426 130.912 1.00 22.18 407 LEU A N 1
ATOM 2341 C CA . LEU A 1 407 ? 122.216 126.054 131.743 1.00 22.18 407 LEU A CA 1
ATOM 2342 C C . LEU A 1 407 ? 123.369 125.493 130.927 1.00 22.18 407 LEU A C 1
ATOM 2343 O O . LEU A 1 407 ? 124.529 125.670 131.311 1.00 22.18 407 LEU A O 1
ATOM 2348 N N . THR A 1 408 ? 123.088 124.821 129.811 1.00 21.81 408 THR A N 1
ATOM 2349 C CA . THR A 1 408 ? 124.165 124.313 128.976 1.00 21.81 408 THR A CA 1
ATOM 2350 C C . THR A 1 408 ? 124.778 125.402 128.110 1.00 21.81 408 THR A C 1
ATOM 2351 O O . THR A 1 408 ? 125.900 125.229 127.623 1.00 21.81 408 THR A O 1
ATOM 2355 N N . VAL A 1 409 ? 124.071 126.514 127.906 1.00 23.48 409 VAL A N 1
ATOM 2356 C CA . VAL A 1 409 ? 124.685 127.683 127.287 1.00 23.48 409 VAL A CA 1
ATOM 2357 C C . VAL A 1 409 ? 125.346 128.594 128.315 1.00 23.48 409 VAL A C 1
ATOM 2358 O O . VAL A 1 409 ? 126.228 129.385 127.954 1.00 23.48 409 VAL A O 1
ATOM 2362 N N . TRP A 1 410 ? 124.951 128.499 129.584 1.00 24.45 410 TRP A N 1
ATOM 2363 C CA . TRP A 1 410 ? 125.521 129.316 130.644 1.00 24.45 410 TRP A CA 1
ATOM 2364 C C . TRP A 1 410 ? 126.825 128.755 131.186 1.00 24.45 410 TRP A C 1
ATOM 2365 O O . TRP A 1 410 ? 127.615 129.509 131.760 1.00 24.45 410 TRP A O 1
ATOM 2376 N N . PHE A 1 411 ? 127.065 127.448 131.027 1.00 24.13 411 PHE A N 1
ATOM 2377 C CA . PHE A 1 411 ? 128.298 126.866 131.556 1.00 24.13 411 PHE A CA 1
ATOM 2378 C C . PHE A 1 411 ? 129.512 127.320 130.759 1.00 24.13 411 PHE A C 1
ATOM 2379 O O . PHE A 1 411 ? 130.375 128.018 131.318 1.00 24.13 411 PHE A O 1
ATOM 2387 N N . PRO A 1 412 ? 129.643 126.989 129.471 1.00 25.42 412 PRO A N 1
ATOM 2388 C CA . PRO A 1 412 ? 130.871 127.365 128.751 1.00 25.42 412 PRO A CA 1
ATOM 2389 C C . PRO A 1 412 ? 131.102 128.862 128.705 1.00 25.42 412 PRO A C 1
ATOM 2390 O O . PRO A 1 412 ? 132.248 129.317 128.825 1.00 25.42 412 PRO A O 1
ATOM 2394 N N . ASP A 1 413 ? 130.038 129.647 128.528 1.00 28.57 413 ASP A N 1
ATOM 2395 C CA . ASP A 1 413 ? 130.181 131.094 128.593 1.00 28.57 413 ASP A CA 1
ATOM 2396 C C . ASP A 1 413 ? 130.774 131.518 129.928 1.00 28.57 413 ASP A C 1
ATOM 2397 O O . ASP A 1 413 ? 131.591 132.443 129.989 1.00 28.57 413 ASP A O 1
ATOM 2402 N N . MET A 1 414 ? 130.392 130.837 131.009 1.00 29.42 414 MET A N 1
ATOM 2403 C CA . MET A 1 414 ? 130.966 131.149 132.311 1.00 29.42 414 MET A CA 1
ATOM 2404 C C . MET A 1 414 ? 132.421 130.711 132.395 1.00 29.42 414 MET A C 1
ATOM 2405 O O . MET A 1 414 ? 133.228 131.375 133.054 1.00 29.42 414 MET A O 1
ATOM 2410 N N . ILE A 1 415 ? 132.779 129.610 131.733 1.00 29.71 415 ILE A N 1
ATOM 2411 C CA . ILE A 1 415 ? 134.183 129.218 131.661 1.00 29.71 415 ILE A CA 1
ATOM 2412 C C . ILE A 1 415 ? 134.997 130.332 131.019 1.00 29.71 415 ILE A C 1
ATOM 2413 O O . ILE A 1 415 ? 136.060 130.723 131.517 1.00 29.71 415 ILE A O 1
ATOM 2418 N N . ARG A 1 416 ? 134.499 130.864 129.903 1.00 32.83 416 ARG A N 1
ATOM 2419 C CA . ARG A 1 416 ? 135.218 131.926 129.209 1.00 32.83 416 ARG A CA 1
ATOM 2420 C C . ARG A 1 416 ? 135.253 133.202 130.039 1.00 32.83 416 ARG A C 1
ATOM 2421 O O . ARG A 1 416 ? 136.260 133.919 130.043 1.00 32.83 416 ARG A O 1
ATOM 2429 N N . TYR A 1 417 ? 134.164 133.507 130.745 1.00 32.89 417 TYR A N 1
ATOM 2430 C CA . TYR A 1 417 ? 134.144 134.680 131.612 1.00 32.89 417 TYR A CA 1
ATOM 2431 C C . TYR A 1 417 ? 135.187 134.566 132.718 1.00 32.89 417 TYR A C 1
ATOM 2432 O O . TYR A 1 417 ? 135.907 135.529 133.006 1.00 32.89 417 TYR A O 1
ATOM 2441 N N . PHE A 1 418 ? 135.283 133.395 133.350 1.00 32.86 418 PHE A N 1
ATOM 2442 C CA . PHE A 1 418 ? 136.289 133.200 134.387 1.00 32.86 418 PHE A CA 1
ATOM 2443 C C . PHE A 1 418 ? 137.696 133.274 133.810 1.00 32.86 418 PHE A C 1
ATOM 2444 O O . PHE A 1 418 ? 138.601 133.836 134.437 1.00 32.86 418 PHE A O 1
ATOM 2452 N N . GLN A 1 419 ? 137.903 132.706 132.620 1.00 34.91 419 GLN A N 1
ATOM 2453 C CA . GLN A 1 419 ? 139.211 132.798 131.981 1.00 34.91 419 GLN A CA 1
ATOM 2454 C C . GLN A 1 419 ? 139.588 134.252 131.729 1.00 34.91 419 GLN A C 1
ATOM 2455 O O . GLN A 1 419 ? 140.719 134.671 131.998 1.00 34.91 419 GLN A O 1
ATOM 2461 N N . ASP A 1 420 ? 138.643 135.039 131.214 1.00 39.71 420 ASP A N 1
ATOM 2462 C CA . ASP A 1 420 ? 138.889 136.459 130.993 1.00 39.71 420 ASP A CA 1
ATOM 2463 C C . ASP A 1 420 ? 139.236 137.162 132.298 1.00 39.71 420 ASP A C 1
ATOM 2464 O O . ASP A 1 420 ? 140.215 137.913 132.372 1.00 39.71 420 ASP A O 1
ATOM 2469 N N . GLU A 1 421 ? 138.436 136.934 133.341 1.00 39.95 421 GLU A N 1
ATOM 2470 C CA . GLU A 1 421 ? 138.676 137.608 134.613 1.00 39.95 421 GLU A CA 1
ATOM 2471 C C . GLU A 1 421 ? 140.043 137.247 135.179 1.00 39.95 421 GLU A C 1
ATOM 2472 O O . GLU A 1 421 ? 140.724 138.098 135.763 1.00 39.95 421 GLU A O 1
ATOM 2478 N N . GLU A 1 422 ? 140.462 135.992 135.020 1.00 41.65 422 GLU A N 1
ATOM 2479 C CA . GLU A 1 422 ? 141.817 135.622 135.411 1.00 41.65 422 GLU A CA 1
ATOM 2480 C C . GLU A 1 422 ? 142.850 136.300 134.522 1.00 41.65 422 GLU A C 1
ATOM 2481 O O . GLU A 1 422 ? 143.977 136.552 134.962 1.00 41.65 422 GLU A O 1
ATOM 2487 N N . TYR A 1 423 ? 142.485 136.595 133.274 1.00 43.99 423 TYR A N 1
ATOM 2488 C CA . TYR A 1 423 ? 143.370 137.326 132.376 1.00 43.99 423 TYR A CA 1
ATOM 2489 C C . TYR A 1 423 ? 143.295 138.829 132.610 1.00 43.99 423 TYR A C 1
ATOM 2490 O O . TYR A 1 423 ? 144.244 139.550 132.286 1.00 43.99 423 TYR A O 1
ATOM 2499 N N . LYS A 1 424 ? 142.188 139.312 133.177 1.00 43.06 424 LYS A N 1
ATOM 2500 C CA . LYS A 1 424 ? 142.006 140.749 133.355 1.00 43.06 424 LYS A CA 1
ATOM 2501 C C . LYS A 1 424 ? 142.860 141.277 134.499 1.00 43.06 424 LYS A C 1
ATOM 2502 O O . LYS A 1 424 ? 143.507 142.323 134.373 1.00 43.06 424 LYS A O 1
ATOM 2508 N N . SER A 1 425 ? 142.868 140.568 135.631 1.00 45.40 425 SER A N 1
ATOM 2509 C CA . SER A 1 425 ? 143.656 141.006 136.778 1.00 45.40 425 SER A CA 1
ATOM 2510 C C . SER A 1 425 ? 145.109 141.255 136.404 1.00 45.40 425 SER A C 1
ATOM 2511 O O . SER A 1 425 ? 145.788 142.063 137.048 1.00 45.40 425 SER A O 1
ATOM 2514 N N . LYS A 1 426 ? 145.603 140.576 135.369 1.00 45.51 426 LYS A N 1
ATOM 2515 C CA . LYS A 1 426 ? 146.990 140.719 134.949 1.00 45.51 426 LYS A CA 1
ATOM 2516 C C . LYS A 1 426 ? 147.262 142.038 134.242 1.00 45.51 426 LYS A C 1
ATOM 2517 O O . LYS A 1 426 ? 148.424 142.313 133.922 1.00 45.51 426 LYS A O 1
ATOM 2523 N N . MET A 1 427 ? 146.239 142.854 133.990 1.00 51.18 427 MET A N 1
ATOM 2524 C CA . MET A 1 427 ? 146.442 144.131 133.320 1.00 51.18 427 MET A CA 1
ATOM 2525 C C . MET A 1 427 ? 147.426 144.977 134.114 1.00 51.18 427 MET A C 1
ATOM 2526 O O . MET A 1 427 ? 147.128 145.410 135.232 1.00 51.18 427 MET A O 1
ATOM 2531 N N . LYS A 1 428 ? 148.602 145.215 133.540 1.00 49.87 428 LYS A N 1
ATOM 2532 C CA . LYS A 1 428 ? 149.687 145.926 134.213 1.00 49.87 428 LYS A CA 1
ATOM 2533 C C . LYS A 1 428 ? 149.700 147.356 133.682 1.00 49.87 428 LYS A C 1
ATOM 2534 O O . LYS A 1 428 ? 150.296 147.652 132.647 1.00 49.87 428 LYS A O 1
ATOM 2540 N N . VAL A 1 429 ? 149.030 148.248 134.409 1.00 54.80 429 VAL A N 1
ATOM 2541 C CA . VAL A 1 429 ? 148.912 149.648 134.020 1.00 54.80 429 VAL A CA 1
ATOM 2542 C C . VAL A 1 429 ? 150.286 150.300 134.039 1.00 54.80 429 VAL A C 1
ATOM 2543 O O . VAL A 1 429 ? 150.894 150.469 135.102 1.00 54.80 429 VAL A O 1
ATOM 2547 N N . PHE A 1 430 ? 150.783 150.672 132.862 1.00 54.51 430 PHE A N 1
ATOM 2548 C CA . PHE A 1 430 ? 152.082 151.326 132.736 1.00 54.51 430 PHE A CA 1
ATOM 2549 C C . PHE A 1 430 ? 151.897 152.839 132.644 1.00 54.51 430 PHE A C 1
ATOM 2550 O O . PHE A 1 430 ? 152.130 153.470 131.614 1.00 54.51 430 PHE A O 1
ATOM 2558 N N . PHE A 1 431 ? 151.467 153.422 133.763 1.00 61.01 431 PHE A N 1
ATOM 2559 C CA . PHE A 1 431 ? 151.427 154.876 133.859 1.00 61.01 431 PHE A CA 1
ATOM 2560 C C . PHE A 1 431 ? 152.814 155.493 133.761 1.00 61.01 431 PHE A C 1
ATOM 2561 O O . PHE A 1 431 ? 152.921 156.707 133.559 1.00 61.01 431 PHE A O 1
ATOM 2569 N N . GLY A 1 432 ? 153.869 154.692 133.897 1.00 65.74 432 GLY A N 1
ATOM 2570 C CA . GLY A 1 432 ? 155.223 155.183 133.753 1.00 65.74 432 GLY A CA 1
ATOM 2571 C C . GLY A 1 432 ? 155.482 155.744 132.372 1.00 65.74 432 GLY A C 1
ATOM 2572 O O . GLY A 1 432 ? 154.591 155.749 131.519 1.00 65.74 432 GLY A O 1
ATOM 2573 N N . GLU A 1 433 ? 156.699 156.220 132.139 1.00 71.90 433 GLU A N 1
ATOM 2574 C CA . GLU A 1 433 ? 157.050 156.842 130.871 1.00 71.90 433 GLU A CA 1
ATOM 2575 C C . GLU A 1 433 ? 158.564 156.757 130.703 1.00 71.90 433 GLU A C 1
ATOM 2576 O O . GLU A 1 433 ? 159.247 156.027 131.430 1.00 71.90 433 GLU A O 1
ATOM 2582 N N . HIS A 1 434 ? 159.088 157.504 129.732 1.00 75.06 434 HIS A N 1
ATOM 2583 C CA . HIS A 1 434 ? 160.525 157.609 129.495 1.00 75.06 434 HIS A CA 1
ATOM 2584 C C . HIS A 1 434 ? 161.125 156.250 129.129 1.00 75.06 434 HIS A C 1
ATOM 2585 O O . HIS A 1 434 ? 161.985 155.705 129.823 1.00 75.06 434 HIS A O 1
ATOM 2592 N N . VAL A 1 435 ? 160.643 155.710 128.014 1.00 74.94 435 VAL A N 1
ATOM 2593 C CA . VAL A 1 435 ? 161.199 154.497 127.425 1.00 74.94 435 VAL A CA 1
ATOM 2594 C C . VAL A 1 435 ? 162.133 154.927 126.299 1.00 74.94 435 VAL A C 1
ATOM 2595 O O . VAL A 1 435 ? 161.691 155.485 125.291 1.00 74.94 435 VAL A O 1
ATOM 2599 N N . TYR A 1 436 ? 163.428 154.668 126.468 1.00 74.97 436 TYR A N 1
ATOM 2600 C CA . TYR A 1 436 ? 164.460 155.152 125.560 1.00 74.97 436 TYR A CA 1
ATOM 2601 C C . TYR A 1 436 ? 165.177 153.973 124.920 1.00 74.97 436 TYR A C 1
ATOM 2602 O O . TYR A 1 436 ? 165.559 153.024 125.612 1.00 74.97 436 TYR A O 1
ATOM 2611 N N . GLY A 1 437 ? 165.360 154.041 123.602 1.00 72.62 437 GLY A N 1
ATOM 2612 C CA . GLY A 1 437 ? 166.157 153.064 122.885 1.00 72.62 437 GLY A CA 1
ATOM 2613 C C . GLY A 1 437 ? 165.818 151.626 123.215 1.00 72.62 437 GLY A C 1
ATOM 2614 O O . GLY A 1 437 ? 166.622 150.923 123.835 1.00 72.62 437 GLY A O 1
ATOM 2615 N N . ALA A 1 438 ? 164.634 151.174 122.810 1.00 68.79 438 ALA A N 1
ATOM 2616 C CA . ALA A 1 438 ? 164.153 149.831 123.115 1.00 68.79 438 ALA A CA 1
ATOM 2617 C C . ALA A 1 438 ? 163.893 149.084 121.814 1.00 68.79 438 ALA A C 1
ATOM 2618 O O . ALA A 1 438 ? 162.981 149.441 121.060 1.00 68.79 438 ALA A O 1
ATOM 2620 N N . THR A 1 439 ? 164.691 148.048 121.553 1.00 66.60 439 THR A N 1
ATOM 2621 C CA . THR A 1 439 ? 164.449 147.146 120.425 1.00 66.60 439 THR A CA 1
ATOM 2622 C C . THR A 1 439 ? 163.534 146.014 120.892 1.00 66.60 439 THR A C 1
ATOM 2623 O O . THR A 1 439 ? 163.937 144.862 121.067 1.00 66.60 439 THR A O 1
ATOM 2627 N N . ILE A 1 440 ? 162.270 146.373 121.087 1.00 62.91 440 ILE A N 1
ATOM 2628 C CA . ILE A 1 440 ? 161.302 145.477 121.708 1.00 62.91 440 ILE A CA 1
ATOM 2629 C C . ILE A 1 440 ? 160.770 144.508 120.661 1.00 62.91 440 ILE A C 1
ATOM 2630 O O . ILE A 1 440 ? 160.331 144.919 119.581 1.00 62.91 440 ILE A O 1
ATOM 2635 N N . ASN A 1 441 ? 160.808 143.213 120.983 1.00 63.24 441 ASN A N 1
ATOM 2636 C CA . ASN A 1 441 ? 160.312 142.188 120.075 1.00 63.24 441 ASN A CA 1
ATOM 2637 C C . ASN A 1 441 ? 159.540 141.091 120.797 1.00 63.24 441 ASN A C 1
ATOM 2638 O O . ASN A 1 441 ? 159.108 140.131 120.146 1.00 63.24 441 ASN A O 1
ATOM 2643 N N . PHE A 1 442 ? 159.352 141.198 122.108 1.00 60.33 442 PHE A N 1
ATOM 2644 C CA . PHE A 1 442 ? 158.622 140.205 122.881 1.00 60.33 442 PHE A CA 1
ATOM 2645 C C . PHE A 1 442 ? 157.183 140.662 123.068 1.00 60.33 442 PHE A C 1
ATOM 2646 O O . PHE A 1 442 ? 156.928 141.840 123.333 1.00 60.33 442 PHE A O 1
ATOM 2654 N N . THR A 1 443 ? 156.250 139.719 122.936 1.00 53.10 443 THR A N 1
ATOM 2655 C CA . THR A 1 443 ? 154.826 140.031 122.976 1.00 53.10 443 THR A CA 1
ATOM 2656 C C . THR A 1 443 ? 154.507 140.984 124.117 1.00 53.10 443 THR A C 1
ATOM 2657 O O . THR A 1 443 ? 155.089 140.902 125.201 1.00 53.10 443 THR A O 1
ATOM 2661 N N . MET A 1 444 ? 153.572 141.894 123.857 1.00 52.58 444 MET A N 1
ATOM 2662 C CA . MET A 1 444 ? 153.167 142.936 124.796 1.00 52.58 444 MET A CA 1
ATOM 2663 C C . MET A 1 444 ? 151.686 142.731 125.092 1.00 52.58 444 MET A C 1
ATOM 2664 O O . MET A 1 444 ? 150.823 143.213 124.355 1.00 52.58 444 MET A O 1
ATOM 2669 N N . GLU A 1 445 ? 151.396 142.014 126.175 1.00 48.57 445 GLU A N 1
ATOM 2670 C CA . GLU A 1 445 ? 150.038 141.639 126.531 1.00 48.57 445 GLU A CA 1
ATOM 2671 C C . GLU A 1 445 ? 149.587 142.379 127.783 1.00 48.57 445 GLU A C 1
ATOM 2672 O O . GLU A 1 445 ? 150.382 142.648 128.688 1.00 48.57 445 GLU A O 1
ATOM 2678 N N . ASN A 1 446 ? 148.296 142.701 127.825 1.00 48.27 446 ASN A N 1
ATOM 2679 C CA . ASN A 1 446 ? 147.649 143.248 129.016 1.00 48.27 446 ASN A CA 1
ATOM 2680 C C . ASN A 1 446 ? 148.421 144.451 129.560 1.00 48.27 446 ASN A C 1
ATOM 2681 O O . ASN A 1 446 ? 148.978 144.435 130.656 1.00 48.27 446 ASN A O 1
ATOM 2686 N N . GLN A 1 447 ? 148.442 145.502 128.748 1.00 50.20 447 GLN A N 1
ATOM 2687 C CA . GLN A 1 447 ? 149.112 146.739 129.113 1.00 50.20 447 GLN A CA 1
ATOM 2688 C C . GLN A 1 447 ? 148.254 147.918 128.694 1.00 50.20 447 GLN A C 1
ATOM 2689 O O . GLN A 1 447 ? 147.616 147.890 127.639 1.00 50.20 447 GLN A O 1
ATOM 2695 N N . ILE A 1 448 ? 148.229 148.946 129.536 1.00 54.31 448 ILE A N 1
ATOM 2696 C CA . ILE A 1 448 ? 147.534 150.187 129.222 1.00 54.31 448 ILE A CA 1
ATOM 2697 C C . ILE A 1 448 ? 148.414 151.349 129.657 1.00 54.31 448 ILE A C 1
ATOM 2698 O O . ILE A 1 448 ? 148.468 151.698 130.841 1.00 54.31 448 ILE A O 1
ATOM 2703 N N . HIS A 1 449 ? 149.121 151.948 128.702 1.00 54.89 449 HIS A N 1
ATOM 2704 C CA . HIS A 1 449 ? 150.061 153.030 128.989 1.00 54.89 449 HIS A CA 1
ATOM 2705 C C . HIS A 1 449 ? 149.319 154.349 128.834 1.00 54.89 449 HIS A C 1
ATOM 2706 O O . HIS A 1 449 ? 149.276 154.943 127.756 1.00 54.89 449 HIS A O 1
ATOM 2713 N N . GLN A 1 450 ? 148.724 154.815 129.932 1.00 59.97 450 GLN A N 1
ATOM 2714 C CA . GLN A 1 450 ? 147.953 156.052 129.890 1.00 59.97 450 GLN A CA 1
ATOM 2715 C C . GLN A 1 450 ? 148.839 157.233 129.514 1.00 59.97 450 GLN A C 1
ATOM 2716 O O . GLN A 1 450 ? 148.610 157.902 128.501 1.00 59.97 450 GLN A O 1
ATOM 2722 N N . HIS A 1 451 ? 149.860 157.501 130.321 1.00 64.35 451 HIS A N 1
ATOM 2723 C CA . HIS A 1 451 ? 150.767 158.628 130.116 1.00 64.35 451 HIS A CA 1
ATOM 2724 C C . HIS A 1 451 ? 152.179 158.074 129.939 1.00 64.35 451 HIS A C 1
ATOM 2725 O O . HIS A 1 451 ? 152.918 157.891 130.907 1.00 64.35 451 HIS A O 1
ATOM 2732 N N . GLY A 1 452 ? 152.545 157.815 128.693 1.00 69.91 452 GLY A N 1
ATOM 2733 C CA . GLY A 1 452 ? 153.862 157.293 128.360 1.00 69.91 452 GLY A CA 1
ATOM 2734 C C . GLY A 1 452 ? 154.583 158.222 127.404 1.00 69.91 452 GLY A C 1
ATOM 2735 O O . GLY A 1 452 ? 153.957 158.850 126.548 1.00 69.91 452 GLY A O 1
ATOM 2736 N N . LYS A 1 453 ? 155.900 158.307 127.561 1.00 72.77 453 LYS A N 1
ATOM 2737 C CA . LYS A 1 453 ? 156.758 159.123 126.705 1.00 72.77 453 LYS A CA 1
ATOM 2738 C C . LYS A 1 453 ? 157.665 158.170 125.932 1.00 72.77 453 LYS A C 1
ATOM 2739 O O . LYS A 1 453 ? 158.702 157.735 126.443 1.00 72.77 453 LYS A O 1
ATOM 2745 N N . LEU A 1 454 ? 157.268 157.843 124.706 1.00 71.18 454 LEU A N 1
ATOM 2746 C CA . LEU A 1 454 ? 157.999 156.909 123.860 1.00 71.18 454 LEU A CA 1
ATOM 2747 C C . LEU A 1 454 ? 158.934 157.694 122.948 1.00 71.18 454 LEU A C 1
ATOM 2748 O O . LEU A 1 454 ? 158.479 158.512 122.142 1.00 71.18 454 LEU A O 1
ATOM 2753 N N . VAL A 1 455 ? 160.234 157.439 123.073 1.00 72.49 455 VAL A N 1
ATOM 2754 C CA . VAL A 1 455 ? 161.258 158.146 122.314 1.00 72.49 455 VAL A CA 1
ATOM 2755 C C . VAL A 1 455 ? 162.228 157.124 121.740 1.00 72.49 455 VAL A C 1
ATOM 2756 O O . VAL A 1 455 ? 162.751 156.278 122.474 1.00 72.49 455 VAL A O 1
ATOM 2760 N N . ASN A 1 456 ? 162.466 157.205 120.433 1.00 70.60 456 ASN A N 1
ATOM 2761 C CA . ASN A 1 456 ? 163.405 156.331 119.733 1.00 70.60 456 ASN A CA 1
ATOM 2762 C C . ASN A 1 456 ? 163.199 154.872 120.140 1.00 70.60 456 ASN A C 1
ATOM 2763 O O . ASN A 1 456 ? 164.081 154.216 120.698 1.00 70.60 456 ASN A O 1
ATOM 2768 N N . ASP A 1 457 ? 162.005 154.370 119.842 1.00 70.61 457 ASP A N 1
ATOM 2769 C CA . ASP A 1 457 ? 161.601 153.024 120.208 1.00 70.61 457 ASP A CA 1
ATOM 2770 C C . ASP A 1 457 ? 161.350 152.201 118.952 1.00 70.61 457 ASP A C 1
ATOM 2771 O O . ASP A 1 457 ? 161.039 152.736 117.884 1.00 70.61 457 ASP A O 1
ATOM 2776 N N . LYS A 1 458 ? 161.490 150.884 119.090 1.00 66.94 458 LYS A N 1
ATOM 2777 C CA . LYS A 1 458 ? 161.397 149.968 117.954 1.00 66.94 458 LYS A CA 1
ATOM 2778 C C . LYS A 1 458 ? 160.663 148.709 118.404 1.00 66.94 458 LYS A C 1
ATOM 2779 O O . LYS A 1 458 ? 161.258 147.829 119.032 1.00 66.94 458 LYS A O 1
ATOM 2785 N N . PHE A 1 459 ? 159.375 148.627 118.080 1.00 63.65 459 PHE A N 1
ATOM 2786 C CA . PHE A 1 459 ? 158.595 147.409 118.283 1.00 63.65 459 PHE A CA 1
ATOM 2787 C C . PHE A 1 459 ? 158.708 146.580 117.010 1.00 63.65 459 PHE A C 1
ATOM 2788 O O . PHE A 1 459 ? 157.953 146.779 116.055 1.00 63.65 459 PHE A O 1
ATOM 2796 N N . THR A 1 460 ? 159.656 145.649 116.993 1.00 62.98 460 THR A N 1
ATOM 2797 C CA . THR A 1 460 ? 159.962 144.846 115.818 1.00 62.98 460 THR A CA 1
ATOM 2798 C C . THR A 1 460 ? 159.600 143.393 116.086 1.00 62.98 460 THR A C 1
ATOM 2799 O O . THR A 1 460 ? 159.989 142.834 117.116 1.00 62.98 460 THR A O 1
ATOM 2803 N N . ARG A 1 461 ? 158.869 142.784 115.157 1.00 62.52 461 ARG A N 1
ATOM 2804 C CA . ARG A 1 461 ? 158.384 141.415 115.318 1.00 62.52 461 ARG A CA 1
ATOM 2805 C C . ARG A 1 461 ? 157.591 141.289 116.615 1.00 62.52 461 ARG A C 1
ATOM 2806 O O . ARG A 1 461 ? 157.855 140.435 117.464 1.00 62.52 461 ARG A O 1
ATOM 2814 N N . MET A 1 462 ? 156.599 142.160 116.753 1.00 59.05 462 MET A N 1
ATOM 2815 C CA . MET A 1 462 ? 155.814 142.311 117.967 1.00 59.05 462 MET A CA 1
ATOM 2816 C C . MET A 1 462 ? 154.381 141.862 117.717 1.00 59.05 462 MET A C 1
ATOM 2817 O O . MET A 1 462 ? 153.886 141.886 116.587 1.00 59.05 462 MET A O 1
ATOM 2822 N N . TYR A 1 463 ? 153.718 141.445 118.793 1.00 49.77 463 TYR A N 1
ATOM 2823 C CA . TYR A 1 463 ? 152.325 141.003 118.749 1.00 49.77 463 TYR A CA 1
ATOM 2824 C C . TYR A 1 463 ? 151.562 141.763 119.828 1.00 49.77 463 TYR A C 1
ATOM 2825 O O . TYR A 1 463 ? 151.689 141.462 121.018 1.00 49.77 463 TYR A O 1
ATOM 2834 N N . PHE A 1 464 ? 150.772 142.746 119.407 1.00 50.21 464 PHE A N 1
ATOM 2835 C CA . PHE A 1 464 ? 150.004 143.566 120.332 1.00 50.21 464 PHE A CA 1
ATOM 2836 C C . PHE A 1 464 ? 148.687 142.876 120.665 1.00 50.21 464 PHE A C 1
ATOM 2837 O O . PHE A 1 464 ? 147.837 142.693 119.787 1.00 50.21 464 PHE A O 1
ATOM 2845 N N . LYS A 1 465 ? 148.514 142.501 121.929 1.00 46.21 465 LYS A N 1
ATOM 2846 C CA . LYS A 1 465 ? 147.241 141.999 122.432 1.00 46.21 465 LYS A CA 1
ATOM 2847 C C . LYS A 1 465 ? 146.903 142.748 123.710 1.00 46.21 465 LYS A C 1
ATOM 2848 O O . LYS A 1 465 ? 147.686 142.734 124.663 1.00 46.21 465 LYS A O 1
ATOM 2854 N N . HIS A 1 466 ? 145.741 143.395 123.730 1.00 46.12 466 HIS A N 1
ATOM 2855 C CA . HIS A 1 466 ? 145.290 144.152 124.894 1.00 46.12 466 HIS A CA 1
ATOM 2856 C C . HIS A 1 466 ? 146.319 145.215 125.275 1.00 46.12 466 HIS A C 1
ATOM 2857 O O . HIS A 1 466 ? 146.921 145.188 126.350 1.00 46.12 466 HIS A O 1
ATOM 2864 N N . VAL A 1 467 ? 146.511 146.159 124.360 1.00 48.31 467 VAL A N 1
ATOM 2865 C CA . VAL A 1 467 ? 147.482 147.233 124.511 1.00 48.31 467 VAL A CA 1
ATOM 2866 C C . VAL A 1 467 ? 146.763 148.531 124.186 1.00 48.31 467 VAL A C 1
ATOM 2867 O O . VAL A 1 467 ? 146.357 148.749 123.039 1.00 48.31 467 VAL A O 1
ATOM 2871 N N . LEU A 1 468 ? 146.596 149.386 125.189 1.00 53.17 468 LEU A N 1
ATOM 2872 C CA . LEU A 1 468 ? 145.893 150.649 125.041 1.00 53.17 468 LEU A CA 1
ATOM 2873 C C . LEU A 1 468 ? 146.819 151.803 125.395 1.00 53.17 468 LEU A C 1
ATOM 2874 O O . LEU A 1 468 ? 147.692 151.681 126.258 1.00 53.17 468 LEU A O 1
ATOM 2879 N N . PHE A 1 469 ? 146.617 152.928 124.713 1.00 57.42 469 PHE A N 1
ATOM 2880 C CA . PHE A 1 469 ? 147.359 154.154 124.980 1.00 57.42 469 PHE A CA 1
ATOM 2881 C C . PHE A 1 469 ? 146.370 155.308 124.996 1.00 57.42 469 PHE A C 1
ATOM 2882 O O . PHE A 1 469 ? 145.749 155.606 123.972 1.00 57.42 469 PHE A O 1
ATOM 2890 N N . GLU A 1 470 ? 146.221 155.952 126.153 1.00 61.16 470 GLU A N 1
ATOM 2891 C CA . GLU A 1 470 ? 145.204 156.982 126.325 1.00 61.16 470 GLU A CA 1
ATOM 2892 C C . GLU A 1 470 ? 145.742 158.388 126.090 1.00 61.16 470 GLU A C 1
ATOM 2893 O O . GLU A 1 470 ? 145.036 159.233 125.531 1.00 61.16 470 GLU A O 1
ATOM 2899 N N . ASP A 1 471 ? 146.971 158.668 126.521 1.00 66.23 471 ASP A N 1
ATOM 2900 C CA . ASP A 1 471 ? 147.575 159.985 126.303 1.00 66.23 471 ASP A CA 1
ATOM 2901 C C . ASP A 1 471 ? 149.085 159.770 126.189 1.00 66.23 471 ASP A C 1
ATOM 2902 O O . ASP A 1 471 ? 149.795 159.725 127.195 1.00 66.23 471 ASP A O 1
ATOM 2907 N N . THR A 1 472 ? 149.561 159.654 124.954 1.00 67.16 472 THR A N 1
ATOM 2908 C CA . THR A 1 472 ? 150.963 159.378 124.681 1.00 67.16 472 THR A CA 1
ATOM 2909 C C . THR A 1 472 ? 151.499 160.400 123.695 1.00 67.16 472 THR A C 1
ATOM 2910 O O . THR A 1 472 ? 150.836 160.718 122.702 1.00 67.16 472 THR A O 1
ATOM 2914 N N . PHE A 1 473 ? 152.695 160.914 123.976 1.00 71.38 473 PHE A N 1
ATOM 2915 C CA . PHE A 1 473 ? 153.386 161.829 123.073 1.00 71.38 473 PHE A CA 1
ATOM 2916 C C . PHE A 1 473 ? 154.428 161.008 122.319 1.00 71.38 473 PHE A C 1
ATOM 2917 O O . PHE A 1 473 ? 155.598 160.929 122.691 1.00 71.38 473 PHE A O 1
ATOM 2925 N N . PHE A 1 474 ? 153.973 160.378 121.236 1.00 68.81 474 PHE A N 1
ATOM 2926 C CA . PHE A 1 474 ? 154.808 159.480 120.443 1.00 68.81 474 PHE A CA 1
ATOM 2927 C C . PHE A 1 474 ? 155.795 160.323 119.643 1.00 68.81 474 PHE A C 1
ATOM 2928 O O . PHE A 1 474 ? 155.637 160.561 118.443 1.00 68.81 474 PHE A O 1
ATOM 2936 N N . ASP A 1 475 ? 156.843 160.780 120.332 1.00 72.96 475 ASP A N 1
ATOM 2937 C CA . ASP A 1 475 ? 157.846 161.619 119.685 1.00 72.96 475 ASP A CA 1
ATOM 2938 C C . ASP A 1 475 ? 158.508 160.886 118.525 1.00 72.96 475 ASP A C 1
ATOM 2939 O O . ASP A 1 475 ? 158.602 161.418 117.413 1.00 72.96 475 ASP A O 1
ATOM 2944 N N . GLU A 1 476 ? 158.973 159.661 118.763 1.00 71.19 476 GLU A N 1
ATOM 2945 C CA . GLU A 1 476 ? 159.622 158.888 117.713 1.00 71.19 476 GLU A CA 1
ATOM 2946 C C . GLU A 1 476 ? 159.578 157.412 118.075 1.00 71.19 476 GLU A C 1
ATOM 2947 O O . GLU A 1 476 ? 159.882 157.042 119.213 1.00 71.19 476 GLU A O 1
ATOM 2953 N N . CYS A 1 477 ? 159.197 156.579 117.108 1.00 69.32 477 CYS A N 1
ATOM 2954 C CA . CYS A 1 477 ? 159.223 155.133 117.281 1.00 69.32 477 CYS A CA 1
ATOM 2955 C C . CYS A 1 477 ? 158.975 154.428 115.953 1.00 69.32 477 CYS A C 1
ATOM 2956 O O . CYS A 1 477 ? 158.135 154.862 115.160 1.00 69.32 477 CYS A O 1
ATOM 2959 N N . TYR A 1 478 ? 159.700 153.341 115.705 1.00 66.87 478 TYR A N 1
ATOM 2960 C CA . TYR A 1 478 ? 159.571 152.572 114.476 1.00 66.87 478 TYR A CA 1
ATOM 2961 C C . TYR A 1 478 ? 158.823 151.273 114.748 1.00 66.87 478 TYR A C 1
ATOM 2962 O O . TYR A 1 478 ? 159.036 150.625 115.776 1.00 66.87 478 TYR A O 1
ATOM 2971 N N . PHE A 1 479 ? 157.947 150.899 113.820 1.00 62.50 479 PHE A N 1
ATOM 2972 C CA . PHE A 1 479 ? 157.139 149.693 113.930 1.00 62.50 479 PHE A CA 1
ATOM 2973 C C . PHE A 1 479 ? 157.453 148.763 112.768 1.00 62.50 479 PHE A C 1
ATOM 2974 O O . PHE A 1 479 ? 157.559 149.204 111.619 1.00 62.50 479 PHE A O 1
ATOM 2982 N N . GLU A 1 480 ? 157.594 147.475 113.070 1.00 64.48 480 GLU A N 1
ATOM 2983 C CA . GLU A 1 480 ? 157.906 146.476 112.059 1.00 64.48 480 GLU A CA 1
ATOM 2984 C C . GLU A 1 480 ? 157.271 145.154 112.460 1.00 64.48 480 GLU A C 1
ATOM 2985 O O . GLU A 1 480 ? 157.335 144.759 113.627 1.00 64.48 480 GLU A O 1
ATOM 2991 N N . ASP A 1 481 ? 156.676 144.474 111.483 1.00 62.99 481 ASP A N 1
ATOM 2992 C CA . ASP A 1 481 ? 155.981 143.208 111.704 1.00 62.99 481 ASP A CA 1
ATOM 2993 C C . ASP A 1 481 ? 155.172 143.256 112.996 1.00 62.99 481 ASP A C 1
ATOM 2994 O O . ASP A 1 481 ? 155.240 142.365 113.846 1.00 62.99 481 ASP A O 1
ATOM 2999 N N . VAL A 1 482 ? 154.400 144.327 113.139 1.00 59.17 482 VAL A N 1
ATOM 3000 C CA . VAL A 1 482 ? 153.604 144.578 114.332 1.00 59.17 482 VAL A CA 1
ATOM 3001 C C . VAL A 1 482 ? 152.189 144.082 114.076 1.00 59.17 482 VAL A C 1
ATOM 3002 O O . VAL A 1 482 ? 151.483 144.612 113.210 1.00 59.17 482 VAL A O 1
ATOM 3006 N N . THR A 1 483 ? 151.778 143.067 114.826 1.00 52.45 483 THR A N 1
ATOM 3007 C CA . THR A 1 483 ? 150.443 142.504 114.727 1.00 52.45 483 THR A CA 1
ATOM 3008 C C . THR A 1 483 ? 149.605 142.956 115.917 1.00 52.45 483 THR A C 1
ATOM 3009 O O . THR A 1 483 ? 150.130 143.236 116.997 1.00 52.45 483 THR A O 1
ATOM 3013 N N . SER A 1 484 ? 148.292 143.023 115.709 1.00 50.24 484 SER A N 1
ATOM 3014 C CA . SER A 1 484 ? 147.383 143.572 116.703 1.00 50.24 484 SER A CA 1
ATOM 3015 C C . SER A 1 484 ? 146.091 142.770 116.733 1.00 50.24 484 SER A C 1
ATOM 3016 O O . SER A 1 484 ? 145.589 142.350 115.687 1.00 50.24 484 SER A O 1
ATOM 3019 N N . THR A 1 485 ? 145.562 142.557 117.939 1.00 47.35 485 THR A N 1
ATOM 3020 C CA . THR A 1 485 ? 144.271 141.900 118.120 1.00 47.35 485 THR A CA 1
ATOM 3021 C C . THR A 1 485 ? 143.242 142.833 118.744 1.00 47.35 485 THR A C 1
ATOM 3022 O O . THR A 1 485 ? 142.174 143.042 118.159 1.00 47.35 485 THR A O 1
ATOM 3026 N N . ASP A 1 486 ? 143.529 143.400 119.913 1.00 46.00 486 ASP A N 1
ATOM 3027 C CA . ASP A 1 486 ? 142.641 144.334 120.595 1.00 46.00 486 ASP A CA 1
ATOM 3028 C C . ASP A 1 486 ? 143.396 145.595 120.979 1.00 46.00 486 ASP A C 1
ATOM 3029 O O . ASP A 1 486 ? 143.208 146.155 122.063 1.00 46.00 486 ASP A O 1
ATOM 3034 N N . THR A 1 487 ? 144.266 146.058 120.090 1.00 49.80 487 THR A N 1
ATOM 3035 C CA . THR A 1 487 ? 145.029 147.270 120.328 1.00 49.80 487 THR A CA 1
ATOM 3036 C C . THR A 1 487 ? 144.172 148.495 120.040 1.00 49.80 487 THR A C 1
ATOM 3037 O O . THR A 1 487 ? 143.249 148.455 119.223 1.00 49.80 487 THR A O 1
ATOM 3041 N N . TYR A 1 488 ? 144.482 149.592 120.728 1.00 53.81 488 TYR A N 1
ATOM 3042 C CA . TYR A 1 488 ? 143.736 150.833 120.569 1.00 53.81 488 TYR A CA 1
ATOM 3043 C C . TYR A 1 488 ? 144.618 151.987 121.013 1.00 53.81 488 TYR A C 1
ATOM 3044 O O . TYR A 1 488 ? 145.263 151.903 122.061 1.00 53.81 488 TYR A O 1
ATOM 3053 N N . PHE A 1 489 ? 144.646 153.053 120.219 1.00 58.65 489 PHE A N 1
ATOM 3054 C CA . PHE A 1 489 ? 145.366 154.280 120.553 1.00 58.65 489 PHE A CA 1
ATOM 3055 C C . PHE A 1 489 ? 144.329 155.392 120.670 1.00 58.65 489 PHE A C 1
ATOM 3056 O O . PHE A 1 489 ? 143.909 155.965 119.660 1.00 58.65 489 PHE A O 1
ATOM 3064 N N . LYS A 1 490 ? 143.916 155.693 121.897 1.00 59.94 490 LYS A N 1
ATOM 3065 C CA . LYS A 1 490 ? 142.913 156.714 122.158 1.00 59.94 490 LYS A CA 1
ATOM 3066 C C . LYS A 1 490 ? 143.585 157.998 122.623 1.00 59.94 490 LYS A C 1
ATOM 3067 O O . LYS A 1 490 ? 144.477 157.968 123.475 1.00 59.94 490 LYS A O 1
ATOM 3073 N N . ASN A 1 491 ? 143.146 159.121 122.061 1.00 67.72 491 ASN A N 1
ATOM 3074 C CA . ASN A 1 491 ? 143.718 160.434 122.353 1.00 67.72 491 ASN A CA 1
ATOM 3075 C C . ASN A 1 491 ? 145.241 160.352 122.421 1.00 67.72 491 ASN A C 1
ATOM 3076 O O . ASN A 1 491 ? 145.875 160.713 123.415 1.00 67.72 491 ASN A O 1
ATOM 3081 N N . CYS A 1 492 ? 145.832 159.850 121.341 1.00 69.57 492 CYS A N 1
ATOM 3082 C CA . CYS A 1 492 ? 147.275 159.729 121.250 1.00 69.57 492 CYS A CA 1
ATOM 3083 C C . CYS A 1 492 ? 147.863 161.000 120.639 1.00 69.57 492 CYS A C 1
ATOM 3084 O O . CYS A 1 492 ? 147.153 161.958 120.326 1.00 69.57 492 CYS A O 1
ATOM 3087 N N . THR A 1 493 ? 149.186 161.015 120.481 1.00 71.26 493 THR A N 1
ATOM 3088 C CA . THR A 1 493 ? 149.867 162.129 119.822 1.00 71.26 493 THR A CA 1
ATOM 3089 C C . THR A 1 493 ? 151.053 161.534 119.069 1.00 71.26 493 THR A C 1
ATOM 3090 O O . THR A 1 493 ? 152.124 161.331 119.648 1.00 71.26 493 THR A O 1
ATOM 3094 N N . ILE A 1 494 ? 150.846 161.259 117.788 1.00 70.80 494 ILE A N 1
ATOM 3095 C CA . ILE A 1 494 ? 151.826 160.587 116.945 1.00 70.80 494 ILE A CA 1
ATOM 3096 C C . ILE A 1 494 ? 152.603 161.658 116.193 1.00 70.80 494 ILE A C 1
ATOM 3097 O O . ILE A 1 494 ? 152.064 162.318 115.298 1.00 70.80 494 ILE A O 1
ATOM 3102 N N . GLU A 1 495 ? 153.876 161.830 116.553 1.00 73.18 495 GLU A N 1
ATOM 3103 C CA . GLU A 1 495 ? 154.724 162.855 115.954 1.00 73.18 495 GLU A CA 1
ATOM 3104 C C . GLU A 1 495 ? 155.506 162.318 114.759 1.00 73.18 495 GLU A C 1
ATOM 3105 O O . GLU A 1 495 ? 155.403 162.860 113.655 1.00 73.18 495 GLU A O 1
ATOM 3111 N N . SER A 1 496 ? 156.286 161.254 114.956 1.00 71.91 496 SER A N 1
ATOM 3112 C CA . SER A 1 496 ? 157.081 160.686 113.865 1.00 71.91 496 SER A CA 1
ATOM 3113 C C . SER A 1 496 ? 157.187 159.179 114.098 1.00 71.91 496 SER A C 1
ATOM 3114 O O . SER A 1 496 ? 158.028 158.714 114.868 1.00 71.91 496 SER A O 1
ATOM 3117 N N . THR A 1 497 ? 156.327 158.428 113.415 1.00 70.67 497 THR A N 1
ATOM 3118 C CA . THR A 1 497 ? 156.327 156.975 113.501 1.00 70.67 497 THR A CA 1
ATOM 3119 C C . THR A 1 497 ? 156.143 156.393 112.111 1.00 70.67 497 THR A C 1
ATOM 3120 O O . THR A 1 497 ? 155.266 156.831 111.361 1.00 70.67 497 THR A O 1
ATOM 3124 N N . ILE A 1 498 ? 156.968 155.409 111.776 1.00 67.93 498 ILE A N 1
ATOM 3125 C CA . ILE A 1 498 ? 156.983 154.789 110.458 1.00 67.93 498 ILE A CA 1
ATOM 3126 C C . ILE A 1 498 ? 156.479 153.363 110.631 1.00 67.93 498 ILE A C 1
ATOM 3127 O O . ILE A 1 498 ? 157.238 152.463 111.007 1.00 67.93 498 ILE A O 1
ATOM 3132 N N . PHE A 1 499 ? 155.195 153.150 110.355 1.00 65.98 499 PHE A N 1
ATOM 3133 C CA . PHE A 1 499 ? 154.583 151.832 110.459 1.00 65.98 499 PHE A CA 1
ATOM 3134 C C . PHE A 1 499 ? 154.845 151.065 109.169 1.00 65.98 499 PHE A C 1
ATOM 3135 O O . PHE A 1 499 ? 154.417 151.491 108.091 1.00 65.98 499 PHE A O 1
ATOM 3143 N N . TYR A 1 500 ? 155.542 149.936 109.280 1.00 64.81 500 TYR A N 1
ATOM 3144 C CA . TYR A 1 500 ? 155.949 149.150 108.125 1.00 64.81 500 TYR A CA 1
ATOM 3145 C C . TYR A 1 500 ? 155.561 147.695 108.333 1.00 64.81 500 TYR A C 1
ATOM 3146 O O . TYR A 1 500 ? 155.929 147.089 109.344 1.00 64.81 500 TYR A O 1
ATOM 3155 N N . ASN A 1 501 ? 154.814 147.142 107.376 1.00 64.85 501 ASN A N 1
ATOM 3156 C CA . ASN A 1 501 ? 154.455 145.724 107.379 1.00 64.85 501 ASN A CA 1
ATOM 3157 C C . ASN A 1 501 ? 153.720 145.333 108.657 1.00 64.85 501 ASN A C 1
ATOM 3158 O O . ASN A 1 501 ? 153.781 144.183 109.097 1.00 64.85 501 ASN A O 1
ATOM 3163 N N . THR A 1 502 ? 153.019 146.286 109.260 1.00 62.09 502 THR A N 1
ATOM 3164 C CA . THR A 1 502 ? 152.246 146.033 110.464 1.00 62.09 502 THR A CA 1
ATOM 3165 C C . THR A 1 502 ? 150.810 145.675 110.083 1.00 62.09 502 THR A C 1
ATOM 3166 O O . THR A 1 502 ? 150.482 145.486 108.909 1.00 62.09 502 THR A O 1
ATOM 3170 N N . ASP A 1 503 ? 149.933 145.577 111.077 1.00 59.69 503 ASP A N 1
ATOM 3171 C CA . ASP A 1 503 ? 148.539 145.276 110.807 1.00 59.69 503 ASP A CA 1
ATOM 3172 C C . ASP A 1 503 ? 147.875 146.468 110.118 1.00 59.69 503 ASP A C 1
ATOM 3173 O O . ASP A 1 503 ? 148.412 147.579 110.083 1.00 59.69 503 ASP A O 1
ATOM 3178 N N . LEU A 1 504 ? 146.693 146.228 109.554 1.00 62.91 504 LEU A N 1
ATOM 3179 C CA . LEU A 1 504 ? 145.902 147.278 108.913 1.00 62.91 504 LEU A CA 1
ATOM 3180 C C . LEU A 1 504 ? 144.899 147.774 109.948 1.00 62.91 504 LEU A C 1
ATOM 3181 O O . LEU A 1 504 ? 143.794 147.246 110.076 1.00 62.91 504 LEU A O 1
ATOM 3186 N N . TYR A 1 505 ? 145.297 148.799 110.695 1.00 61.93 505 TYR A N 1
ATOM 3187 C CA . TYR A 1 505 ? 144.532 149.273 111.840 1.00 61.93 505 TYR A CA 1
ATOM 3188 C C . TYR A 1 505 ? 144.460 150.795 111.843 1.00 61.93 505 TYR A C 1
ATOM 3189 O O . TYR A 1 505 ? 144.711 151.454 112.852 1.00 61.93 505 TYR A O 1
ATOM 3198 N N . GLU A 1 506 ? 144.110 151.372 110.695 1.00 62.61 506 GLU A N 1
ATOM 3199 C CA . GLU A 1 506 ? 143.847 152.804 110.627 1.00 62.61 506 GLU A CA 1
ATOM 3200 C C . GLU A 1 506 ? 142.634 153.215 111.452 1.00 62.61 506 GLU A C 1
ATOM 3201 O O . GLU A 1 506 ? 142.389 154.417 111.602 1.00 62.61 506 GLU A O 1
ATOM 3207 N N . HIS A 1 507 ? 141.871 152.257 111.984 1.00 58.11 507 HIS A N 1
ATOM 3208 C CA . HIS A 1 507 ? 140.701 152.559 112.796 1.00 58.11 507 HIS A CA 1
ATOM 3209 C C . HIS A 1 507 ? 140.971 152.509 114.293 1.00 58.11 507 HIS A C 1
ATOM 3210 O O . HIS A 1 507 ? 140.233 153.138 115.058 1.00 58.11 507 HIS A O 1
ATOM 3217 N N . LYS A 1 508 ? 142.002 151.781 114.728 1.00 56.78 508 LYS A N 1
ATOM 3218 C CA . LYS A 1 508 ? 142.324 151.721 116.148 1.00 56.78 508 LYS A CA 1
ATOM 3219 C C . LYS A 1 508 ? 142.769 153.071 116.692 1.00 56.78 508 LYS A C 1
ATOM 3220 O O . LYS A 1 508 ? 142.698 153.290 117.906 1.00 56.78 508 LYS A O 1
ATOM 3226 N N . PHE A 1 509 ? 143.219 153.977 115.827 1.00 63.80 509 PHE A N 1
ATOM 3227 C CA . PHE A 1 509 ? 143.608 155.324 116.237 1.00 63.80 509 PHE A CA 1
ATOM 3228 C C . PHE A 1 509 ? 142.352 156.115 116.577 1.00 63.80 509 PHE A C 1
ATOM 3229 O O . PHE A 1 509 ? 141.701 156.681 115.697 1.00 63.80 509 PHE A O 1
ATOM 3237 N N . ILE A 1 510 ? 142.010 156.158 117.862 1.00 63.09 510 ILE A N 1
ATOM 3238 C CA . ILE A 1 510 ? 140.803 156.831 118.327 1.00 63.09 510 ILE A CA 1
ATOM 3239 C C . ILE A 1 510 ? 141.175 158.274 118.653 1.00 63.09 510 ILE A C 1
ATOM 3240 O O . ILE A 1 510 ? 141.788 158.557 119.683 1.00 63.09 510 ILE A O 1
ATOM 3245 N N . ASN A 1 511 ? 140.802 159.192 117.762 1.00 66.63 511 ASN A N 1
ATOM 3246 C CA . ASN A 1 511 ? 140.906 160.630 118.004 1.00 66.63 511 ASN A CA 1
ATOM 3247 C C . ASN A 1 511 ? 142.351 161.060 118.271 1.00 66.63 511 ASN A C 1
ATOM 3248 O O . ASN A 1 511 ? 142.701 161.528 119.356 1.00 66.63 511 ASN A O 1
ATOM 3253 N N . CYS A 1 512 ? 143.192 160.892 117.253 1.00 72.19 512 CYS A N 1
ATOM 3254 C CA . CYS A 1 512 ? 144.523 161.487 117.264 1.00 72.19 512 CYS A CA 1
ATOM 3255 C C . CYS A 1 512 ? 145.132 161.350 115.877 1.00 72.19 512 CYS A C 1
ATOM 3256 O O . CYS A 1 512 ? 144.878 160.371 115.169 1.00 72.19 512 CYS A O 1
ATOM 3259 N N . ARG A 1 513 ? 145.940 162.340 115.504 1.00 72.73 513 ARG A N 1
ATOM 3260 C CA . ARG A 1 513 ? 146.433 162.511 114.144 1.00 72.73 513 ARG A CA 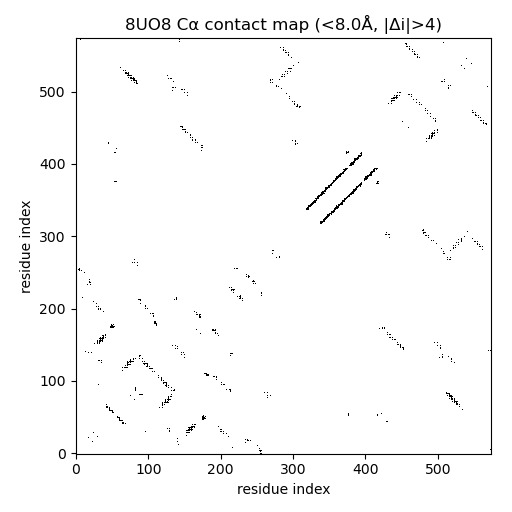1
ATOM 3261 C C . ARG A 1 513 ? 147.926 162.206 114.073 1.00 72.73 513 ARG A C 1
ATOM 3262 O O . ARG A 1 513 ? 148.554 161.794 115.053 1.00 72.73 513 ARG A O 1
ATOM 3270 N N . PHE A 1 514 ? 148.493 162.420 112.888 1.00 71.09 514 PHE A N 1
ATOM 3271 C CA . PHE A 1 514 ? 149.895 162.158 112.605 1.00 71.09 514 PHE A CA 1
ATOM 3272 C C . PHE A 1 514 ? 150.576 163.435 112.130 1.00 71.09 514 PHE A C 1
ATOM 3273 O O . PHE A 1 514 ? 149.927 164.410 111.742 1.00 71.09 514 PHE A O 1
ATOM 3281 N N . ILE A 1 515 ? 151.908 163.417 112.165 1.00 73.21 515 ILE A N 1
ATOM 3282 C CA . ILE A 1 515 ? 152.711 164.531 111.671 1.00 73.21 515 ILE A CA 1
ATOM 3283 C C . ILE A 1 515 ? 153.712 164.021 110.642 1.00 73.21 515 ILE A C 1
ATOM 3284 O O . ILE A 1 515 ? 153.780 164.533 109.519 1.00 73.21 515 ILE A O 1
ATOM 3289 N N . ASN A 1 516 ? 154.493 163.010 111.017 1.00 75.18 516 ASN A N 1
ATOM 3290 C CA . ASN A 1 516 ? 155.584 162.482 110.200 1.00 75.18 516 ASN A CA 1
ATOM 3291 C C . ASN A 1 516 ? 155.388 160.992 109.937 1.00 75.18 516 ASN A C 1
ATOM 3292 O O . ASN A 1 516 ? 156.334 160.202 109.963 1.00 75.18 516 ASN A O 1
ATOM 3297 N N . SER A 1 517 ? 154.152 160.582 109.670 1.00 70.78 517 SER A N 1
ATOM 3298 C CA . SER A 1 517 ? 153.823 15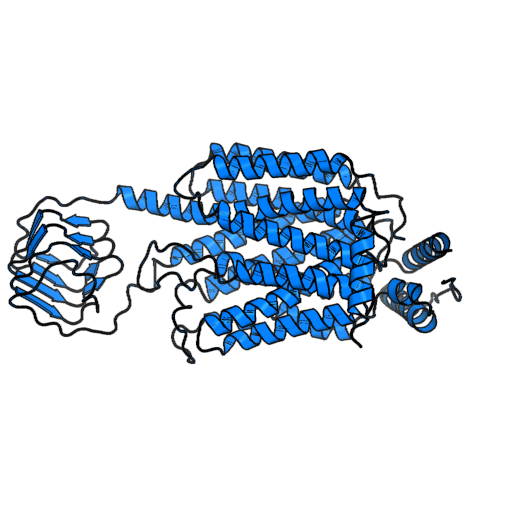9.171 109.531 1.00 70.78 517 SER A CA 1
ATOM 3299 C C . SER A 1 517 ? 153.640 158.784 108.069 1.00 70.78 517 SER A C 1
ATOM 3300 O O . SER A 1 517 ? 153.226 159.593 107.235 1.00 70.78 517 SER A O 1
ATOM 3303 N N . THR A 1 518 ? 153.956 157.524 107.772 1.00 69.57 518 THR A N 1
ATOM 3304 C CA . THR A 1 518 ? 153.816 156.969 106.429 1.00 69.57 518 THR A CA 1
ATOM 3305 C C . THR A 1 518 ? 153.600 155.470 106.563 1.00 69.57 518 THR A C 1
ATOM 3306 O O . THR A 1 518 ? 154.502 154.755 107.008 1.00 69.57 518 THR A O 1
ATOM 3310 N N . PHE A 1 519 ? 152.416 154.998 106.181 1.00 67.10 519 PHE A N 1
ATOM 3311 C CA . PHE A 1 519 ? 152.023 153.608 106.380 1.00 67.10 519 PHE A CA 1
ATOM 3312 C C . PHE A 1 519 ? 152.250 152.819 105.097 1.00 67.10 519 PHE A C 1
ATOM 3313 O O . PHE A 1 519 ? 151.904 153.284 104.007 1.00 67.10 519 PHE A O 1
ATOM 3321 N N . LEU A 1 520 ? 152.833 151.629 105.232 1.00 66.28 520 LEU A N 1
ATOM 3322 C CA . LEU A 1 520 ? 153.134 150.747 104.107 1.00 66.28 520 LEU A CA 1
ATOM 3323 C C . LEU A 1 520 ? 152.766 149.306 104.441 1.00 66.28 520 LEU A C 1
ATOM 3324 O O . LEU A 1 520 ? 153.544 148.375 104.226 1.00 66.28 520 LEU A O 1
ATOM 3329 N N . GLU A 1 521 ? 151.564 149.101 104.978 1.00 65.74 521 GLU A N 1
ATOM 3330 C CA . GLU A 1 521 ? 151.142 147.782 105.428 1.00 65.74 521 GLU A CA 1
ATOM 3331 C C . GLU A 1 521 ? 149.679 147.556 105.072 1.00 65.74 521 GLU A C 1
ATOM 3332 O O . GLU A 1 521 ? 148.919 148.502 104.849 1.00 65.74 521 GLU A O 1
ATOM 3338 N N . GLN A 1 522 ? 149.291 146.282 105.027 1.00 65.42 522 GLN A N 1
ATOM 3339 C CA . GLN A 1 522 ? 147.926 145.890 104.696 1.00 65.42 522 GLN A CA 1
ATOM 3340 C C . GLN A 1 522 ? 147.808 144.374 104.789 1.00 65.42 522 GLN A C 1
ATOM 3341 O O . GLN A 1 522 ? 148.809 143.653 104.747 1.00 65.42 522 GLN A O 1
ATOM 3347 N N . LYS A 1 523 ? 146.566 143.903 104.921 1.00 64.91 523 LYS A N 1
ATOM 3348 C CA . LYS A 1 523 ? 146.212 142.492 104.749 1.00 64.91 523 LYS A CA 1
ATOM 3349 C C . LYS A 1 523 ? 146.982 141.595 105.725 1.00 64.91 523 LYS A C 1
ATOM 3350 O O . LYS A 1 523 ? 147.825 140.781 105.343 1.00 64.91 523 LYS A O 1
ATOM 3356 N N . GLU A 1 524 ? 146.666 141.768 107.008 1.00 60.82 524 GLU A N 1
ATOM 3357 C CA . GLU A 1 524 ? 147.232 140.944 108.068 1.00 60.82 524 GLU A CA 1
ATOM 3358 C C . GLU A 1 524 ? 146.121 140.436 108.977 1.00 60.82 524 GLU A C 1
ATOM 3359 O O . GLU A 1 524 ? 145.123 141.129 109.200 1.00 60.82 524 GLU A O 1
ATOM 3365 N N . GLY A 1 525 ? 146.297 139.221 109.492 1.00 51.88 525 GLY A N 1
ATOM 3366 C CA . GLY A 1 525 ? 145.357 138.621 110.420 1.00 51.88 525 GLY A CA 1
ATOM 3367 C C . GLY A 1 525 ? 145.867 138.710 111.847 1.00 51.88 525 GLY A C 1
ATOM 3368 O O . GLY A 1 525 ? 147.071 138.754 112.087 1.00 51.88 525 GLY A O 1
ATOM 3369 N N . CYS A 1 526 ? 144.935 138.743 112.801 1.00 45.74 526 CYS A N 1
ATOM 3370 C CA . CYS A 1 526 ? 145.317 139.015 114.181 1.00 45.74 526 CYS A CA 1
ATOM 3371 C C . CYS A 1 526 ? 146.234 137.934 114.740 1.00 45.74 526 CYS A C 1
ATOM 3372 O O . CYS A 1 526 ? 147.436 138.166 114.905 1.00 45.74 526 CYS A O 1
ATOM 3375 N N . HIS A 1 527 ? 145.690 136.752 115.032 1.00 45.16 527 HIS A N 1
ATOM 3376 C CA . HIS A 1 527 ? 146.524 135.589 115.315 1.00 45.16 527 HIS A CA 1
ATOM 3377 C C . HIS A 1 527 ? 146.021 134.347 114.593 1.00 45.16 527 HIS A C 1
ATOM 3378 O O . HIS A 1 527 ? 146.814 133.552 114.079 1.00 45.16 527 HIS A O 1
ATOM 3385 N N . MET A 1 528 ? 144.699 134.184 114.547 1.00 40.96 528 MET A N 1
ATOM 3386 C CA . MET A 1 528 ? 144.075 132.949 114.076 1.00 40.96 528 MET A CA 1
ATOM 3387 C C . MET A 1 528 ? 144.633 131.730 114.808 1.00 40.96 528 MET A C 1
ATOM 3388 O O . MET A 1 528 ? 144.711 130.634 114.248 1.00 40.96 528 MET A O 1
ATOM 3393 N N . ASP A 1 529 ? 145.025 131.908 116.069 1.00 42.48 529 ASP A N 1
ATOM 3394 C CA . ASP A 1 529 ? 145.567 130.809 116.860 1.00 42.48 529 ASP A CA 1
ATOM 3395 C C . ASP A 1 529 ? 145.766 131.277 118.294 1.00 42.48 529 ASP A C 1
ATOM 3396 O O . ASP A 1 529 ? 145.914 132.474 118.556 1.00 42.48 529 ASP A O 1
ATOM 3401 N N . LEU A 1 530 ? 145.739 130.311 119.215 1.00 42.12 530 LEU A N 1
ATOM 3402 C CA . LEU A 1 530 ? 145.906 130.529 120.657 1.00 42.12 530 LEU A CA 1
ATOM 3403 C C . LEU A 1 530 ? 145.054 131.686 121.174 1.00 42.12 530 LEU A C 1
ATOM 3404 O O . LEU A 1 530 ? 145.348 132.259 122.227 1.00 42.12 530 LEU A O 1
ATOM 3409 N N . GLU A 1 531 ? 144.004 132.035 120.455 1.00 39.05 531 GLU A N 1
ATOM 3410 C CA . GLU A 1 531 ? 142.971 132.948 120.924 1.00 39.05 531 GLU A CA 1
ATOM 3411 C C . GLU A 1 531 ? 141.583 132.381 120.697 1.00 39.05 531 GLU A C 1
ATOM 3412 O O . GLU A 1 531 ? 140.687 132.609 121.514 1.00 39.05 531 GLU A O 1
ATOM 3418 N N . GLN A 1 532 ? 141.384 131.652 119.603 1.00 35.21 532 GLN A N 1
ATOM 3419 C CA . GLN A 1 532 ? 140.147 130.929 119.357 1.00 35.21 532 GLN A CA 1
ATOM 3420 C C . GLN A 1 532 ? 140.094 129.603 120.094 1.00 35.21 532 GLN A C 1
ATOM 3421 O O . GLN A 1 532 ? 139.096 128.886 119.977 1.00 35.21 532 GLN A O 1
ATOM 3427 N N . ASP A 1 533 ? 141.146 129.257 120.839 1.00 34.54 533 ASP A N 1
ATOM 3428 C CA . ASP A 1 533 ? 141.073 128.141 121.770 1.00 34.54 533 ASP A CA 1
ATOM 3429 C C . ASP A 1 533 ? 139.917 128.287 122.750 1.00 34.54 533 ASP A C 1
ATOM 3430 O O . ASP A 1 533 ? 139.560 127.308 123.409 1.00 34.54 533 ASP A O 1
ATOM 3435 N N . ASN A 1 534 ? 139.329 129.480 122.864 1.00 33.13 534 ASN A N 1
ATOM 3436 C CA . ASN A 1 534 ? 138.111 129.634 123.651 1.00 33.13 534 ASN A CA 1
ATOM 3437 C C . ASN A 1 534 ? 136.943 128.905 122.998 1.00 33.13 534 ASN A C 1
ATOM 3438 O O . ASN A 1 534 ? 136.128 128.277 123.686 1.00 33.13 534 ASN A O 1
ATOM 3443 N N . ASP A 1 535 ? 136.846 128.971 121.669 1.00 29.81 535 ASP A N 1
ATOM 3444 C CA . ASP A 1 535 ? 135.811 128.213 120.976 1.00 29.81 535 ASP A CA 1
ATOM 3445 C C . ASP A 1 535 ? 136.093 126.719 121.045 1.00 29.81 535 ASP A C 1
ATOM 3446 O O . ASP A 1 535 ? 135.173 125.915 121.230 1.00 29.81 535 ASP A O 1
ATOM 3451 N N . PHE A 1 536 ? 137.357 126.327 120.887 1.00 28.06 536 PHE A N 1
ATOM 3452 C CA . PHE A 1 536 ? 137.738 124.947 121.160 1.00 28.06 536 PHE A CA 1
ATOM 3453 C C . PHE A 1 536 ? 137.282 124.537 122.551 1.00 28.06 536 PHE A C 1
ATOM 3454 O O . PHE A 1 536 ? 136.804 123.417 122.754 1.00 28.06 536 PHE A O 1
ATOM 3462 N N . LEU A 1 537 ? 137.401 125.445 123.519 1.00 27.72 537 LEU A N 1
ATOM 3463 C CA . LEU A 1 537 ? 137.062 125.112 124.896 1.00 27.72 537 LEU A CA 1
ATOM 3464 C C . LEU A 1 537 ? 135.562 124.938 125.068 1.00 27.72 537 LEU A C 1
ATOM 3465 O O . LEU A 1 537 ? 135.119 124.017 125.759 1.00 27.72 537 LEU A O 1
ATOM 3470 N N . ILE A 1 538 ? 134.762 125.813 124.461 1.00 26.01 538 ILE A N 1
ATOM 3471 C CA . ILE A 1 538 ? 133.317 125.660 124.606 1.00 26.01 538 ILE A CA 1
ATOM 3472 C C . ILE A 1 538 ? 132.842 124.414 123.867 1.00 26.01 538 ILE A C 1
ATOM 3473 O O . ILE A 1 538 ? 131.927 123.719 124.329 1.00 26.01 538 ILE A O 1
ATOM 3478 N N . TYR A 1 539 ? 133.466 124.088 122.732 1.00 24.08 539 TYR A N 1
ATOM 3479 C CA . TYR A 1 539 ? 133.129 122.849 122.041 1.00 24.08 539 TYR A CA 1
ATOM 3480 C C . TYR A 1 539 ? 133.483 121.636 122.891 1.00 24.08 539 TYR A C 1
ATOM 3481 O O . TYR A 1 539 ? 132.708 120.677 122.974 1.00 24.08 539 TYR A O 1
ATOM 3490 N N . LEU A 1 540 ? 134.651 121.663 123.531 1.00 26.88 540 LEU A N 1
ATOM 3491 C CA . LEU A 1 540 ? 135.051 120.564 124.401 1.00 26.88 540 LEU A CA 1
ATOM 3492 C C . LEU A 1 540 ? 134.127 120.453 125.606 1.00 26.88 540 LEU A C 1
ATOM 3493 O O . LEU A 1 540 ? 133.833 119.347 126.073 1.00 26.88 540 LEU A O 1
ATOM 3498 N N . VAL A 1 541 ? 133.663 121.588 126.125 1.00 25.47 541 VAL A N 1
ATOM 3499 C CA . VAL A 1 541 ? 132.740 121.571 127.253 1.00 25.47 541 VAL A CA 1
ATOM 3500 C C . VAL A 1 541 ? 131.420 120.937 126.840 1.00 25.47 541 VAL A C 1
ATOM 3501 O O . VAL A 1 541 ? 130.862 120.102 127.558 1.00 25.47 541 VAL A O 1
ATOM 3505 N N . SER A 1 542 ? 130.899 121.326 125.675 1.00 24.58 542 SER A N 1
ATOM 3506 C CA . SER A 1 542 ? 129.689 120.693 125.161 1.00 24.58 542 SER A CA 1
ATOM 3507 C C . SER A 1 542 ? 129.888 119.192 124.975 1.00 24.58 542 SER A C 1
ATOM 3508 O O . SER A 1 542 ? 129.015 118.391 125.331 1.00 24.58 542 SER A O 1
ATOM 3511 N N . PHE A 1 543 ? 131.025 118.797 124.404 1.00 23.59 543 PHE A N 1
ATOM 3512 C CA . PHE A 1 543 ? 131.339 117.383 124.238 1.00 23.59 543 PHE A CA 1
ATOM 3513 C C . PHE A 1 543 ? 131.273 116.649 125.571 1.00 23.59 543 PHE A C 1
ATOM 3514 O O . PHE A 1 543 ? 130.533 115.671 125.725 1.00 23.59 543 PHE A O 1
ATOM 3522 N N . LEU A 1 544 ? 132.047 117.112 126.553 1.00 27.61 544 LEU A N 1
ATOM 3523 C CA . LEU A 1 544 ? 132.060 116.474 127.864 1.00 27.61 544 LEU A CA 1
ATOM 3524 C C . LEU A 1 544 ? 130.706 116.541 128.554 1.00 27.61 544 LEU A C 1
ATOM 3525 O O . LEU A 1 544 ? 130.443 115.740 129.456 1.00 27.61 544 LEU A O 1
ATOM 3530 N N . GLY A 1 545 ? 129.844 117.479 128.161 1.00 25.49 545 GLY A N 1
ATOM 3531 C CA . GLY A 1 545 ? 128.517 117.538 128.742 1.00 25.49 545 GLY A CA 1
ATOM 3532 C C . GLY A 1 545 ? 127.563 116.535 128.142 1.00 25.49 545 GLY A C 1
ATOM 3533 O O . GLY A 1 545 ? 126.713 115.987 128.850 1.00 25.49 545 GLY A O 1
ATOM 3534 N N . SER A 1 546 ? 127.679 116.281 126.841 1.00 24.45 546 SER A N 1
ATOM 3535 C CA . SER A 1 546 ? 126.902 115.211 126.230 1.00 24.45 546 SER A CA 1
ATOM 3536 C C . SER A 1 546 ? 127.469 113.846 126.595 1.00 24.45 546 SER A C 1
ATOM 3537 O O . SER A 1 546 ? 126.714 112.921 126.909 1.00 24.45 546 SER A O 1
ATOM 3540 N N . LEU A 1 547 ? 128.796 113.711 126.584 1.00 26.05 547 LEU A N 1
ATOM 3541 C CA . LEU A 1 547 ? 129.430 112.450 126.948 1.00 26.05 547 LEU A CA 1
ATOM 3542 C C . LEU A 1 547 ? 129.043 111.991 128.346 1.00 26.05 547 LEU A C 1
ATOM 3543 O O . LEU A 1 547 ? 129.231 110.814 128.673 1.00 26.05 547 LEU A O 1
ATOM 3548 N N . SER A 1 548 ? 128.512 112.885 129.175 1.00 25.74 548 SER A N 1
ATOM 3549 C CA . SER A 1 548 ? 128.076 112.538 130.519 1.00 25.74 548 SER A CA 1
ATOM 3550 C C . SER A 1 548 ? 126.633 112.063 130.567 1.00 25.74 548 SER A C 1
ATOM 3551 O O . SER A 1 548 ? 126.188 111.587 131.616 1.00 25.74 548 SER A O 1
ATOM 3554 N N . VAL A 1 549 ? 125.892 112.191 129.465 1.00 23.85 549 VAL A N 1
ATOM 3555 C CA . VAL A 1 549 ? 124.532 111.663 129.394 1.00 23.85 549 VAL A CA 1
ATOM 3556 C C . VAL A 1 549 ? 124.502 110.151 129.243 1.00 23.85 549 VAL A C 1
ATOM 3557 O O . VAL A 1 549 ? 123.431 109.546 129.369 1.00 23.85 549 VAL A O 1
ATOM 3561 N N . LEU A 1 550 ? 125.649 109.516 128.990 1.00 24.60 550 LEU A N 1
ATOM 3562 C CA . LEU A 1 550 ? 125.671 108.061 128.844 1.00 24.60 550 LEU A CA 1
ATOM 3563 C C . LEU A 1 550 ? 125.156 107.355 130.089 1.00 24.60 550 LEU A C 1
ATOM 3564 O O . LEU A 1 550 ? 124.197 106.571 129.982 1.00 24.60 550 LEU A O 1
ATOM 3569 N N . PRO A 1 551 ? 125.742 107.548 131.275 1.00 26.16 551 PRO A N 1
ATOM 3570 C CA . PRO A 1 551 ? 125.191 106.882 132.466 1.00 26.16 551 PRO A CA 1
ATOM 3571 C C . PRO A 1 551 ? 123.751 107.258 132.752 1.00 26.16 551 PRO A C 1
ATOM 3572 O O . PRO A 1 551 ? 122.951 106.395 133.132 1.00 26.16 551 PRO A O 1
ATOM 3576 N N . GLY A 1 552 ? 123.402 108.536 132.600 1.00 24.34 552 GLY A N 1
ATOM 3577 C CA . GLY A 1 552 ? 122.029 108.945 132.834 1.00 24.34 552 GLY A CA 1
ATOM 3578 C C . GLY A 1 552 ? 121.044 108.164 131.989 1.00 24.34 552 GLY A C 1
ATOM 3579 O O . GLY A 1 552 ? 120.105 107.557 132.508 1.00 24.34 552 GLY A O 1
ATOM 3580 N N . ASN A 1 553 ? 121.256 108.157 130.673 1.00 23.85 553 ASN A N 1
ATOM 3581 C CA . ASN A 1 553 ? 120.341 107.459 129.780 1.00 23.85 553 ASN A CA 1
ATOM 3582 C C . ASN A 1 553 ? 120.390 105.954 129.990 1.00 23.85 553 ASN A C 1
ATOM 3583 O O . ASN A 1 553 ? 119.361 105.282 129.866 1.00 23.85 553 ASN A O 1
ATOM 3588 N N . ILE A 1 554 ? 121.563 105.407 130.310 1.00 26.14 554 ILE A N 1
ATOM 3589 C CA . ILE A 1 554 ? 121.665 103.975 130.567 1.00 26.14 554 ILE A CA 1
ATOM 3590 C C . ILE A 1 554 ? 120.789 103.589 131.748 1.00 26.14 554 ILE A C 1
ATOM 3591 O O . ILE A 1 554 ? 119.943 102.692 131.652 1.00 26.14 554 ILE A O 1
ATOM 3596 N N . ILE A 1 555 ? 120.981 104.258 132.885 1.00 27.04 555 ILE A N 1
ATOM 3597 C CA . ILE A 1 555 ? 120.203 103.928 134.073 1.00 27.04 555 ILE A CA 1
ATOM 3598 C C . ILE A 1 555 ? 118.729 104.229 133.849 1.00 27.04 555 ILE A C 1
ATOM 3599 O O . ILE A 1 555 ? 117.858 103.518 134.365 1.00 27.04 555 ILE A O 1
ATOM 3604 N N . SER A 1 556 ? 118.419 105.266 133.070 1.00 25.25 556 SER A N 1
ATOM 3605 C CA . SER A 1 556 ? 117.029 105.560 132.748 1.00 25.25 556 SER A CA 1
ATOM 3606 C C . SER A 1 556 ? 116.386 104.393 132.010 1.00 25.25 556 SER A C 1
ATOM 3607 O O . SER A 1 556 ? 115.370 103.843 132.448 1.00 25.25 556 SER A O 1
ATOM 3610 N N . ALA A 1 557 ? 116.975 103.997 130.881 1.00 25.81 557 ALA A N 1
ATOM 3611 C CA . ALA A 1 557 ? 116.419 102.900 130.101 1.00 25.81 557 ALA A CA 1
ATOM 3612 C C . ALA A 1 557 ? 116.392 101.599 130.891 1.00 25.81 557 ALA A C 1
ATOM 3613 O O . ALA A 1 557 ? 115.511 100.761 130.669 1.00 25.81 557 ALA A O 1
ATOM 3615 N N . LEU A 1 558 ? 117.338 101.405 131.811 1.00 27.60 558 LEU A N 1
ATOM 3616 C CA . LEU A 1 558 ? 117.372 100.170 132.581 1.00 27.60 558 LEU A CA 1
ATOM 3617 C C . LEU A 1 558 ? 116.394 100.173 133.745 1.00 27.60 558 LEU A C 1
ATOM 3618 O O . LEU A 1 558 ? 116.057 99.098 134.252 1.00 27.60 558 LEU A O 1
ATOM 3623 N N . LEU A 1 559 ? 115.935 101.346 134.182 1.00 28.19 559 LEU A N 1
ATOM 3624 C CA . LEU A 1 559 ? 115.028 101.443 135.314 1.00 28.19 559 LEU A CA 1
ATOM 3625 C C . LEU A 1 559 ? 113.661 102.013 134.968 1.00 28.19 559 LEU A C 1
ATOM 3626 O O . LEU A 1 559 ? 112.765 101.966 135.817 1.00 28.19 559 LEU A O 1
ATOM 3631 N N . MET A 1 560 ? 113.466 102.539 133.759 1.00 27.95 560 MET A N 1
ATOM 3632 C CA . MET A 1 560 ? 112.187 103.155 133.427 1.00 27.95 560 MET A CA 1
ATOM 3633 C C . MET A 1 560 ? 111.041 102.155 133.466 1.00 27.95 560 MET A C 1
ATOM 3634 O O . MET A 1 560 ? 109.884 102.561 133.616 1.00 27.95 560 MET A O 1
ATOM 3639 N N . ASP A 1 561 ? 111.333 100.862 133.334 1.00 31.72 561 ASP A N 1
ATOM 3640 C CA . ASP A 1 561 ? 110.323 99.816 133.428 1.00 31.72 561 ASP A CA 1
ATOM 3641 C C . ASP A 1 561 ? 110.361 99.082 134.760 1.00 31.72 561 ASP A C 1
ATOM 3642 O O . ASP A 1 561 ? 109.310 98.683 135.270 1.00 31.72 561 ASP A O 1
ATOM 3647 N N . ARG A 1 562 ? 111.550 98.892 135.339 1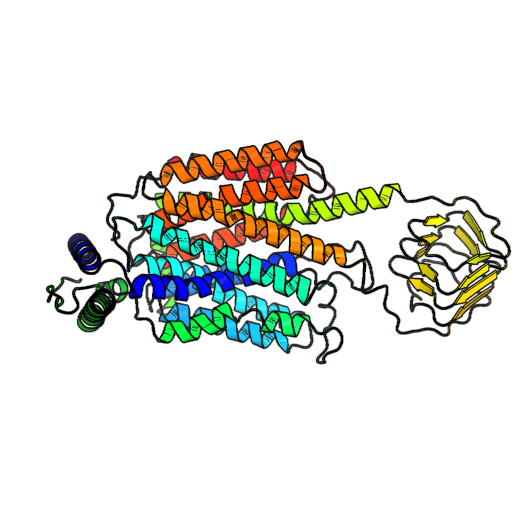.00 32.41 562 ARG A N 1
ATOM 3648 C CA . ARG A 1 562 ? 111.633 98.293 136.666 1.00 32.41 562 ARG A CA 1
ATOM 3649 C C . ARG A 1 562 ? 110.837 99.093 137.684 1.00 32.41 562 ARG A C 1
ATOM 3650 O O . ARG A 1 562 ? 110.347 98.532 138.671 1.00 32.41 562 ARG A O 1
ATOM 3658 N N . ILE A 1 563 ? 110.699 100.398 137.468 1.00 29.71 563 ILE A N 1
ATOM 3659 C CA . ILE A 1 563 ? 109.913 101.273 138.320 1.00 29.71 563 ILE A CA 1
ATOM 3660 C C . ILE A 1 563 ? 109.150 102.248 137.431 1.00 29.71 563 ILE A C 1
ATOM 3661 O O . ILE A 1 563 ? 109.325 102.278 136.210 1.00 29.71 563 ILE A O 1
ATOM 3666 N N . GLY A 1 564 ? 108.302 103.055 138.053 1.00 30.57 564 GLY A N 1
ATOM 3667 C CA . GLY A 1 564 ? 107.408 103.922 137.311 1.00 30.57 564 GLY A CA 1
ATOM 3668 C C . GLY A 1 564 ? 108.144 104.987 136.520 1.00 30.57 564 GLY A C 1
ATOM 3669 O O . GLY A 1 564 ? 109.346 105.214 136.659 1.00 30.57 564 GLY A O 1
ATOM 3670 N N . ARG A 1 565 ? 107.379 105.651 135.653 1.00 28.59 565 ARG A N 1
ATOM 3671 C CA . ARG A 1 565 ? 107.854 106.805 134.905 1.00 28.59 565 ARG A CA 1
ATOM 3672 C C . ARG A 1 565 ? 107.473 108.119 135.569 1.00 28.59 565 ARG A C 1
ATOM 3673 O O . ARG A 1 565 ? 107.967 109.172 135.155 1.00 28.59 565 ARG A O 1
ATOM 3681 N N . LEU A 1 566 ? 106.611 108.079 136.583 1.00 28.53 566 LEU A N 1
ATOM 3682 C CA . LEU A 1 566 ? 106.162 109.281 137.268 1.00 28.53 566 LEU A CA 1
ATOM 3683 C C . LEU A 1 566 ? 107.090 109.699 138.396 1.00 28.53 566 LEU A C 1
ATOM 3684 O O . LEU A 1 566 ? 107.118 110.883 138.750 1.00 28.53 566 LEU A O 1
ATOM 3689 N N . LYS A 1 567 ? 107.843 108.761 138.967 1.00 29.22 567 LYS A N 1
ATOM 3690 C CA . LYS A 1 567 ? 108.785 109.079 140.029 1.00 29.22 567 LYS A CA 1
ATOM 3691 C C . LYS A 1 567 ? 110.186 109.336 139.501 1.00 29.22 567 LYS A C 1
ATOM 3692 O O . LYS A 1 567 ? 110.954 110.068 140.133 1.00 29.22 567 LYS A O 1
ATOM 3698 N N . MET A 1 568 ? 110.537 108.745 138.357 1.00 27.94 568 MET A N 1
ATOM 3699 C CA . MET A 1 568 ? 111.818 109.056 137.735 1.00 27.94 568 MET A CA 1
ATOM 3700 C C . MET A 1 568 ? 111.906 110.534 137.391 1.00 27.94 568 MET A C 1
ATOM 3701 O O . MET A 1 568 ? 112.946 111.170 137.600 1.00 27.94 568 MET A O 1
ATOM 3706 N N . ILE A 1 569 ? 110.817 111.102 136.871 1.00 25.01 569 ILE A N 1
ATOM 3707 C CA . ILE A 1 569 ? 110.792 112.529 136.568 1.00 25.01 569 ILE A CA 1
ATOM 3708 C C . ILE A 1 569 ? 111.041 113.334 137.835 1.00 25.01 569 ILE A C 1
ATOM 3709 O O . ILE A 1 569 ? 111.899 114.223 137.871 1.00 25.01 569 ILE A O 1
ATOM 3714 N N . GLY A 1 570 ? 110.282 113.043 138.891 1.00 25.23 570 GLY A N 1
ATOM 3715 C CA . GLY A 1 570 ? 110.444 113.787 140.127 1.00 25.23 570 GLY A CA 1
ATOM 3716 C C . GLY A 1 570 ? 111.854 113.703 140.676 1.00 25.23 570 GLY A C 1
ATOM 3717 O O . GLY A 1 570 ? 112.434 114.713 141.077 1.00 25.23 570 GLY A O 1
ATOM 3718 N N . GLY A 1 571 ? 112.430 112.501 140.685 1.00 24.67 571 GLY A N 1
ATOM 3719 C CA . GLY A 1 571 ? 113.770 112.340 141.221 1.00 24.67 571 GLY A CA 1
ATOM 3720 C C . GLY A 1 571 ? 114.819 113.064 140.399 1.00 24.67 571 GLY A C 1
ATOM 3721 O O . GLY A 1 571 ? 115.696 113.744 140.943 1.00 24.67 571 GLY A O 1
ATOM 3722 N N . SER A 1 572 ? 114.751 112.921 139.074 1.00 24.05 572 SER A N 1
ATOM 3723 C CA . SER A 1 572 ? 115.718 113.588 138.213 1.00 24.05 572 SER A CA 1
ATOM 3724 C C . SER A 1 572 ? 115.623 115.099 138.346 1.00 24.05 572 SER A C 1
ATOM 3725 O O . SER A 1 572 ? 116.645 115.792 138.401 1.00 24.05 572 SER A O 1
ATOM 3728 N N . MET A 1 573 ? 114.402 115.631 138.404 1.00 23.61 573 MET A N 1
ATOM 3729 C CA . MET A 1 573 ? 114.231 117.072 138.525 1.00 23.61 573 MET A CA 1
ATOM 3730 C C . MET A 1 573 ? 114.699 117.565 139.891 1.00 23.61 573 MET A C 1
ATOM 3731 O O . MET A 1 573 ? 115.306 118.638 139.997 1.00 23.61 573 MET A O 1
ATOM 3736 N N . LEU A 1 574 ? 114.438 116.790 140.947 1.00 23.49 574 LEU A N 1
ATOM 3737 C CA . LEU A 1 574 ? 114.973 117.107 142.268 1.00 23.49 574 LEU A CA 1
ATOM 3738 C C . LEU A 1 574 ? 116.492 117.202 142.237 1.00 23.49 574 LEU A C 1
ATOM 3739 O O . LEU A 1 574 ? 117.080 118.169 142.739 1.00 23.49 574 LEU A O 1
ATOM 3744 N N . ILE A 1 575 ? 117.151 116.194 141.665 1.00 23.90 575 ILE A N 1
ATOM 3745 C CA . ILE A 1 575 ? 118.608 116.189 141.666 1.00 23.90 575 ILE A CA 1
ATOM 3746 C C . ILE A 1 575 ? 119.151 117.302 140.780 1.00 23.90 575 ILE A C 1
ATOM 3747 O O . ILE A 1 575 ? 120.205 117.879 141.073 1.00 23.90 575 ILE A O 1
ATOM 3752 N N . SER A 1 576 ? 118.445 117.640 139.699 1.00 23.19 576 SER A N 1
ATOM 3753 C CA . SER A 1 576 ? 118.874 118.761 138.870 1.00 23.19 576 SER A CA 1
ATOM 3754 C C . SER A 1 576 ? 118.770 120.074 139.633 1.00 23.19 576 SER A C 1
ATOM 3755 O O . SER A 1 576 ? 119.658 120.928 139.536 1.00 23.19 576 SER A O 1
ATOM 3758 N N . ALA A 1 577 ? 117.694 120.254 140.400 1.00 23.34 577 ALA A N 1
ATOM 3759 C CA . ALA A 1 577 ? 117.567 121.455 141.215 1.00 23.34 577 ALA A CA 1
ATOM 3760 C C . ALA A 1 577 ? 118.661 121.519 142.271 1.00 23.34 577 ALA A C 1
ATOM 3761 O O . ALA A 1 577 ? 119.193 122.598 142.565 1.00 23.34 577 ALA A O 1
ATOM 3763 N N . VAL A 1 578 ? 119.013 120.373 142.853 1.00 25.07 578 VAL A N 1
ATOM 3764 C CA . VAL A 1 578 ? 120.076 120.355 143.853 1.00 25.07 578 VAL A CA 1
ATOM 3765 C C . VAL A 1 578 ? 121.409 120.729 143.219 1.00 25.07 578 VAL A C 1
ATOM 3766 O O . VAL A 1 578 ? 122.178 121.518 143.779 1.00 25.07 578 VAL A O 1
ATOM 3770 N N . CYS A 1 579 ? 121.711 120.162 142.050 1.00 25.95 579 CYS A N 1
ATOM 3771 C CA . CYS A 1 579 ? 122.919 120.547 141.330 1.00 25.95 579 CYS A CA 1
ATOM 3772 C C . CYS A 1 579 ? 122.931 122.044 141.038 1.00 25.95 579 CYS A C 1
ATOM 3773 O O . CYS A 1 579 ? 123.954 122.718 141.223 1.00 25.95 579 CYS A O 1
ATOM 3776 N N . CYS A 1 580 ? 121.798 122.580 140.582 1.00 26.20 580 CYS A N 1
ATOM 3777 C CA . CYS A 1 580 ? 121.707 124.010 140.312 1.00 26.20 580 CYS A CA 1
ATOM 3778 C C . CYS A 1 580 ? 122.051 124.819 141.554 1.00 26.20 580 CYS A C 1
ATOM 3779 O O . CYS A 1 580 ? 122.887 125.728 141.507 1.00 26.20 580 CYS A O 1
ATOM 3782 N N . PHE A 1 581 ? 121.414 124.502 142.681 1.00 25.94 581 PHE A N 1
ATOM 3783 C CA . PHE A 1 581 ? 121.681 125.255 143.900 1.00 25.94 581 PHE A CA 1
ATOM 3784 C C . PHE A 1 581 ? 123.116 125.064 144.367 1.00 25.94 581 PHE A C 1
ATOM 3785 O O . PHE A 1 581 ? 123.665 125.929 145.058 1.00 25.94 581 PHE A O 1
ATOM 3793 N N . PHE A 1 582 ? 123.741 123.944 144.000 1.00 27.01 582 PHE A N 1
ATOM 3794 C CA . PHE A 1 582 ? 125.150 123.746 144.317 1.00 27.01 582 PHE A CA 1
ATOM 3795 C C . PHE A 1 582 ? 126.056 124.585 143.431 1.00 27.01 582 PHE A C 1
ATOM 3796 O O . PHE A 1 582 ? 127.181 124.896 143.835 1.00 27.01 582 PHE A O 1
ATOM 3804 N N . LEU A 1 583 ? 125.596 124.954 142.235 1.00 27.55 583 LEU A N 1
ATOM 3805 C CA . LEU A 1 583 ? 126.407 125.796 141.362 1.00 27.55 583 LEU A CA 1
ATOM 3806 C C . LEU A 1 583 ? 126.691 127.161 141.974 1.00 27.55 583 LEU A C 1
ATOM 3807 O O . LEU A 1 583 ? 127.664 127.812 141.581 1.00 27.55 583 LEU A O 1
ATOM 3812 N N . PHE A 1 584 ? 125.867 127.610 142.923 1.00 31.76 584 PHE A N 1
ATOM 3813 C CA . PHE A 1 584 ? 126.081 128.912 143.543 1.00 31.76 584 PHE A CA 1
ATOM 3814 C C . PHE A 1 584 ? 127.364 128.958 144.362 1.00 31.76 584 PHE A C 1
ATOM 3815 O O . PHE A 1 584 ? 127.866 130.051 144.644 1.00 31.76 584 PHE A O 1
ATOM 3823 N N . PHE A 1 585 ? 127.910 127.803 144.739 1.00 31.64 585 PHE A N 1
ATOM 3824 C CA . PHE A 1 585 ? 129.131 127.731 145.533 1.00 31.64 585 PHE A CA 1
ATOM 3825 C C . PHE A 1 585 ? 130.377 127.511 144.688 1.00 31.64 585 PHE A C 1
ATOM 3826 O O . PHE A 1 585 ? 131.395 128.173 144.910 1.00 31.64 585 PHE A O 1
ATOM 3834 N N . GLY A 1 586 ? 130.322 126.599 143.722 1.00 32.06 586 GLY A N 1
ATOM 3835 C CA . GLY A 1 586 ? 131.479 126.286 142.907 1.00 32.06 586 GLY A CA 1
ATOM 3836 C C . GLY A 1 586 ? 131.694 127.258 141.766 1.00 32.06 586 GLY A C 1
ATOM 3837 O O . GLY A 1 586 ? 131.408 126.939 140.608 1.00 32.06 586 GLY A O 1
ATOM 3838 N N . ASN A 1 587 ? 132.195 128.449 142.080 1.00 33.75 587 ASN A N 1
ATOM 3839 C CA . ASN A 1 587 ? 132.468 129.471 141.069 1.00 33.75 587 ASN A CA 1
ATOM 3840 C C . ASN A 1 587 ? 133.882 129.338 140.508 1.00 33.75 587 ASN A C 1
ATOM 3841 O O . ASN A 1 587 ? 134.655 130.295 140.476 1.00 33.75 587 ASN A O 1
ATOM 3846 N N . SER A 1 588 ? 134.224 128.139 140.048 1.00 32.19 588 SER A N 1
ATOM 3847 C CA . SER A 1 588 ? 135.542 127.834 139.513 1.00 32.19 588 SER A CA 1
ATOM 3848 C C . SER A 1 588 ? 135.458 127.636 138.003 1.00 32.19 588 SER A C 1
ATOM 3849 O O . SER A 1 588 ? 134.401 127.791 137.385 1.00 32.19 588 SER A O 1
ATOM 3852 N N . GLU A 1 589 ? 136.597 127.280 137.408 1.00 32.78 589 GLU A N 1
ATOM 3853 C CA . GLU A 1 589 ? 136.696 127.113 135.965 1.00 32.78 589 GLU A CA 1
ATOM 3854 C C . GLU A 1 589 ? 136.586 125.662 135.520 1.00 32.78 589 GLU A C 1
ATOM 3855 O O . GLU A 1 589 ? 136.305 125.413 134.343 1.00 32.78 589 GLU A O 1
ATOM 3861 N N . SER A 1 590 ? 136.805 124.709 136.421 1.00 30.30 590 SER A N 1
ATOM 3862 C CA . SER A 1 590 ? 136.690 123.288 136.119 1.00 30.30 590 SER A CA 1
ATOM 3863 C C . SER A 1 590 ? 135.510 122.629 136.807 1.00 30.30 590 SER A C 1
ATOM 3864 O O . SER A 1 590 ? 134.867 121.757 136.218 1.00 30.30 590 SER A O 1
ATOM 3867 N N . ALA A 1 591 ? 135.209 123.024 138.045 1.00 29.32 591 ALA A N 1
ATOM 3868 C CA . ALA A 1 591 ? 134.055 122.464 138.735 1.00 29.32 591 ALA A CA 1
ATOM 3869 C C . ALA A 1 591 ? 132.776 122.686 137.944 1.00 29.32 591 ALA A C 1
ATOM 3870 O O . ALA A 1 591 ? 131.864 121.854 137.997 1.00 29.32 591 ALA A O 1
ATOM 3872 N N . MET A 1 592 ? 132.685 123.801 137.217 1.00 29.04 592 MET A N 1
ATOM 3873 C CA . MET A 1 592 ? 131.527 124.028 136.359 1.00 29.04 592 MET A CA 1
ATOM 3874 C C . MET A 1 592 ? 131.337 122.876 135.381 1.00 29.04 592 MET A C 1
ATOM 3875 O O . MET A 1 592 ? 130.203 122.487 135.083 1.00 29.04 592 MET A O 1
ATOM 3880 N N . ILE A 1 593 ? 132.435 122.303 134.884 1.00 27.80 593 ILE A N 1
ATOM 3881 C CA . ILE A 1 593 ? 132.328 121.181 133.957 1.00 27.80 593 ILE A CA 1
ATOM 3882 C C . ILE A 1 593 ? 131.752 119.959 134.662 1.00 27.80 593 ILE A C 1
ATOM 3883 O O . ILE A 1 593 ? 130.905 119.247 134.109 1.00 27.80 593 ILE A O 1
ATOM 3888 N N . GLY A 1 594 ? 132.208 119.686 135.884 1.00 25.07 594 GLY A N 1
ATOM 3889 C CA . GLY A 1 594 ? 131.660 118.564 136.626 1.00 25.07 594 GLY A CA 1
ATOM 3890 C C . GLY A 1 594 ? 130.186 118.738 136.928 1.00 25.07 594 GLY A C 1
ATOM 3891 O O . GLY A 1 594 ? 129.401 117.792 136.823 1.00 25.07 594 GLY A O 1
ATOM 3892 N N . TRP A 1 595 ? 129.788 119.953 137.305 1.00 25.18 595 TRP A N 1
ATOM 3893 C CA . TRP A 1 595 ? 128.381 120.216 137.565 1.00 25.18 595 TRP A CA 1
ATOM 3894 C C . TRP A 1 595 ? 127.554 120.115 136.293 1.00 25.18 595 TRP A C 1
ATOM 3895 O O . TRP A 1 595 ? 126.403 119.675 136.341 1.00 25.18 595 TRP A O 1
ATOM 3906 N N . GLN A 1 596 ? 128.122 120.497 135.149 1.00 23.10 596 GLN A N 1
ATOM 3907 C CA . GLN A 1 596 ? 127.441 120.285 133.877 1.00 23.10 596 GLN A CA 1
ATOM 3908 C C . GLN A 1 596 ? 127.225 118.802 133.623 1.00 23.10 596 GLN A C 1
ATOM 3909 O O . GLN A 1 596 ? 126.125 118.374 133.255 1.00 23.10 596 GLN A O 1
ATOM 3915 N N . CYS A 1 597 ? 128.281 118.006 133.783 1.00 24.79 597 CYS A N 1
ATOM 3916 C CA . CYS A 1 597 ? 128.159 116.565 133.598 1.00 24.79 597 CYS A CA 1
ATOM 3917 C C . CYS A 1 597 ? 127.064 115.996 134.490 1.00 24.79 597 CYS A C 1
ATOM 3918 O O . CYS A 1 597 ? 126.227 115.202 134.043 1.00 24.79 597 CYS A O 1
ATOM 3921 N N . LEU A 1 598 ? 127.058 116.396 135.761 1.00 23.75 598 LEU A N 1
ATOM 3922 C CA . LEU A 1 598 ? 126.061 115.890 136.699 1.00 23.75 598 LEU A CA 1
ATOM 3923 C C . LEU A 1 598 ? 124.656 116.304 136.282 1.00 23.75 598 LEU A C 1
ATOM 3924 O O . LEU A 1 598 ? 123.748 115.469 136.200 1.00 23.75 598 LEU A O 1
ATOM 3929 N N . PHE A 1 599 ? 124.456 117.598 136.031 1.00 21.96 599 PHE A N 1
ATOM 3930 C CA . PHE A 1 599 ? 123.141 118.092 135.648 1.00 21.96 599 PHE A CA 1
ATOM 3931 C C . PHE A 1 599 ? 122.630 117.386 134.401 1.00 21.96 599 PHE A C 1
ATOM 3932 O O . PHE A 1 599 ? 121.446 117.046 134.314 1.00 21.96 599 PHE A O 1
ATOM 3940 N N . CYS A 1 600 ? 123.510 117.125 133.435 1.00 23.36 600 CYS A N 1
ATOM 3941 C CA . CYS A 1 600 ? 123.083 116.479 132.200 1.00 23.36 600 CYS A CA 1
ATOM 3942 C C . CYS A 1 600 ? 122.716 115.020 132.445 1.00 23.36 600 CYS A C 1
ATOM 3943 O O . CYS A 1 600 ? 121.608 114.574 132.110 1.00 23.36 600 CYS A O 1
ATOM 3946 N N . GLY A 1 601 ? 123.647 114.253 133.017 1.00 24.50 601 GLY A N 1
ATOM 3947 C CA . GLY A 1 601 ? 123.375 112.863 133.327 1.00 24.50 601 GLY A CA 1
ATOM 3948 C C . GLY A 1 601 ? 122.176 112.674 134.224 1.00 24.50 601 GLY A C 1
ATOM 3949 O O . GLY A 1 601 ? 121.594 111.585 134.252 1.00 24.50 601 GLY A O 1
ATOM 3950 N N . THR A 1 602 ? 121.790 113.711 134.959 1.00 23.43 602 THR A N 1
ATOM 3951 C CA . THR A 1 602 ? 120.610 113.650 135.803 1.00 23.43 602 THR A CA 1
ATOM 3952 C C . THR A 1 602 ? 119.346 114.059 135.066 1.00 23.43 602 THR A C 1
ATOM 3953 O O . THR A 1 602 ? 118.270 113.523 135.353 1.00 23.43 602 THR A O 1
ATOM 3957 N N . SER A 1 603 ? 119.450 114.994 134.122 1.00 22.92 603 SER A N 1
ATOM 3958 C CA . SER A 1 603 ? 118.273 115.479 133.419 1.00 22.92 603 SER A CA 1
ATOM 3959 C C . SER A 1 603 ? 117.823 114.529 132.322 1.00 22.92 603 SER A C 1
ATOM 3960 O O . SER A 1 603 ? 116.624 114.460 132.032 1.00 22.92 603 SER A O 1
ATOM 3963 N N . ILE A 1 604 ? 118.750 113.796 131.700 1.00 22.91 604 ILE A N 1
ATOM 3964 C CA . ILE A 1 604 ? 118.368 112.945 130.573 1.00 22.91 604 ILE A CA 1
ATOM 3965 C C . ILE A 1 604 ? 117.210 112.030 130.951 1.00 22.91 604 ILE A C 1
ATOM 3966 O O . ILE A 1 604 ? 116.277 111.829 130.164 1.00 22.91 604 ILE A O 1
ATOM 3971 N N . ALA A 1 605 ? 117.250 111.459 132.156 1.00 23.27 605 ALA A N 1
ATOM 3972 C CA . ALA A 1 605 ? 116.206 110.525 132.564 1.00 23.27 605 ALA A CA 1
ATOM 3973 C C . ALA A 1 605 ? 114.834 111.183 132.541 1.00 23.27 605 ALA A C 1
ATOM 3974 O O . ALA A 1 605 ? 113.834 110.547 132.183 1.00 23.27 605 ALA A O 1
ATOM 3976 N N . ALA A 1 606 ? 114.765 112.457 132.928 1.00 22.11 606 ALA A N 1
ATOM 3977 C CA . ALA A 1 606 ? 113.493 113.169 132.925 1.00 22.11 606 ALA A CA 1
ATOM 3978 C C . ALA A 1 606 ? 112.893 113.212 131.527 1.00 22.11 606 ALA A C 1
ATOM 3979 O O . ALA A 1 606 ? 111.697 112.963 131.343 1.00 22.11 606 ALA A O 1
ATOM 3981 N N . TRP A 1 607 ? 113.714 113.528 130.525 1.00 21.82 607 TRP A N 1
ATOM 3982 C CA . TRP A 1 607 ? 113.208 113.613 129.161 1.00 21.82 607 TRP A CA 1
ATOM 3983 C C . TRP A 1 607 ? 112.777 112.247 128.648 1.00 21.82 607 TRP A C 1
ATOM 3984 O O . TRP A 1 607 ? 111.784 112.138 127.922 1.00 21.82 607 TRP A O 1
ATOM 3995 N N . ASN A 1 608 ? 113.504 111.192 129.015 1.00 22.80 608 ASN A N 1
ATOM 3996 C CA . ASN A 1 608 ? 113.085 109.844 128.649 1.00 22.80 608 ASN A CA 1
ATOM 3997 C C . ASN A 1 608 ? 111.711 109.528 129.225 1.00 22.80 608 ASN A C 1
ATOM 3998 O O . ASN A 1 608 ? 110.800 109.097 128.505 1.00 22.80 608 ASN A O 1
ATOM 4003 N N . ALA A 1 609 ? 111.554 109.714 130.536 1.00 24.57 609 ALA A N 1
ATOM 4004 C CA . ALA A 1 609 ? 110.275 109.431 131.174 1.00 24.57 609 ALA A CA 1
ATOM 4005 C C . ALA A 1 609 ? 109.158 110.260 130.562 1.00 24.57 609 ALA A C 1
ATOM 4006 O O . ALA A 1 609 ? 108.027 109.783 130.418 1.00 24.57 609 ALA A O 1
ATOM 4008 N N . LEU A 1 610 ? 109.451 111.506 130.197 1.00 22.72 610 LEU A N 1
ATOM 4009 C CA . LEU A 1 610 ? 108.410 112.363 129.646 1.00 22.72 610 LEU A CA 1
ATOM 4010 C C . LEU A 1 610 ? 108.041 111.941 128.230 1.00 22.72 610 LEU A C 1
ATOM 4011 O O . LEU A 1 610 ? 106.866 111.983 127.855 1.00 22.72 610 LEU A O 1
ATOM 4016 N N . ASP A 1 611 ? 109.022 111.514 127.433 1.00 24.68 611 ASP A N 1
ATOM 4017 C CA . ASP A 1 611 ? 108.703 110.968 126.119 1.00 24.68 611 ASP A CA 1
ATOM 4018 C C . ASP A 1 611 ? 107.846 109.721 126.249 1.00 24.68 611 ASP A C 1
ATOM 4019 O O . ASP A 1 611 ? 106.924 109.505 125.457 1.00 24.68 611 ASP A O 1
ATOM 4024 N N . VAL A 1 612 ? 108.135 108.886 127.246 1.00 25.27 612 VAL A N 1
ATOM 4025 C CA . VAL A 1 612 ? 107.313 107.701 127.481 1.00 25.27 612 VAL A CA 1
ATOM 4026 C C . VAL A 1 612 ? 105.884 108.113 127.822 1.00 25.27 612 VAL A C 1
ATOM 4027 O O . VAL A 1 612 ? 104.916 107.681 127.183 1.00 25.27 612 VAL A O 1
ATOM 4031 N N . ILE A 1 613 ? 105.734 108.974 128.830 1.00 24.83 613 ILE A N 1
ATOM 4032 C CA . ILE A 1 613 ? 104.410 109.394 129.262 1.00 24.83 613 ILE A CA 1
ATOM 4033 C C . ILE A 1 613 ? 103.671 110.136 128.161 1.00 24.83 613 ILE A C 1
ATOM 4034 O O . ILE A 1 613 ? 102.438 110.203 128.181 1.00 24.83 613 ILE A O 1
ATOM 4039 N N . THR A 1 614 ? 104.391 110.697 127.194 1.00 22.43 614 THR A N 1
ATOM 4040 C CA . THR A 1 614 ? 103.752 111.399 126.092 1.00 22.43 614 THR A CA 1
ATOM 4041 C C . THR A 1 614 ? 103.402 110.479 124.929 1.00 22.43 614 THR A C 1
ATOM 4042 O O . THR A 1 614 ? 102.470 110.782 124.176 1.00 22.43 614 THR A O 1
ATOM 4046 N N . VAL A 1 615 ? 104.125 109.370 124.749 1.00 24.68 615 VAL A N 1
ATOM 4047 C CA . VAL A 1 615 ? 103.666 108.374 123.786 1.00 24.68 615 VAL A CA 1
ATOM 4048 C C . VAL A 1 615 ? 102.438 107.664 124.332 1.00 24.68 615 VAL A C 1
ATOM 4049 O O . VAL A 1 615 ? 101.521 107.329 123.574 1.00 24.68 615 VAL A O 1
ATOM 4053 N N . GLU A 1 616 ? 102.389 107.418 125.640 1.00 27.60 616 GLU A N 1
ATOM 4054 C CA . GLU A 1 616 ? 101.097 107.187 126.266 1.00 27.60 616 GLU A CA 1
ATOM 4055 C C . GLU A 1 616 ? 100.355 108.518 126.366 1.00 27.60 616 GLU A C 1
ATOM 4056 O O . GLU A 1 616 ? 100.828 109.558 125.901 1.00 27.60 616 GLU A O 1
ATOM 4062 N N . LEU A 1 617 ? 99.165 108.493 126.959 1.00 26.89 617 LEU A N 1
ATOM 4063 C CA . LEU A 1 617 ? 98.335 109.669 127.200 1.00 26.89 617 LEU A CA 1
ATOM 4064 C C . LEU A 1 617 ? 97.754 110.259 125.924 1.00 26.89 617 LEU A C 1
ATOM 4065 O O . LEU A 1 617 ? 96.957 111.201 126.006 1.00 26.89 617 LEU A O 1
ATOM 4070 N N . TYR A 1 618 ? 98.107 109.735 124.748 1.00 25.36 618 TYR A N 1
ATOM 4071 C CA . TYR A 1 618 ? 97.659 110.295 123.486 1.00 25.36 618 TYR A CA 1
ATOM 4072 C C . TYR A 1 618 ? 97.330 109.155 122.529 1.00 25.36 618 TYR A C 1
ATOM 4073 O O . TYR A 1 618 ? 98.165 108.253 122.340 1.00 25.36 618 TYR A O 1
ATOM 4082 N N . PRO A 1 619 ? 96.144 109.150 121.911 1.00 29.01 619 PRO A N 1
ATOM 4083 C CA . PRO A 1 619 ? 95.843 108.088 120.944 1.00 29.01 619 PRO A CA 1
ATOM 4084 C C . PRO A 1 619 ? 96.771 108.150 119.746 1.00 29.01 619 PRO A C 1
ATOM 4085 O O . PRO A 1 619 ? 97.595 109.061 119.642 1.00 29.01 619 PRO A O 1
ATOM 4089 N N . THR A 1 620 ? 96.640 107.193 118.831 1.00 31.76 620 THR A N 1
ATOM 4090 C CA . THR A 1 620 ? 97.540 107.132 117.689 1.00 31.76 620 THR A CA 1
ATOM 4091 C C . THR A 1 620 ? 97.270 108.229 116.666 1.00 31.76 620 THR A C 1
ATOM 4092 O O . THR A 1 620 ? 98.079 108.407 115.750 1.00 31.76 620 THR A O 1
ATOM 4096 N N . ASN A 1 621 ? 96.174 108.977 116.806 1.00 28.41 621 ASN A N 1
ATOM 4097 C CA . ASN A 1 621 ? 95.863 110.059 115.882 1.00 28.41 621 ASN A CA 1
ATOM 4098 C C . ASN A 1 621 ? 96.285 111.430 116.392 1.00 28.41 621 ASN A C 1
ATOM 4099 O O . ASN A 1 621 ? 96.485 112.337 115.578 1.00 28.41 621 ASN A O 1
ATOM 4104 N N . GLN A 1 622 ? 96.423 111.605 117.704 1.00 27.69 622 GLN A N 1
ATOM 4105 C CA . GLN A 1 622 ? 96.893 112.849 118.302 1.00 27.69 622 GLN A CA 1
ATOM 4106 C C . GLN A 1 622 ? 98.163 112.611 119.105 1.00 27.69 622 GLN A C 1
ATOM 4107 O O . GLN A 1 622 ? 98.382 113.215 120.155 1.00 27.69 622 GLN A O 1
ATOM 4113 N N . ARG A 1 623 ? 99.019 111.720 118.610 1.00 25.97 623 ARG A N 1
ATOM 4114 C CA . ARG A 1 623 ? 100.298 111.433 119.251 1.00 25.97 623 ARG A CA 1
ATOM 4115 C C . ARG A 1 623 ? 101.403 112.307 118.670 1.00 25.97 623 ARG A C 1
ATOM 4116 O O . ARG A 1 623 ? 102.079 113.040 119.399 1.00 25.97 623 ARG A O 1
ATOM 4124 N N . ALA A 1 624 ? 101.592 112.236 117.351 1.00 23.05 624 ALA A N 1
ATOM 4125 C CA . ALA A 1 624 ? 102.586 113.078 116.700 1.00 23.05 624 ALA A CA 1
ATOM 4126 C C . ALA A 1 624 ? 102.193 114.547 116.747 1.00 23.05 624 ALA A C 1
ATOM 4127 O O . ALA A 1 624 ? 103.062 115.409 116.890 1.00 23.05 624 ALA A O 1
ATOM 4129 N N . THR A 1 625 ? 100.899 114.854 116.641 1.00 23.55 625 THR A N 1
ATOM 4130 C CA . THR A 1 625 ? 100.449 116.236 116.778 1.00 23.55 625 THR A CA 1
ATOM 4131 C C . THR A 1 625 ? 100.837 116.809 118.137 1.00 23.55 625 THR A C 1
ATOM 4132 O O . THR A 1 625 ? 101.442 117.887 118.227 1.00 23.55 625 THR A O 1
ATOM 4136 N N . ALA A 1 626 ? 100.475 116.105 119.210 1.00 21.51 626 ALA A N 1
ATOM 4137 C CA . ALA A 1 626 ? 100.874 116.522 120.547 1.00 21.51 626 ALA A CA 1
ATOM 4138 C C . ALA A 1 626 ? 102.382 116.678 120.632 1.00 21.51 626 ALA A C 1
ATOM 4139 O O . ALA A 1 626 ? 102.894 117.786 120.812 1.00 21.51 626 ALA A O 1
ATOM 4141 N N . PHE A 1 627 ? 103.107 115.575 120.453 1.00 20.74 627 PHE A N 1
ATOM 4142 C CA . PHE A 1 627 ? 104.564 115.585 120.444 1.00 20.74 627 PHE A CA 1
ATOM 4143 C C . PHE A 1 627 ? 105.132 116.794 119.710 1.00 20.74 627 PHE A C 1
ATOM 4144 O O . PHE A 1 627 ? 106.096 117.403 120.175 1.00 20.74 627 PHE A O 1
ATOM 4152 N N . GLY A 1 628 ? 104.540 117.158 118.572 1.00 20.47 628 GLY A N 1
ATOM 4153 C CA . GLY A 1 628 ? 105.040 118.295 117.820 1.00 20.47 628 GLY A CA 1
ATOM 4154 C C . GLY A 1 628 ? 104.785 119.617 118.514 1.00 20.47 628 GLY A C 1
ATOM 4155 O O . GLY A 1 628 ? 105.665 120.479 118.567 1.00 20.47 628 GLY A O 1
ATOM 4156 N N . ILE A 1 629 ? 103.575 119.807 119.041 1.00 19.64 629 ILE A N 1
ATOM 4157 C CA . ILE A 1 629 ? 103.299 121.031 119.791 1.00 19.64 629 ILE A CA 1
ATOM 4158 C C . ILE A 1 629 ? 104.247 121.147 120.979 1.00 19.64 629 ILE A C 1
ATOM 4159 O O . ILE A 1 629 ? 104.765 122.230 121.286 1.00 19.64 629 ILE A O 1
ATOM 4164 N N . LEU A 1 630 ? 104.496 120.030 121.660 1.00 19.98 630 LEU A N 1
ATOM 4165 C CA . LEU A 1 630 ? 105.360 120.053 122.833 1.00 19.98 630 LEU A CA 1
ATOM 4166 C C . LEU A 1 630 ? 106.819 120.278 122.454 1.00 19.98 630 LEU A C 1
ATOM 4167 O O . LEU A 1 630 ? 107.552 120.940 123.194 1.00 19.98 630 LEU A O 1
ATOM 4172 N N . ASN A 1 631 ? 107.258 119.753 121.309 1.00 19.26 631 ASN A N 1
ATOM 4173 C CA . ASN A 1 631 ? 108.600 120.054 120.823 1.00 19.26 631 ASN A CA 1
ATOM 4174 C C . ASN A 1 631 ? 108.731 121.527 120.457 1.00 19.26 631 ASN A C 1
ATOM 4175 O O . ASN A 1 631 ? 109.769 122.147 120.711 1.00 19.26 631 ASN A O 1
ATOM 4180 N N . GLY A 1 632 ? 107.689 122.104 119.862 1.00 19.07 632 GLY A N 1
ATOM 4181 C CA . GLY A 1 632 ? 107.701 123.534 119.609 1.00 19.07 632 GLY A CA 1
ATOM 4182 C C . GLY A 1 632 ? 107.803 124.345 120.885 1.00 19.07 632 GLY A C 1
ATOM 4183 O O . GLY A 1 632 ? 108.517 125.350 120.942 1.00 19.07 632 GLY A O 1
ATOM 4184 N N . LEU A 1 633 ? 107.085 123.924 121.926 1.00 18.32 633 LEU A N 1
ATOM 4185 C CA . LEU A 1 633 ? 107.193 124.607 123.211 1.00 18.32 633 LEU A CA 1
ATOM 4186 C C . LEU A 1 633 ? 108.588 124.455 123.803 1.00 18.32 633 LEU A C 1
ATOM 4187 O O . LEU A 1 633 ? 109.134 125.407 124.371 1.00 18.32 633 LEU A O 1
ATOM 4192 N N . CYS A 1 634 ? 109.175 123.263 123.694 1.00 19.33 634 CYS A N 1
ATOM 4193 C CA . CYS A 1 634 ? 110.551 123.074 124.140 1.00 19.33 634 CYS A CA 1
ATOM 4194 C C . CYS A 1 634 ? 111.500 124.002 123.397 1.00 19.33 634 CYS A C 1
ATOM 4195 O O . CYS A 1 634 ? 112.449 124.529 123.983 1.00 19.33 634 CYS A O 1
ATOM 4198 N N . LYS A 1 635 ? 111.265 124.213 122.102 1.00 19.58 635 LYS A N 1
ATOM 4199 C CA . LYS A 1 635 ? 112.157 125.074 121.333 1.00 19.58 635 LYS A CA 1
ATOM 4200 C C . LYS A 1 635 ? 111.961 126.544 121.684 1.00 19.58 635 LYS A C 1
ATOM 4201 O O . LYS A 1 635 ? 112.931 127.310 121.706 1.00 19.58 635 LYS A O 1
ATOM 4207 N N . PHE A 1 636 ? 110.727 126.955 121.969 1.00 19.60 636 PHE A N 1
ATOM 4208 C CA . PHE A 1 636 ? 110.508 128.307 122.474 1.00 19.60 636 PHE A CA 1
ATOM 4209 C C . PHE A 1 636 ? 111.195 128.500 123.823 1.00 19.60 636 PHE A C 1
ATOM 4210 O O . PHE A 1 636 ? 111.807 129.547 124.081 1.00 19.60 636 PHE A O 1
ATOM 4218 N N . GLY A 1 637 ? 111.111 127.495 124.694 1.00 19.16 637 GLY A N 1
ATOM 4219 C CA . GLY A 1 637 ? 111.836 127.556 125.948 1.00 19.16 637 GLY A CA 1
ATOM 4220 C C . GLY A 1 637 ? 113.335 127.593 125.750 1.00 19.16 637 GLY A C 1
ATOM 4221 O O . GLY A 1 637 ? 114.051 128.236 126.518 1.00 19.16 637 GLY A O 1
ATOM 4222 N N . ALA A 1 638 ? 113.830 126.907 124.724 1.00 18.57 638 ALA A N 1
ATOM 4223 C CA . ALA A 1 638 ? 115.249 126.970 124.400 1.00 18.57 638 ALA A CA 1
ATOM 4224 C C . ALA A 1 638 ? 115.645 128.370 123.958 1.00 18.57 638 ALA A C 1
ATOM 4225 O O . ALA A 1 638 ? 116.715 128.864 124.324 1.00 18.57 638 ALA A O 1
ATOM 4227 N N . ILE A 1 639 ? 114.805 129.006 123.142 1.00 20.39 639 ILE A N 1
ATOM 4228 C CA . ILE A 1 639 ? 115.011 130.412 122.802 1.00 20.39 639 ILE A CA 1
ATOM 4229 C C . ILE A 1 639 ? 115.150 131.238 124.070 1.00 20.39 639 ILE A C 1
ATOM 4230 O O . ILE A 1 639 ? 116.119 131.986 124.250 1.00 20.39 639 ILE A O 1
ATOM 4235 N N . LEU A 1 640 ? 114.160 131.130 124.957 1.00 19.11 640 LEU A N 1
ATOM 4236 C CA . LEU A 1 640 ? 114.182 131.924 126.181 1.00 19.11 640 LEU A CA 1
ATOM 4237 C C . LEU A 1 640 ? 115.440 131.651 126.995 1.00 19.11 640 LEU A C 1
ATOM 4238 O O . LEU A 1 640 ? 116.061 132.580 127.520 1.00 19.11 640 LEU A O 1
ATOM 4243 N N . GLY A 1 641 ? 115.844 130.386 127.093 1.00 19.36 641 GLY A N 1
ATOM 4244 C CA . GLY A 1 641 ? 117.012 130.054 127.891 1.00 19.36 641 GLY A CA 1
ATOM 4245 C C . GLY A 1 641 ? 118.296 130.600 127.297 1.00 19.36 641 GLY A C 1
ATOM 4246 O O . GL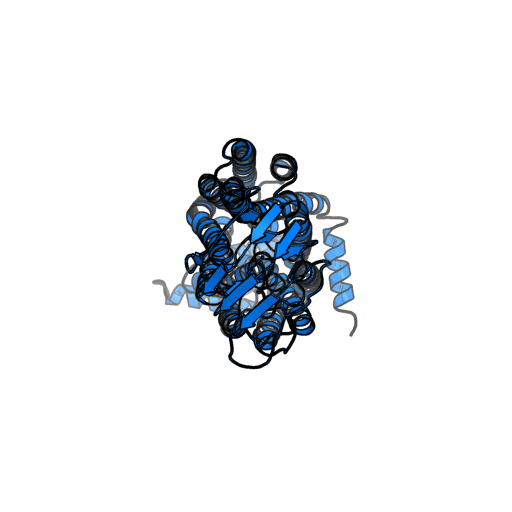Y A 1 641 ? 119.096 131.234 127.989 1.00 19.36 641 GLY A O 1
ATOM 4247 N N . ASN A 1 642 ? 118.511 130.360 126.004 1.00 20.83 642 ASN A N 1
ATOM 4248 C CA . ASN A 1 642 ? 119.717 130.829 125.339 1.00 20.83 642 ASN A CA 1
ATOM 4249 C C . ASN A 1 642 ? 119.755 132.342 125.190 1.00 20.83 642 ASN A C 1
ATOM 4250 O O . ASN A 1 642 ? 120.829 132.890 124.922 1.00 20.83 642 ASN A O 1
ATOM 4255 N N . THR A 1 643 ? 118.623 133.028 125.355 1.00 20.87 643 THR A N 1
ATOM 4256 C CA . THR A 1 643 ? 118.604 134.482 125.313 1.00 20.87 643 THR A CA 1
ATOM 4257 C C . THR A 1 643 ? 118.645 135.124 126.692 1.00 20.87 643 THR A C 1
ATOM 4258 O O . THR A 1 643 ? 118.992 136.305 126.795 1.00 20.87 643 THR A O 1
ATOM 4262 N N . ILE A 1 644 ? 118.303 134.383 127.743 1.00 21.58 644 ILE A N 1
ATOM 4263 C CA . ILE A 1 644 ? 118.291 134.915 129.100 1.00 21.58 644 ILE A CA 1
ATOM 4264 C C . ILE A 1 644 ? 119.598 134.567 129.798 1.00 21.58 644 ILE A C 1
ATOM 4265 O O . ILE A 1 644 ? 120.327 135.454 130.255 1.00 21.58 644 ILE A O 1
ATOM 4270 N N . PHE A 1 645 ? 119.900 133.271 129.884 1.00 22.49 645 PHE A N 1
ATOM 4271 C CA . PHE A 1 645 ? 121.075 132.832 130.626 1.00 22.49 645 PHE A CA 1
ATOM 4272 C C . PHE A 1 645 ? 122.347 133.450 130.064 1.00 22.49 645 PHE A C 1
ATOM 4273 O O . PHE A 1 645 ? 123.202 133.925 130.820 1.00 22.49 645 PHE A O 1
ATOM 4281 N N . ALA A 1 646 ? 122.492 133.451 128.738 1.00 23.85 646 ALA A N 1
ATOM 4282 C CA . ALA A 1 646 ? 123.674 134.039 128.123 1.00 23.85 646 ALA A CA 1
ATOM 4283 C C . ALA A 1 646 ? 123.786 135.530 128.403 1.00 23.85 646 ALA A C 1
ATOM 4284 O O . ALA A 1 646 ? 124.867 136.102 128.228 1.00 23.85 646 ALA A O 1
ATOM 4286 N N . SER A 1 647 ? 122.699 136.169 128.831 1.00 25.00 647 SER A N 1
ATOM 4287 C CA . SER A 1 647 ? 122.699 137.581 129.180 1.00 25.00 647 SER A CA 1
ATOM 4288 C C . SER A 1 647 ? 122.953 137.815 130.664 1.00 25.00 647 SER A C 1
ATOM 4289 O O . SER A 1 647 ? 122.602 138.880 131.184 1.00 25.00 647 SER A O 1
ATOM 4292 N N . PHE A 1 648 ? 123.551 136.843 131.356 1.00 28.17 648 PHE A N 1
ATOM 4293 C CA . PHE A 1 648 ? 123.864 136.979 132.772 1.00 28.17 648 PHE A CA 1
ATOM 4294 C C . PHE A 1 648 ? 125.234 136.395 133.093 1.00 28.17 648 PHE A C 1
ATOM 4295 O O . PHE A 1 648 ? 125.454 135.890 134.199 1.00 28.17 648 PHE A O 1
ATOM 4303 N N . VAL A 1 649 ? 126.167 136.453 132.143 1.00 29.49 649 VAL A N 1
ATOM 4304 C CA . VAL A 1 649 ? 127.500 135.910 132.372 1.00 29.49 649 VAL A CA 1
ATOM 4305 C C . VAL A 1 649 ? 128.426 136.904 133.061 1.00 29.49 649 VAL A C 1
ATOM 4306 O O . VAL A 1 649 ? 129.506 136.511 133.524 1.00 29.49 649 VAL A O 1
ATOM 4310 N N . GLY A 1 650 ? 128.042 138.174 133.142 1.00 31.09 650 GLY A N 1
ATOM 4311 C CA . GLY A 1 650 ? 128.842 139.165 133.832 1.00 31.09 650 GLY A CA 1
ATOM 4312 C C . GLY A 1 650 ? 127.999 140.154 134.608 1.00 31.09 650 GLY A C 1
ATOM 4313 O O . GLY A 1 650 ? 128.474 141.235 134.972 1.00 31.09 650 GLY A O 1
ATOM 4314 N N . ILE A 1 651 ? 126.742 139.793 134.870 1.00 30.75 651 ILE A N 1
ATOM 4315 C CA . ILE A 1 651 ? 125.811 140.642 135.597 1.00 30.75 651 ILE A CA 1
ATOM 4316 C C . ILE A 1 651 ? 125.351 139.996 136.896 1.00 30.75 651 ILE A C 1
ATOM 4317 O O . ILE A 1 651 ? 125.252 140.670 137.928 1.00 30.75 651 ILE A O 1
ATOM 4322 N N . THR A 1 652 ? 125.061 138.697 136.873 1.00 30.10 652 THR A N 1
ATOM 4323 C CA . THR A 1 652 ? 124.538 138.013 138.046 1.00 30.10 652 THR A CA 1
ATOM 4324 C C . THR A 1 652 ? 124.851 136.530 137.931 1.00 30.10 652 THR A C 1
ATOM 4325 O O . THR A 1 652 ? 125.157 136.022 136.849 1.00 30.10 652 THR A O 1
ATOM 4329 N N . LYS A 1 653 ? 124.771 135.840 139.070 1.00 29.77 653 LYS A N 1
ATOM 4330 C CA . LYS A 1 653 ? 125.060 134.417 139.146 1.00 29.77 653 LYS A CA 1
ATOM 4331 C C . LYS A 1 653 ? 123.937 133.593 139.754 1.00 29.77 653 LYS A C 1
ATOM 4332 O O . LYS A 1 653 ? 123.968 132.363 139.638 1.00 29.77 653 LYS A O 1
ATOM 4338 N N . VAL A 1 654 ? 122.953 134.223 140.395 1.00 29.22 654 VAL A N 1
ATOM 4339 C CA . VAL A 1 654 ? 121.869 133.503 141.055 1.00 29.22 654 VAL A CA 1
ATOM 4340 C C . VAL A 1 654 ? 120.606 133.591 140.211 1.00 29.22 654 VAL A C 1
ATOM 4341 O O . VAL A 1 654 ? 119.774 132.678 140.224 1.00 29.22 654 VAL A O 1
ATOM 4345 N N . VAL A 1 655 ? 120.451 134.689 139.477 1.00 28.86 655 VAL A N 1
ATOM 4346 C CA . VAL A 1 655 ? 119.236 134.939 138.707 1.00 28.86 655 VAL A CA 1
ATOM 4347 C C . VAL A 1 655 ? 118.986 133.770 137.760 1.00 28.86 655 VAL A C 1
ATOM 4348 O O . VAL A 1 655 ? 117.941 133.114 137.864 1.00 28.86 655 VAL A O 1
ATOM 4352 N N . PRO A 1 656 ? 119.895 133.468 136.828 1.00 26.87 656 PRO A N 1
ATOM 4353 C CA . PRO A 1 656 ? 119.658 132.309 135.953 1.00 26.87 656 PRO A CA 1
ATOM 4354 C C . PRO A 1 656 ? 119.626 130.988 136.701 1.00 26.87 656 PRO A C 1
ATOM 4355 O O . PRO A 1 656 ? 118.805 130.117 136.382 1.00 26.87 656 PRO A O 1
ATOM 4359 N N . ILE A 1 657 ? 120.499 130.810 137.693 1.00 26.29 657 ILE A N 1
ATOM 4360 C CA . ILE A 1 657 ? 120.503 129.569 138.463 1.00 26.29 657 ILE A CA 1
ATOM 4361 C C . ILE A 1 657 ? 119.165 129.380 139.164 1.00 26.29 657 ILE A C 1
ATOM 4362 O O . ILE A 1 657 ? 118.580 128.291 139.143 1.00 26.29 657 ILE A O 1
ATOM 4367 N N . LEU A 1 658 ? 118.670 130.435 139.813 1.00 26.28 658 LEU A N 1
ATOM 4368 C CA . LEU A 1 658 ? 117.396 130.327 140.512 1.00 26.28 658 LEU A CA 1
ATOM 4369 C C . LEU A 1 658 ? 116.250 130.118 139.533 1.00 26.28 658 LEU A C 1
ATOM 4370 O O . LEU A 1 658 ? 115.327 129.348 139.812 1.00 26.28 658 LEU A O 1
ATOM 4375 N N . LEU A 1 659 ? 116.289 130.794 138.384 1.00 24.51 659 LEU A N 1
ATOM 4376 C CA . LEU A 1 659 ? 115.280 130.558 137.357 1.00 24.51 659 LEU A CA 1
ATOM 4377 C C . LEU A 1 659 ? 115.231 129.086 136.982 1.00 24.51 659 LEU A C 1
ATOM 4378 O O . LEU A 1 659 ? 114.158 128.473 136.956 1.00 24.51 659 LEU A O 1
ATOM 4383 N N . ALA A 1 660 ? 116.394 128.499 136.700 1.00 22.03 660 ALA A N 1
ATOM 4384 C CA . ALA A 1 660 ? 116.434 127.109 136.263 1.00 22.03 660 ALA A CA 1
ATOM 4385 C C . ALA A 1 660 ? 115.982 126.165 137.367 1.00 22.03 660 ALA A C 1
ATOM 4386 O O . ALA A 1 660 ? 115.218 125.228 137.113 1.00 22.03 660 ALA A O 1
ATOM 4388 N N . ALA A 1 661 ? 116.444 126.389 138.597 1.00 22.75 661 ALA A N 1
ATOM 4389 C CA . ALA A 1 661 ? 116.059 125.512 139.698 1.00 22.75 661 ALA A CA 1
ATOM 4390 C C . ALA A 1 661 ? 114.562 125.586 139.960 1.00 22.75 661 ALA A C 1
ATOM 4391 O O . ALA A 1 661 ? 113.900 124.559 140.149 1.00 22.75 661 ALA A O 1
ATOM 4393 N N . ALA A 1 662 ? 114.008 126.800 139.985 1.00 23.10 662 ALA A N 1
ATOM 4394 C CA . ALA A 1 662 ? 112.580 126.956 140.216 1.00 23.10 662 ALA A CA 1
ATOM 4395 C C . ALA A 1 662 ? 111.770 126.333 139.090 1.00 23.10 662 ALA A C 1
ATOM 4396 O O . ALA A 1 662 ? 110.748 125.686 139.338 1.00 23.10 662 ALA A O 1
ATOM 4398 N N . SER A 1 663 ? 112.208 126.517 137.843 1.00 21.96 663 SER A N 1
ATOM 4399 C CA . SER A 1 663 ? 111.506 125.904 136.723 1.00 21.96 663 SER A CA 1
ATOM 4400 C C . SER A 1 663 ? 111.541 124.386 136.823 1.00 21.96 663 SER A C 1
ATOM 4401 O O . SER A 1 663 ? 110.528 123.719 136.591 1.00 21.96 663 SER A O 1
ATOM 4404 N N . LEU A 1 664 ? 112.696 123.822 137.173 1.00 22.05 664 LEU A N 1
ATOM 4405 C CA . LEU A 1 664 ? 112.796 122.372 137.278 1.00 22.05 664 LEU A CA 1
ATOM 4406 C C . LEU A 1 664 ? 111.921 121.843 138.406 1.00 22.05 664 LEU A C 1
ATOM 4407 O O . LEU A 1 664 ? 111.254 120.815 138.251 1.00 22.05 664 LEU A O 1
ATOM 4412 N N . VAL A 1 665 ? 111.895 122.537 139.541 1.00 23.89 665 VAL A N 1
ATOM 4413 C CA . VAL A 1 665 ? 111.057 122.091 140.648 1.00 23.89 665 VAL A CA 1
ATOM 4414 C C . VAL A 1 665 ? 109.582 122.197 140.282 1.00 23.89 665 VAL A C 1
ATOM 4415 O O . VAL A 1 665 ? 108.790 121.298 140.588 1.00 23.89 665 VAL A O 1
ATOM 4419 N N . GLY A 1 666 ? 109.183 123.292 139.631 1.00 24.25 666 GLY A N 1
ATOM 4420 C CA . GLY A 1 666 ? 107.798 123.458 139.229 1.00 24.25 666 GLY A CA 1
ATOM 4421 C C . GLY A 1 666 ? 107.368 122.537 138.108 1.00 24.25 666 GLY A C 1
ATOM 4422 O O . GLY A 1 666 ? 106.167 122.303 137.939 1.00 24.25 666 GLY A O 1
ATOM 4423 N N . GLY A 1 667 ? 108.315 122.021 137.333 1.00 24.15 667 GLY A N 1
ATOM 4424 C CA . GLY A 1 667 ? 107.999 121.048 136.310 1.00 24.15 667 GLY A CA 1
ATOM 4425 C C . GLY A 1 667 ? 108.077 119.619 136.808 1.00 24.15 667 GLY A C 1
ATOM 4426 O O . GLY A 1 667 ? 107.527 118.708 136.182 1.00 24.15 667 GLY A O 1
ATOM 4427 N N . GLY A 1 668 ? 108.764 119.406 137.927 1.00 24.70 668 GLY A N 1
ATOM 4428 C CA . GLY A 1 668 ? 108.883 118.081 138.498 1.00 24.70 668 GLY A CA 1
ATOM 4429 C C . GLY A 1 668 ? 107.830 117.765 139.537 1.00 24.70 668 GLY A C 1
ATOM 4430 O O . GLY A 1 668 ? 107.410 116.612 139.666 1.00 24.70 668 GLY A O 1
ATOM 4431 N N . LEU A 1 669 ? 107.398 118.774 140.293 1.00 25.79 669 LEU A N 1
ATOM 4432 C CA . LEU A 1 669 ? 106.345 118.584 141.280 1.00 25.79 669 LEU A CA 1
ATOM 4433 C C . LEU A 1 669 ? 104.957 118.714 140.675 1.00 25.79 669 LEU A C 1
ATOM 4434 O O . LEU A 1 669 ? 104.012 118.087 141.168 1.00 25.79 669 LEU A O 1
ATOM 4439 N N . ILE A 1 670 ? 104.812 119.516 139.619 1.00 26.46 670 ILE A N 1
ATOM 4440 C CA . ILE A 1 670 ? 103.545 119.578 138.902 1.00 26.46 670 ILE A CA 1
ATOM 4441 C C . ILE A 1 670 ? 103.378 118.389 137.967 1.00 26.46 670 ILE A C 1
ATOM 4442 O O . ILE A 1 670 ? 102.246 118.049 137.604 1.00 26.46 670 ILE A O 1
ATOM 4447 N N . ALA A 1 671 ? 104.476 117.745 137.569 1.00 24.86 671 ALA A N 1
ATOM 4448 C CA . ALA A 1 671 ? 104.385 116.534 136.765 1.00 24.86 671 ALA A CA 1
ATOM 4449 C C . ALA A 1 671 ? 103.892 115.342 137.571 1.00 24.86 671 ALA A C 1
ATOM 4450 O O . ALA A 1 671 ? 103.377 114.384 136.986 1.00 24.86 671 ALA A O 1
ATOM 4452 N N . LEU A 1 672 ? 104.046 115.372 138.896 1.00 27.73 672 LEU A N 1
ATOM 4453 C CA . LEU A 1 672 ? 103.529 114.291 139.724 1.00 27.73 672 LEU A CA 1
ATOM 4454 C C . LEU A 1 672 ? 102.014 114.187 139.641 1.00 27.73 672 LEU A C 1
ATOM 4455 O O . LEU A 1 672 ? 101.455 113.143 139.992 1.00 27.73 672 LEU A O 1
ATOM 4460 N N . ARG A 1 673 ? 101.340 115.242 139.183 1.00 28.98 673 ARG A N 1
ATOM 4461 C CA . ARG A 1 673 ? 99.900 115.198 138.963 1.00 28.98 673 ARG A CA 1
ATOM 4462 C C . ARG A 1 673 ? 99.515 114.325 137.780 1.00 28.98 673 ARG A C 1
ATOM 4463 O O . ARG A 1 673 ? 98.318 114.189 137.500 1.00 28.98 673 ARG A O 1
ATOM 4471 N N . LEU A 1 674 ? 100.491 113.735 137.079 1.00 26.90 674 LEU A N 1
ATOM 4472 C CA . LEU A 1 674 ? 100.200 112.870 135.951 1.00 26.90 674 LEU A CA 1
ATOM 4473 C C . LEU A 1 674 ? 100.056 111.424 136.417 1.00 26.90 674 LEU A C 1
ATOM 4474 O O . LEU A 1 674 ? 100.638 111.032 137.433 1.00 26.90 674 LEU A O 1
ATOM 4479 N N . PRO A 1 675 ? 99.292 110.611 135.701 1.00 29.75 675 PRO A N 1
ATOM 4480 C CA . PRO A 1 675 ? 99.003 109.250 136.158 1.00 29.75 675 PRO A CA 1
ATOM 4481 C C . PRO A 1 675 ? 100.146 108.298 135.824 1.00 29.75 675 PRO A C 1
ATOM 4482 O O . PRO A 1 675 ? 101.131 108.662 135.184 1.00 29.75 675 PRO A O 1
ATOM 4486 N N . GLU A 1 676 ? 99.997 107.057 136.279 1.00 31.97 676 GLU A N 1
ATOM 4487 C CA . GLU A 1 676 ? 100.944 105.997 135.965 1.00 31.97 676 GLU A CA 1
ATOM 4488 C C . GLU A 1 676 ? 100.504 105.297 134.686 1.00 31.97 676 GLU A C 1
ATOM 4489 O O . GLU A 1 676 ? 99.345 104.890 134.559 1.00 31.97 676 GLU A O 1
ATOM 4495 N N . THR A 1 677 ? 101.435 105.158 133.744 1.00 31.36 677 THR A N 1
ATOM 4496 C CA . THR A 1 677 ? 101.108 104.667 132.412 1.00 31.36 677 THR A CA 1
ATOM 4497 C C . THR A 1 677 ? 101.865 103.387 132.081 1.00 31.36 677 THR A C 1
ATOM 4498 O O . THR A 1 677 ? 102.418 103.254 130.985 1.00 31.36 677 THR A O 1
ATOM 4502 N N . ARG A 1 678 ? 101.897 102.440 133.018 1.00 33.63 678 ARG A N 1
ATOM 4503 C CA . ARG A 1 678 ? 102.600 101.180 132.802 1.00 33.63 678 ARG A CA 1
ATOM 4504 C C . ARG A 1 678 ? 101.673 100.115 132.224 1.00 33.63 678 ARG A C 1
ATOM 4505 O O . ARG A 1 678 ? 101.918 99.596 131.130 1.00 33.63 678 ARG A O 1
ATOM 4513 N N . GLU A 1 679 ? 100.603 99.781 132.947 1.00 38.73 679 GLU A N 1
ATOM 4514 C CA . GLU A 1 679 ? 99.661 98.777 132.470 1.00 38.73 679 GLU A CA 1
ATOM 4515 C C . GLU A 1 679 ? 98.742 99.309 131.380 1.00 38.73 679 GLU A C 1
ATOM 4516 O O . GLU A 1 679 ? 98.172 98.512 130.627 1.00 38.73 679 GLU A O 1
ATOM 4522 N N . GLN A 1 680 ? 98.581 100.626 131.283 1.00 36.14 680 GLN A N 1
ATOM 4523 C CA . GLN A 1 680 ? 97.749 101.198 130.234 1.00 36.14 680 GLN A CA 1
ATOM 4524 C C . GLN A 1 680 ? 98.228 100.734 128.865 1.00 36.14 680 GLN A C 1
ATOM 4525 O O . GLN A 1 680 ? 99.430 100.672 128.595 1.00 36.14 680 GLN A O 1
ATOM 4531 N N . VAL A 1 681 ? 97.273 100.403 127.999 1.00 38.73 681 VAL A N 1
ATOM 4532 C CA . VAL A 1 681 ? 97.581 99.996 126.633 1.00 38.73 681 VAL A CA 1
ATOM 4533 C C . VAL A 1 681 ? 98.006 101.223 125.841 1.00 38.73 681 VAL A C 1
ATOM 4534 O O . VAL A 1 681 ? 97.824 102.361 126.289 1.00 38.73 681 VAL A O 1
ATOM 4538 N N . LEU A 1 682 ? 98.575 100.999 124.657 1.00 33.73 682 LEU A N 1
ATOM 4539 C CA . LEU A 1 682 ? 99.030 102.113 123.833 1.00 33.73 682 LEU A CA 1
ATOM 4540 C C . LEU A 1 682 ? 97.852 102.922 123.305 1.00 33.73 682 LEU A C 1
ATOM 4541 O O . LEU A 1 682 ? 97.864 104.157 123.347 1.00 33.73 682 LEU A O 1
ATOM 4546 N N . MET A 1 683 ? 96.829 102.240 122.799 1.00 38.64 683 MET A N 1
ATOM 4547 C CA . MET A 1 683 ? 95.651 102.897 122.241 1.00 38.64 683 MET A CA 1
ATOM 4548 C C . MET A 1 683 ? 96.021 103.725 121.014 1.00 38.64 683 MET A C 1
ATOM 4549 O O . MET A 1 683 ? 95.156 104.105 120.223 1.00 38.64 683 MET A O 1
#

B-factor: mean 36.11, std 15.84, range [14.84, 76.93]

Nearest PDB structures (foldseek):
  8uo8-assembly1_A  TM=1.002E+00  e=1.572E-91  Homo sapiens
  8k77-assembly1_A  TM=9.162E-01  e=3.259E-54  Homo sapiens
  8jli-assembly1_B  TM=9.199E-01  e=2.189E-53  Homo sapiens
  8uo9-assembly1_A  TM=9.445E-01  e=1.949E-51  Homo sapiens
  7zh0-assembly1_A  TM=7.127E-01  e=3.370E-14  Homo sapiens

Foldseek 3Di:
DVVQQLVVLQVLLVLQADAPPLVLLLLLLLLLLLLVLLLLCCQQQVQQQQQALLAFPGARDCQLCLLLLVLLLQLLQCLLLLCLVVFLLVSLLVLLVLLLCLLLVLLADQAVVSNSVSSSSNSSSSSSNVLSSLLFSCQNHHLLQSQLSSLCSVVSSLVSLLQLLVLCCVQPLGHNCRPRHHGDPDSSRVSVSSNSRSVSSVSSSVVSVVPATRLVSVQAVPDDVSRVVVSQVSSCSRQVVPPHNPDGSDDDDGDYDVVCSVVVSVVLLVCCCDDPVVVVQVLLLLLLLLLLLLLLLLLSLLLLLLVVVVVVVQQVPQDEQCDEDDPQEQAQEEDERYAHAEYEADAEEHEVYAYYNYEYAEYQQQEYEYYQYAYHPYAYHNYEAEAYEHEQYEDCPPSDHPYDYHHYDHHYYDDGRDSPPRSVSSSSSSVLSSLLSVLLVLLSNVLSVCCSVDFLLVLLLQLLVQLLVLLVVVVPPSDNCVSSVSSSRNRSSSSSNVSSSSSVLLAPAASSCRSSSSSVSSSSSSVSSSVSSVPSSVPSPPDRVVSSVSSSVSSNCSSVSSSPRDTCSPPRSD

Secondary structure (DSSP, 8-state):
-HHHHHHHHHHHHHHH-SSHHHHHHHHHHHHHHHHHHHHHHHHHTS-GGGS-TTSSSPPP-S-TTHHHHHHHHHHHHHHHHSHHHH-TTHHHHHHHHHHHHHHHSTTS-SSHHHHHHHHHHHHHHHHHHHHHHHHHHTTSS-GGGTTHHHHTTHHHHHHHHHHHHHHHHTT--S----SS--SSSSS--HHHHHHHTTHHHHHHHHHHHTSPPPHHHHHHTT-SHHHHHHHHHHHHHHHHHTT-TTPPP-----------HHHHHHHHHHHHHSSTTSHHHHHHHHHHHHHHHHHHHHHHHHHHHHHHHHHHHHHTT-EE-----EEEEEE-S-EEEEEEEEE-EEEEEEEEEEEEEEEEEEEEE-SEEEEEEEESS-EEES-EESSEEEES----TTTEES---SS---B-----S-SSSSTHHHHHHHHHHHHHHTTHHHHHHHHHHHTTTS-SHHHHHHHHHHHHHHHHHHTT--SSSHHHHHHHHHHHHHHHHHHHHHHHHHSSS-TTSSHHHHHHHHHHHHHHHHHHHHHGGGGTTT-SSHHHHHHHHHHHHHHHSGGGS---SSS---

GO terms:
  GO:0008021 synaptic vesicle (C, TAS)
  GO:0005886 plasma membrane (C, TAS)
  GO:0030672 synaptic vesicle membrane (C, TAS)
  GO:0005515 protein binding (F, IPI)

Solvent-accessible surface area: 23517 Å² total; per-residue (Å²): 118,76,97,97,2,1,81,62,3,16,81,1,2,87,74,6,13,50,20,112,7,2,152,66,0,29,98,17,0,0,34,0,2,28,5,0,2,5,2,8,4,3,0,1,15,0,3,2,0,42,16,102,30,85,35,5,55,27,101,60,30,43,90,0,0,21,69,0,0,90,1,0,30,47,1,0,86,75,25,0,0,18,0,12,54,41,0,0,49,128,0,0,28,83,0,0,38,45,5,9,54,62,2,36,94,0,5,137,24,135,17,29,55,48,0,29,128,7,6,37,30,0,0,48,0,0,0,0,0,27,1,0,0,19,0,0,2,2,1,1,8,3,75,102,85,3,0,39,47,2,1,64,0,10,31,23,64,10,41,0,5,31,50,0,0,30,66,0,81,74,33,4,34,53,7,5,18,14,77,93,1,27,100,86,188,88,102,8,41,1,14,76,1,1,78,24,1,8,82,6,0,49,69,0,39,69,26,0,134,174,18,16,38,0,0,1,13,15,1,41,105,46,63,58,126,100,0,78,128,16,4,50,79,0,11,33,23,0,8,139,67,106,72,45,62,138,110,104,13,115,42,96,114,17,130,24,119,232,164,75,60,100,117,87,10,157,68,10,22,77,113,0,58,105,50,62,58,84,126,46,7,97,35,0,19,68,0,12,62,6,1,0,14,0,32,9,0,0,9,1,0,0,1,24,4,4,50,76,24,71,41,66,107,66,104,87,116,66,97,89,80,112,46,89,119,54,142,53,20,104,21,83,132,63,15,57,7,14,24,21,62,80,5,45,9,25,87,0,62,6,15,136,4,32,2,15,36,0,35,8,68,34,0,94,4,46,55,0,70,4,50,63,0,24,3,2,10,0,71,2,59,87,6,52,2,55,29,1,60,2,99,78,0,11,93,3,96,126,12,19,66,125,22,190,65,119,92,26,82,67,104,24,128,187,44,44,9,67,104,82,105,21,5,86,24,4,64,28,19,0,59,0,9,46,57,3,10,81,20,14,48,80,10,0,57,90,2,0,80,47,0,14,185,66,0,4,34,116,21,0,14,34,14,3,104,81,0,6,62,1,0,103,100,0,109,145,17,91,56,69,83,37,0,35,42,67,1,35,70,1,2,17,20,5,25,10,0,50,6,0,0,17,0,1,0,0,0,15,4,17,5,67,14,0,0,2,0,11,0,32,4,13,0,52,5,7,91,0,0,24,58,0,8,70,64,0,22,64,44,42,55,133,45,43,50,56,0,1,85,76,0,0,68,31,3,60,30,0,0,110,66,0,84,178,4,69,81,2,106,141,76,32,7,81

Radius of gyration: 28.62 Å; Cα contacts (8 Å, |Δi|>4): 1166; chains: 1; bounding box: 80×87×48 Å